Protein AF-0000000086699459 (afdb_homodimer)

Nearest PDB structures (foldseek):
  5i9f-assembly1_A  TM=3.959E-01  e=1.604E+00  unidentified
  6een-assembly1_D  TM=3.517E-01  e=1.457E+00  Zea mays
  6een-assembly1_C  TM=3.742E-01  e=2.592E+00  Zea mays
  8j8p-assembly1_C  TM=2.616E-01  e=1.682E+00  Saccharomyces eubayanus
  5l9t-assembly1_Y  TM=3.105E-01  e=9.938E+00  Homo sapiens

Organism: Caligus rogercresseyi (NCBI:txid217165)

Secondary structure (DSSP, 8-state):
-HHHHHHHHHHHHHHHHHHT-TTS-SSHHHHHHHTTTHHHHHHHHHTTS-SSSSPSSHHHHHHHTT---TT-TT--HHHHHHHHHHHHHHHHSTTS-HHHHHHHHHHHHHGGGGGT--HHHHHHHHHHHHHHHT-HHHHHHHHT-TTS-GGGS-HHHHHHHHHHHHHTT-HHHHHHHHHHH-----SHHHHHH-/-HHHHHHHHHHHHHHHHHHT-TTS-SSHHHHHHHTTTHHHHHHHHHTTS-SSSSPSSHHHHHHHTT---TT-TT--HHHHHHHHHHHHHHHHSTTS-HHHHHHHHHHHHHGGGGGT--HHHHHHHHHHHHHHHT-HHHHHHHHT-TTS-GGGS-HHHHHHHHHHHHHTT-HHHHHHHHHHH-----SHHHHHH-

Solvent-accessible surface area (backbone atoms only — not comparable to full-atom values): 21496 Å² total; per-residue (Å²): 105,59,66,59,46,52,51,49,47,55,58,40,47,60,40,34,64,75,71,67,51,83,87,47,55,83,35,54,65,54,48,60,48,52,49,49,46,66,57,47,28,49,45,16,34,73,58,73,33,87,32,50,81,55,59,60,36,68,59,39,50,56,49,50,63,58,61,70,51,85,83,40,84,66,55,38,72,55,57,48,49,46,53,52,47,49,51,38,50,56,60,56,35,67,86,42,41,75,60,50,53,51,50,48,48,52,47,47,58,62,30,48,62,77,62,73,36,52,68,29,58,48,44,49,44,52,20,39,50,28,47,65,72,61,39,52,68,64,15,49,58,42,66,64,33,80,66,44,47,71,91,73,57,48,72,70,51,49,50,33,53,37,48,56,27,44,61,70,72,30,57,66,59,28,48,51,48,44,68,73,66,52,67,83,72,84,48,72,67,44,55,72,76,103,103,59,66,59,47,52,51,48,47,54,57,41,48,59,41,33,63,75,71,67,50,84,88,47,54,82,37,54,66,56,47,60,48,53,48,50,46,65,56,47,27,49,46,17,33,74,59,72,30,88,32,50,81,54,59,61,37,69,61,38,49,56,49,49,62,57,61,70,50,85,84,39,86,63,55,38,74,55,57,48,50,45,54,53,46,47,50,37,50,55,60,59,35,67,85,42,41,74,60,50,54,50,48,50,49,51,46,49,60,64,30,48,61,78,64,73,36,54,66,28,54,49,44,47,44,51,19,40,48,27,47,64,71,63,39,51,69,63,15,49,58,41,66,65,33,81,66,44,47,71,91,73,58,48,71,69,52,49,50,32,54,37,47,57,28,42,60,68,72,30,57,67,58,27,48,52,48,44,68,73,67,54,66,84,72,83,49,71,67,44,55,73,75,102

Sequence (388 aa):
LSATYKSKRSSISTLHRDWGYSEVPLLLIDGLCSQFGSKLCSNFERDGGDGLYPPPTLFSLLSSYLIDDHRSAQINDVGKHRLIHYLFLDMADKRCSEEIWSELIDRLIQFPSAFSVPPSLIKLTQAFWLLDQGDFEEAMGMLLDPLILDKDIKAWEHRAIIVAFLVQDQPKAALKYSRIRKPPVRDAFDIKLHLSATYKSKRSSISTLHRDWGYSEVPLLLIDGLCSQFGSKLCSNFERDGGDGLYPPPTLFSLLSSYLIDDHRSAQINDVGKHRLIHYLFLDMADKRCSEEIWSELIDRLIQFPSAFSVPPSLIKLTQAFWLLDQGDFEEAMGMLLDPLILDKDIKAWEHRAIIVAFLVQDQPKAALKYSRIRKPPVRDAFDIKLH

Structure (mmCIF, N/CA/C/O backbone):
data_AF-0000000086699459-model_v1
#
loop_
_entity.id
_entity.type
_entity.pdbx_description
1 polymer 'AT hook containing transcription factor 1'
#
loop_
_atom_site.group_PDB
_atom_site.id
_atom_site.type_symbol
_atom_site.label_atom_id
_atom_site.label_alt_id
_atom_site.label_comp_id
_atom_site.label_asym_id
_atom_site.label_entity_id
_atom_site.label_seq_id
_atom_site.pdbx_PDB_ins_code
_atom_site.Cartn_x
_atom_site.Cartn_y
_atom_site.Cartn_z
_atom_site.occupancy
_atom_site.B_iso_or_equiv
_atom_site.auth_seq_id
_atom_site.auth_comp_id
_atom_site.auth_asym_id
_atom_site.auth_atom_id
_atom_site.pdbx_PDB_model_num
ATOM 1 N N . LEU A 1 1 ? 10.516 5.758 12.312 1 79.75 1 LEU A N 1
ATOM 2 C CA . LEU A 1 1 ? 9.516 6.809 12.188 1 79.75 1 LEU A CA 1
ATOM 3 C C . LEU A 1 1 ? 8.711 6.949 13.477 1 79.75 1 LEU A C 1
ATOM 5 O O . LEU A 1 1 ? 8.492 8.062 13.953 1 79.75 1 LEU A O 1
ATOM 9 N N . SER A 1 2 ? 8.359 5.84 14.086 1 82.12 2 SER A N 1
ATOM 10 C CA . SER A 1 2 ? 7.523 5.895 15.281 1 82.12 2 SER A CA 1
ATOM 11 C C . SER A 1 2 ? 8.203 6.68 16.406 1 82.12 2 SER A C 1
ATOM 13 O O . SER A 1 2 ? 7.59 7.559 17.016 1 82.12 2 SER A O 1
ATOM 15 N N . ALA A 1 3 ? 9.477 6.379 16.609 1 83.56 3 ALA A N 1
ATOM 16 C CA . ALA A 1 3 ? 10.219 7.078 17.656 1 83.56 3 ALA A CA 1
ATOM 17 C C . ALA A 1 3 ? 10.344 8.57 17.344 1 83.56 3 ALA A C 1
ATOM 19 O O . ALA A 1 3 ? 10.258 9.406 18.234 1 83.56 3 ALA A O 1
ATOM 20 N N . THR A 1 4 ? 10.578 8.875 16.078 1 86.38 4 THR A N 1
ATOM 21 C CA . THR A 1 4 ? 10.719 10.258 15.625 1 86.38 4 THR A CA 1
ATOM 22 C C . THR A 1 4 ? 9.43 11.039 15.875 1 86.38 4 THR A C 1
ATOM 24 O O . THR A 1 4 ? 9.469 12.156 16.391 1 86.38 4 THR A O 1
ATOM 27 N N . TYR A 1 5 ? 8.281 10.469 15.57 1 92 5 TYR A N 1
ATOM 28 C CA . TYR A 1 5 ? 7.012 11.172 15.727 1 92 5 TYR A CA 1
ATOM 29 C C . TYR A 1 5 ? 6.609 11.258 17.188 1 92 5 TYR A C 1
ATOM 31 O O . TYR A 1 5 ? 6 12.242 17.625 1 92 5 TYR A O 1
ATOM 39 N N . LYS A 1 6 ? 6.938 10.266 17.969 1 91.5 6 LYS A N 1
ATOM 40 C CA . LYS A 1 6 ? 6.695 10.336 19.406 1 91.5 6 LYS A CA 1
ATOM 41 C C . LYS A 1 6 ? 7.492 11.477 20.031 1 91.5 6 LYS A C 1
ATOM 43 O O . LYS A 1 6 ? 6.969 12.219 20.859 1 91.5 6 LYS A O 1
ATOM 48 N N . SER A 1 7 ? 8.758 11.531 19.641 1 92.88 7 SER A N 1
ATOM 49 C CA . SER A 1 7 ? 9.609 12.602 20.141 1 92.88 7 SER A CA 1
ATOM 50 C C . SER A 1 7 ? 9.094 13.969 19.703 1 92.88 7 SER A C 1
ATOM 52 O O . SER A 1 7 ? 9.086 14.922 20.484 1 92.88 7 SER A O 1
ATOM 54 N N . LYS A 1 8 ? 8.68 14.031 18.484 1 92.62 8 LYS A N 1
ATOM 55 C CA . LYS A 1 8 ? 8.164 15.289 17.953 1 92.62 8 LYS A CA 1
ATOM 56 C C . LYS A 1 8 ? 6.906 15.727 18.703 1 92.62 8 LYS A C 1
ATOM 58 O O . LYS A 1 8 ? 6.766 16.891 19.047 1 92.62 8 LYS A O 1
ATOM 63 N N . ARG A 1 9 ? 5.996 14.828 18.969 1 94.44 9 ARG A N 1
ATOM 64 C CA . ARG A 1 9 ? 4.77 15.125 19.703 1 94.44 9 ARG A CA 1
ATOM 65 C C . ARG A 1 9 ? 5.078 15.586 21.125 1 94.44 9 ARG A C 1
ATOM 67 O O . ARG A 1 9 ? 4.445 16.516 21.625 1 94.44 9 ARG A O 1
ATOM 74 N N . SER A 1 10 ? 6.031 14.938 21.703 1 93.75 10 SER A N 1
ATOM 75 C CA . SER A 1 10 ? 6.422 15.328 23.062 1 93.75 10 SER A CA 1
ATOM 76 C C . SER A 1 10 ? 6.953 16.75 23.094 1 93.75 10 SER A C 1
ATOM 78 O O . SER A 1 10 ? 6.609 17.531 23.984 1 93.75 10 SER A O 1
ATOM 80 N N . SER A 1 11 ? 7.801 17.078 22.156 1 92.12 11 SER A N 1
ATOM 81 C CA . SER A 1 11 ? 8.383 18.406 22.078 1 92.12 11 SER A CA 1
ATOM 82 C C . SER A 1 11 ? 7.309 19.469 21.844 1 92.12 11 SER A C 1
ATOM 84 O O . SER A 1 11 ? 7.312 20.531 22.469 1 92.12 11 SER A O 1
ATOM 86 N N . ILE A 1 12 ? 6.379 19.141 20.938 1 92.31 12 ILE A N 1
ATOM 87 C CA . ILE A 1 12 ? 5.363 20.109 20.547 1 92.31 12 ILE A CA 1
ATOM 88 C C . ILE A 1 12 ? 4.336 20.266 21.672 1 92.31 12 ILE A C 1
ATOM 90 O O . ILE A 1 12 ? 3.83 21.359 21.906 1 92.31 12 ILE A O 1
ATOM 94 N N . SER A 1 13 ? 4.043 19.156 22.312 1 92.81 13 SER A N 1
ATOM 95 C CA . SER A 1 13 ? 3.098 19.188 23.422 1 92.81 13 SER A CA 1
ATOM 96 C C . SER A 1 13 ? 3.537 20.188 24.484 1 92.81 13 SER A C 1
ATOM 98 O O . SER A 1 13 ? 2.709 20.906 25.062 1 92.81 13 SER A O 1
ATOM 100 N N . THR A 1 14 ? 4.805 20.25 24.797 1 90.06 14 THR A N 1
ATOM 101 C CA . THR A 1 14 ? 5.348 21.188 25.766 1 90.06 14 THR A CA 1
ATOM 102 C C . THR A 1 14 ? 5.145 22.625 25.297 1 90.06 14 THR A C 1
ATOM 104 O O . THR A 1 14 ? 4.777 23.5 26.094 1 90.06 14 THR A O 1
ATOM 107 N N . LEU A 1 15 ? 5.32 22.844 24.062 1 87.56 15 LEU A N 1
ATOM 108 C CA . LEU A 1 15 ? 5.188 24.172 23.5 1 87.56 15 LEU A CA 1
ATOM 109 C C . LEU A 1 15 ? 3.725 24.609 23.469 1 87.56 15 LEU A C 1
ATOM 111 O O . LEU A 1 15 ? 3.416 25.781 23.688 1 87.56 15 LEU A O 1
ATOM 115 N N . HIS A 1 16 ? 2.807 23.641 23.141 1 88.56 16 HIS A N 1
ATOM 116 C CA . HIS A 1 16 ? 1.375 23.906 23.078 1 88.56 16 HIS A CA 1
ATOM 117 C C . HIS A 1 16 ? 0.837 24.328 24.453 1 88.56 16 HIS A C 1
ATOM 119 O O . HIS A 1 16 ? -0.044 25.188 24.531 1 88.56 16 HIS A O 1
ATOM 125 N N . ARG A 1 17 ? 1.306 23.641 25.438 1 84.38 17 ARG A N 1
ATOM 126 C CA . ARG A 1 17 ? 0.855 23.938 26.797 1 84.38 17 ARG A CA 1
ATOM 127 C C . ARG A 1 17 ? 1.131 25.391 27.156 1 84.38 17 ARG A C 1
ATOM 129 O O . ARG A 1 17 ? 0.325 26.031 27.828 1 84.38 17 ARG A O 1
ATOM 136 N N . ASP A 1 18 ? 2.156 25.891 26.641 1 81.69 18 ASP A N 1
ATOM 137 C CA . ASP A 1 18 ? 2.555 27.266 26.922 1 81.69 18 ASP A CA 1
ATOM 138 C C . ASP A 1 18 ? 1.623 28.266 26.25 1 81.69 18 ASP A C 1
ATOM 140 O O . ASP A 1 18 ? 1.415 29.375 26.75 1 81.69 18 ASP A O 1
ATOM 144 N N . TRP A 1 19 ? 1.028 27.844 25.141 1 80.31 19 TRP A N 1
ATOM 145 C CA . TRP A 1 19 ? 0.213 28.75 24.344 1 80.31 19 TRP A CA 1
ATOM 146 C C . TRP A 1 19 ? -1.271 28.531 24.609 1 80.31 19 TRP A C 1
ATOM 148 O O . TRP A 1 19 ? -2.107 29.359 24.234 1 80.31 19 TRP A O 1
ATOM 158 N N . GLY A 1 20 ? -1.615 27.469 25.297 1 79 20 GLY A N 1
ATOM 159 C CA . GLY A 1 20 ? -2.996 27.219 25.672 1 79 20 GLY A CA 1
ATOM 160 C C . GLY A 1 20 ? -3.846 26.719 24.516 1 79 20 GLY A C 1
ATOM 161 O O . GLY A 1 20 ? -5.051 26.984 24.469 1 79 20 GLY A O 1
ATOM 162 N N . TYR A 1 21 ? -3.289 26.094 23.469 1 79.81 21 TYR A N 1
ATOM 163 C CA . TYR A 1 21 ? -4.02 25.625 22.297 1 79.81 21 TYR A CA 1
ATOM 164 C C . TYR A 1 21 ? -4.34 24.141 22.406 1 79.81 21 TYR A C 1
ATOM 166 O O . TYR A 1 21 ? -3.977 23.359 21.531 1 79.81 21 TYR A O 1
ATOM 174 N N . SER A 1 22 ? -5.227 23.734 23.344 1 79.25 22 SER A N 1
ATOM 175 C CA . SER A 1 22 ? -5.48 22.328 23.625 1 79.25 22 SER A CA 1
ATOM 176 C C . SER A 1 22 ? -6.406 21.719 22.562 1 79.25 22 SER A C 1
ATOM 178 O O . SER A 1 22 ? -6.438 20.5 22.391 1 79.25 22 SER A O 1
ATOM 180 N N . GLU A 1 23 ? -7.074 22.469 21.766 1 84.12 23 GLU A N 1
ATOM 181 C CA . GLU A 1 23 ? -8.07 21.969 20.828 1 84.12 23 GLU A CA 1
ATOM 182 C C . GLU A 1 23 ? -7.457 21.703 19.453 1 84.12 23 GLU A C 1
ATOM 184 O O . GLU A 1 23 ? -8.102 21.109 18.594 1 84.12 23 GLU A O 1
ATOM 189 N N . VAL A 1 24 ? -6.25 22.141 19.297 1 90.5 24 VAL A N 1
ATOM 190 C CA . VAL A 1 24 ? -5.59 21.984 18 1 90.5 24 VAL A CA 1
ATOM 191 C C . VAL A 1 24 ? -4.668 20.766 18.031 1 90.5 24 VAL A C 1
ATOM 193 O O . VAL A 1 24 ? -4.004 20.516 19.047 1 90.5 24 VAL A O 1
ATOM 196 N N . PRO A 1 25 ? -4.703 19.922 17 1 93.94 25 PRO A N 1
ATOM 197 C CA . PRO A 1 25 ? -3.785 18.781 16.969 1 93.94 25 PRO A CA 1
ATOM 198 C C . PRO A 1 25 ? -2.32 19.203 17.062 1 93.94 25 PRO A C 1
ATOM 200 O O . PRO A 1 25 ? -1.94 20.234 16.516 1 93.94 25 PRO A O 1
ATOM 203 N N . LEU A 1 26 ? -1.496 18.453 17.719 1 93.81 26 LEU A N 1
ATOM 204 C CA . LEU A 1 26 ? -0.077 18.75 17.875 1 93.81 26 LEU A CA 1
ATOM 205 C C . LEU A 1 26 ? 0.626 18.75 16.516 1 93.81 26 LEU A C 1
ATOM 207 O O . LEU A 1 26 ? 1.468 19.609 16.25 1 93.81 26 LEU A O 1
ATOM 211 N N . LEU A 1 27 ? 0.265 17.703 15.766 1 96 27 LEU A N 1
ATOM 212 C CA . LEU A 1 27 ? 0.782 17.594 14.406 1 96 27 LEU A CA 1
ATOM 213 C C . LEU A 1 27 ? -0.353 17.625 13.383 1 96 27 LEU A C 1
ATOM 215 O O . LEU A 1 27 ? -1.468 17.188 13.68 1 96 27 LEU A O 1
ATOM 219 N N . LEU A 1 28 ? -0.063 18.188 12.266 1 96.94 28 LEU A N 1
ATOM 220 C CA . LEU A 1 28 ? -1.088 18.25 11.234 1 96.94 28 LEU A CA 1
ATOM 221 C C . LEU A 1 28 ? -1.52 16.859 10.797 1 96.94 28 LEU A C 1
ATOM 223 O O . LEU A 1 28 ? -2.695 16.641 10.5 1 96.94 28 LEU A O 1
ATOM 227 N N . ILE A 1 29 ? -0.609 15.875 10.797 1 96.06 29 ILE A N 1
ATOM 228 C CA . ILE A 1 29 ? -0.936 14.5 10.43 1 96.06 29 ILE A CA 1
ATOM 229 C C . ILE A 1 29 ? -1.913 13.914 11.453 1 96.06 29 ILE A C 1
ATOM 231 O O . ILE A 1 29 ? -2.758 13.086 11.102 1 96.06 29 ILE A O 1
ATOM 235 N N . ASP A 1 30 ? -1.796 14.383 12.742 1 95.56 30 ASP A N 1
ATOM 236 C CA . ASP A 1 30 ? -2.758 13.922 13.742 1 95.56 30 ASP A CA 1
ATOM 237 C C . ASP A 1 30 ? -4.168 14.398 13.398 1 95.56 30 ASP A C 1
ATOM 239 O O . ASP A 1 30 ? -5.141 13.664 13.594 1 95.56 30 ASP A O 1
ATOM 243 N N . GLY A 1 31 ? -4.258 15.578 12.961 1 94.38 31 GLY A N 1
ATOM 244 C CA . GLY A 1 31 ? -5.543 16.094 12.516 1 94.38 31 GLY A CA 1
ATOM 245 C C . GLY A 1 31 ? -6.105 15.352 11.32 1 94.38 31 GLY A C 1
ATOM 246 O O . GLY A 1 31 ? -7.301 15.062 11.273 1 94.38 31 GLY A O 1
ATOM 247 N N . LEU A 1 32 ? -5.258 15.062 10.344 1 92.44 32 LEU A N 1
ATOM 248 C CA . LEU A 1 32 ? -5.688 14.289 9.18 1 92.44 32 LEU A CA 1
ATOM 249 C C . LEU A 1 32 ? -6.211 12.922 9.602 1 92.44 32 LEU A C 1
ATOM 251 O O . LEU A 1 32 ? -7.258 12.477 9.117 1 92.44 32 LEU A O 1
ATOM 255 N N . CYS A 1 33 ? -5.527 12.281 10.531 1 92 33 CYS A N 1
ATOM 256 C CA . CYS A 1 33 ? -5.898 10.953 10.992 1 92 33 CYS A CA 1
ATOM 257 C C . CYS A 1 33 ? -7.219 10.992 11.758 1 92 33 CYS A C 1
ATOM 259 O O . CYS A 1 33 ? -8 10.047 11.695 1 92 33 CYS A O 1
ATOM 261 N N . SER A 1 34 ? -7.422 12.102 12.43 1 90.56 34 SER A N 1
ATOM 262 C CA . SER A 1 34 ? -8.633 12.211 13.242 1 90.56 34 SER A CA 1
ATOM 263 C C . SER A 1 34 ? -9.883 12.211 12.367 1 90.56 34 SER A C 1
ATOM 265 O O . SER A 1 34 ? -10.977 11.891 12.844 1 90.56 34 SER A O 1
ATOM 267 N N . GLN A 1 35 ? -9.711 12.547 11.117 1 86.56 35 GLN A N 1
ATOM 268 C CA . GLN A 1 35 ? -10.844 12.57 10.195 1 86.56 35 GLN A CA 1
ATOM 269 C C . GLN A 1 35 ? -11.367 11.156 9.93 1 86.56 35 GLN A C 1
ATOM 271 O O . GLN A 1 35 ? -12.484 10.984 9.445 1 86.56 35 GLN A O 1
ATOM 276 N N . PHE A 1 36 ? -10.547 10.156 10.219 1 84.31 36 PHE A N 1
ATOM 277 C CA . PHE A 1 36 ? -10.922 8.766 9.992 1 84.31 36 PHE A CA 1
ATOM 278 C C . PHE A 1 36 ? -11.695 8.203 11.172 1 84.31 36 PHE A C 1
ATOM 280 O O . PHE A 1 36 ? -12.078 7.031 11.172 1 84.31 36 PHE A O 1
ATOM 287 N N . GLY A 1 37 ? -11.961 9.094 12.148 1 81.38 37 GLY A N 1
ATOM 288 C CA . GLY A 1 37 ? -12.633 8.609 13.344 1 81.38 37 GLY A CA 1
ATOM 289 C C . GLY A 1 37 ? -11.758 7.695 14.188 1 81.38 37 GLY A C 1
ATOM 290 O O . GLY A 1 37 ? -10.531 7.766 14.125 1 81.38 37 GLY A O 1
ATOM 291 N N . SER A 1 38 ? -12.422 6.867 14.938 1 86.56 38 SER A N 1
ATOM 292 C CA . SER A 1 38 ? -11.688 6.027 15.875 1 86.56 38 SER A CA 1
ATOM 293 C C . SER A 1 38 ? -11.164 4.766 15.195 1 86.56 38 SER A C 1
ATOM 295 O O . SER A 1 38 ? -10.297 4.074 15.742 1 86.56 38 SER A O 1
ATOM 297 N N . LYS A 1 39 ? -11.633 4.539 14.031 1 83.75 39 LYS A N 1
ATOM 298 C CA . LYS A 1 39 ? -11.312 3.281 13.359 1 83.75 39 LYS A CA 1
ATOM 299 C C . LYS A 1 39 ? -9.836 3.217 12.984 1 83.75 39 LYS A C 1
ATOM 301 O O . LYS A 1 39 ? -9.203 2.166 13.109 1 83.75 39 LYS A O 1
ATOM 306 N N . LEU A 1 40 ? -9.352 4.332 12.484 1 87.75 40 LEU A N 1
ATOM 307 C CA . LEU A 1 40 ? -7.941 4.359 12.109 1 87.75 40 LEU A CA 1
ATOM 308 C C . LEU A 1 40 ? -7.051 4.113 13.32 1 87.75 40 LEU A C 1
ATOM 310 O O . LEU A 1 40 ? -6.094 3.34 13.242 1 87.75 40 LEU A O 1
ATOM 314 N N . CYS A 1 41 ? -7.41 4.805 14.398 1 89.88 41 CYS A N 1
ATOM 315 C CA . CYS A 1 41 ? -6.672 4.629 15.648 1 89.88 41 CYS A CA 1
ATOM 316 C C . CYS A 1 41 ? -6.711 3.178 16.109 1 89.88 41 CYS A C 1
ATOM 318 O O . CYS A 1 41 ? -5.676 2.609 16.469 1 89.88 41 CYS A O 1
ATOM 320 N N . SER A 1 42 ? -7.852 2.633 16.047 1 88.38 42 SER A N 1
ATOM 321 C CA . SER A 1 42 ? -8.031 1.243 16.453 1 88.38 42 SER A CA 1
ATOM 322 C C . SER A 1 42 ? -7.219 0.302 15.578 1 88.38 42 SER A C 1
ATOM 324 O O . SER A 1 42 ? -6.637 -0.668 16.062 1 88.38 42 SER A O 1
ATOM 326 N N . ASN A 1 43 ? -7.25 0.607 14.312 1 82 43 ASN A N 1
ATOM 327 C CA . ASN A 1 43 ? -6.48 -0.207 13.375 1 82 43 ASN A CA 1
ATOM 328 C C . ASN A 1 43 ? -4.988 -0.167 13.695 1 82 43 ASN A C 1
ATOM 330 O O . ASN A 1 43 ? -4.316 -1.201 13.68 1 82 43 ASN A O 1
ATOM 334 N N . PHE A 1 44 ? -4.469 1.024 13.953 1 86 44 PHE A N 1
ATOM 335 C CA . PHE A 1 44 ? -3.051 1.186 14.258 1 86 44 PHE A CA 1
ATOM 336 C C . PHE A 1 44 ? -2.691 0.464 15.547 1 86 44 PHE A C 1
ATOM 338 O O . PHE A 1 44 ? -1.628 -0.152 15.648 1 86 44 PHE A O 1
ATOM 345 N N . GLU A 1 45 ? -3.598 0.491 16.484 1 88.31 45 GLU A N 1
ATOM 346 C CA . GLU A 1 45 ? -3.367 -0.17 17.766 1 88.31 45 GLU A CA 1
ATOM 347 C C . GLU A 1 45 ? -3.391 -1.688 17.625 1 88.31 45 GLU A C 1
ATOM 349 O O . GLU A 1 45 ? -2.572 -2.389 18.219 1 88.31 45 GLU A O 1
ATOM 354 N N . ARG A 1 46 ? -4.305 -2.109 16.922 1 81.19 46 ARG A N 1
ATOM 355 C CA . ARG A 1 46 ? -4.445 -3.543 16.703 1 81.19 46 ARG A CA 1
ATOM 356 C C . ARG A 1 46 ? -3.178 -4.125 16.078 1 81.19 46 ARG A C 1
ATOM 358 O O . ARG A 1 46 ? -2.795 -5.254 16.391 1 81.19 46 ARG A O 1
ATOM 365 N N . ASP A 1 47 ? -2.539 -3.252 15.375 1 73.69 47 ASP A N 1
ATOM 366 C CA . ASP A 1 47 ? -1.36 -3.727 14.656 1 73.69 47 ASP A CA 1
ATOM 367 C C . ASP A 1 47 ? -0.081 -3.404 15.43 1 73.69 47 ASP A C 1
ATOM 369 O O . ASP A 1 47 ? 1.011 -3.408 14.852 1 73.69 47 ASP A O 1
ATOM 373 N N . GLY A 1 48 ? -0.16 -3.059 16.656 1 78.88 48 GLY A N 1
ATOM 374 C CA . GLY A 1 48 ? 1 -2.93 17.531 1 78.88 48 GLY A CA 1
ATOM 375 C C . GLY A 1 48 ? 1.469 -1.495 17.688 1 78.88 48 GLY A C 1
ATOM 376 O O . GLY A 1 48 ? 2.527 -1.243 18.266 1 78.88 48 GLY A O 1
ATOM 377 N N . GLY A 1 49 ? 0.785 -0.62 17.078 1 86.25 49 GLY A N 1
ATOM 378 C CA . GLY A 1 49 ? 1.124 0.784 17.25 1 86.25 49 GLY A CA 1
ATOM 379 C C . GLY A 1 49 ? 0.456 1.42 18.453 1 86.25 49 GLY A C 1
ATOM 380 O O . GLY A 1 49 ? -0.13 0.723 19.281 1 86.25 49 GLY A O 1
ATOM 381 N N . ASP A 1 50 ? 0.61 2.67 18.625 1 92.12 50 ASP A N 1
ATOM 382 C CA . ASP A 1 50 ? 0.015 3.396 19.75 1 92.12 50 ASP A CA 1
ATOM 383 C C . ASP A 1 50 ? -1.255 4.125 19.312 1 92.12 50 ASP A C 1
ATOM 385 O O . ASP A 1 50 ? -1.755 4.992 20.031 1 92.12 50 ASP A O 1
ATOM 389 N N . GLY A 1 51 ? -1.717 3.863 18.062 1 92.44 51 GLY A N 1
ATOM 390 C CA . GLY A 1 51 ? -2.959 4.445 17.594 1 92.44 51 GLY A CA 1
ATOM 391 C C . GLY A 1 51 ? -2.752 5.742 16.828 1 92.44 51 GLY A C 1
ATOM 392 O O . GLY A 1 51 ? -3.703 6.305 16.281 1 92.44 51 GLY A O 1
ATOM 393 N N . LEU A 1 52 ? -1.525 6.211 16.844 1 94.25 52 LEU A N 1
ATOM 394 C CA . LEU A 1 52 ? -1.205 7.453 16.156 1 94.25 52 LEU A CA 1
ATOM 395 C C . LEU A 1 52 ? -0.332 7.188 14.93 1 94.25 52 LEU A C 1
ATOM 397 O O . LEU A 1 52 ? 0.197 6.082 14.773 1 94.25 52 LEU A O 1
ATOM 401 N N . TYR A 1 53 ? -0.322 8.086 14.016 1 92.94 53 TYR A N 1
ATOM 402 C CA . TYR A 1 53 ? 0.628 8.016 12.914 1 92.94 53 TYR A CA 1
ATOM 403 C C . TYR A 1 53 ? 2.059 7.91 13.43 1 92.94 53 TYR A C 1
ATOM 405 O O . TYR A 1 53 ? 2.418 8.555 14.414 1 92.94 53 TYR A O 1
ATOM 413 N N . PRO A 1 54 ? 2.953 7.219 12.875 1 89.19 54 PRO A N 1
ATOM 414 C CA . PRO A 1 54 ? 2.846 6.504 11.602 1 89.19 54 PRO A CA 1
ATOM 415 C C . PRO A 1 54 ? 2.219 5.117 11.758 1 89.19 54 PRO A C 1
ATOM 417 O O . PRO A 1 54 ? 2.125 4.598 12.875 1 89.19 54 PRO A O 1
ATOM 420 N N . PRO A 1 55 ? 1.58 4.629 10.602 1 83.44 55 PRO A N 1
ATOM 421 C CA . PRO A 1 55 ? 1.128 3.234 10.641 1 83.44 55 PRO A CA 1
ATOM 422 C C . PRO A 1 55 ? 2.24 2.266 11.039 1 83.44 55 PRO A C 1
ATOM 424 O O . PRO A 1 55 ? 3.34 2.322 10.484 1 83.44 55 PRO A O 1
ATOM 427 N N . PRO A 1 56 ? 1.975 1.427 11.992 1 75.5 56 PRO A N 1
ATOM 428 C CA . PRO A 1 56 ? 3.031 0.534 12.469 1 75.5 56 PRO A CA 1
ATOM 429 C C . PRO A 1 56 ? 3.482 -0.469 11.414 1 75.5 56 PRO A C 1
ATOM 431 O O . PRO A 1 56 ? 4.609 -0.969 11.469 1 75.5 56 PRO A O 1
ATOM 434 N N . THR A 1 57 ? 2.564 -0.763 10.469 1 64.31 57 THR A N 1
ATOM 435 C CA . THR A 1 57 ? 2.883 -1.693 9.391 1 64.31 57 THR A CA 1
ATOM 436 C C . THR A 1 57 ? 2.268 -1.228 8.07 1 64.31 57 THR A C 1
ATOM 438 O O . THR A 1 57 ? 1.376 -0.376 8.062 1 64.31 57 THR A O 1
ATOM 441 N N . LEU A 1 58 ? 2.836 -1.694 7.023 1 61.28 58 LEU A N 1
ATOM 442 C CA . LEU A 1 58 ? 2.221 -1.396 5.734 1 61.28 58 LEU A CA 1
ATOM 443 C C . LEU A 1 58 ? 0.786 -1.911 5.684 1 61.28 58 LEU A C 1
ATOM 445 O O . LEU A 1 58 ? -0.076 -1.3 5.047 1 61.28 58 LEU A O 1
ATOM 449 N N . PHE A 1 59 ? 0.581 -2.926 6.465 1 61.53 59 PHE A N 1
ATOM 450 C CA . PHE A 1 59 ? -0.768 -3.475 6.531 1 61.53 59 PHE A CA 1
ATOM 451 C C . PHE A 1 59 ? -1.731 -2.471 7.152 1 61.53 59 PHE A C 1
ATOM 453 O O . PHE A 1 59 ? -2.861 -2.318 6.688 1 61.53 59 PHE A O 1
ATOM 460 N N . SER A 1 60 ? -1.234 -1.93 8.219 1 69.44 60 SER A N 1
ATOM 461 C CA . SER A 1 60 ? -2.082 -0.939 8.875 1 69.44 60 SER A CA 1
ATOM 462 C C . SER A 1 60 ? -2.43 0.204 7.93 1 69.44 60 SER A C 1
ATOM 464 O O . SER A 1 60 ? -3.537 0.743 7.977 1 69.44 60 SER A O 1
ATOM 466 N N . LEU A 1 61 ? -1.473 0.489 7.113 1 71.5 61 LEU A N 1
ATOM 467 C CA . LEU A 1 61 ? -1.721 1.526 6.117 1 71.5 61 LEU A CA 1
ATOM 468 C C . LEU A 1 61 ? -2.752 1.063 5.094 1 71.5 61 LEU A C 1
ATOM 470 O O . LEU A 1 61 ? -3.699 1.792 4.789 1 71.5 61 LEU A O 1
ATOM 474 N N . LEU A 1 62 ? -2.537 -0.106 4.562 1 65.25 62 LEU A N 1
ATOM 475 C CA . LEU A 1 62 ? -3.441 -0.661 3.562 1 65.25 62 LEU A CA 1
ATOM 476 C C . LEU A 1 62 ? -4.84 -0.852 4.141 1 65.25 62 LEU A C 1
ATOM 478 O O . LEU A 1 62 ? -5.836 -0.599 3.461 1 65.25 62 LEU A O 1
ATOM 482 N N . SER A 1 63 ? -4.906 -1.284 5.43 1 65.12 63 SER A N 1
ATOM 483 C CA . SER A 1 63 ? -6.191 -1.491 6.086 1 65.12 63 SER A CA 1
ATOM 484 C C . SER A 1 63 ? -6.961 -0.181 6.223 1 65.12 63 SER A C 1
ATOM 486 O O . SER A 1 63 ? -8.195 -0.179 6.262 1 65.12 63 SER A O 1
ATOM 488 N N . SER A 1 64 ? -6.215 0.896 6.336 1 73.56 64 SER A N 1
ATOM 489 C CA . SER A 1 64 ? -6.879 2.193 6.41 1 73.56 64 SER A CA 1
ATOM 490 C C . SER A 1 64 ? -7.715 2.461 5.164 1 73.56 64 SER A C 1
ATOM 492 O O . SER A 1 64 ? -8.719 3.176 5.223 1 73.56 64 SER A O 1
ATOM 494 N N . TYR A 1 65 ? -7.352 1.877 4.051 1 65.88 65 TYR A N 1
ATOM 495 C CA . TYR A 1 65 ? -8.102 2.041 2.812 1 65.88 65 TYR A CA 1
ATOM 496 C C . TYR A 1 65 ? -9.453 1.327 2.893 1 65.88 65 TYR A C 1
ATOM 498 O O . TYR A 1 65 ? -10.383 1.672 2.168 1 65.88 65 TYR A O 1
ATOM 506 N N . LEU A 1 66 ? -9.43 0.349 3.734 1 64.19 66 LEU A N 1
ATOM 507 C CA . LEU A 1 66 ? -10.641 -0.453 3.826 1 64.19 66 LEU A CA 1
ATOM 508 C C . LEU A 1 66 ? -11.633 0.167 4.812 1 64.19 66 LEU A C 1
ATOM 510 O O . LEU A 1 66 ? -12.75 -0.328 4.973 1 64.19 66 LEU A O 1
ATOM 514 N N . ILE A 1 67 ? -11.031 1.149 5.469 1 67.88 67 ILE A N 1
ATOM 515 C CA . ILE A 1 67 ? -11.938 1.796 6.41 1 67.88 67 ILE A CA 1
ATOM 516 C C . ILE A 1 67 ? -13.117 2.406 5.66 1 67.88 67 ILE A C 1
ATOM 518 O O . ILE A 1 67 ? -12.93 3.232 4.762 1 67.88 67 ILE A O 1
ATOM 522 N N . ASP A 1 68 ? -14.219 1.644 5.469 1 60.78 68 ASP A N 1
ATOM 523 C CA . ASP A 1 68 ? -15.438 2.127 4.828 1 60.78 68 ASP A CA 1
ATOM 524 C C . ASP A 1 68 ? -16.469 2.574 5.867 1 60.78 68 ASP A C 1
ATOM 526 O O . ASP A 1 68 ? -16.859 1.792 6.734 1 60.78 68 ASP A O 1
ATOM 530 N N . ASP A 1 69 ? -16.266 3.639 6.539 1 55.19 69 ASP A N 1
ATOM 531 C CA . ASP A 1 69 ? -17.438 4.027 7.316 1 55.19 69 ASP A CA 1
ATOM 532 C C . ASP A 1 69 ? -18.422 4.812 6.461 1 55.19 69 ASP A C 1
ATOM 534 O O . ASP A 1 69 ? -18.234 6.004 6.223 1 55.19 69 ASP A O 1
ATOM 538 N N . HIS A 1 70 ? -19.188 4.008 5.598 1 50.94 70 HIS A N 1
ATOM 539 C CA . HIS A 1 70 ? -20.312 4.594 4.879 1 50.94 70 HIS A CA 1
ATOM 540 C C . HIS A 1 70 ? -21 5.66 5.715 1 50.94 70 HIS A C 1
ATOM 542 O O . HIS A 1 70 ? -21.812 6.434 5.191 1 50.94 70 HIS A O 1
ATOM 548 N N . ARG A 1 71 ? -21.016 5.453 6.922 1 48.59 71 ARG A N 1
ATOM 549 C CA . ARG A 1 71 ? -21.844 6.344 7.73 1 48.59 71 ARG A CA 1
ATOM 550 C C . ARG A 1 71 ? -21.141 7.68 7.969 1 48.59 71 ARG A C 1
ATOM 552 O O . ARG A 1 71 ? -21.766 8.641 8.414 1 48.59 71 ARG A O 1
ATOM 559 N N . SER A 1 72 ? -19.828 7.637 7.766 1 51.12 72 SER A N 1
ATOM 560 C CA . SER A 1 72 ? -19.203 8.922 8.07 1 51.12 72 SER A CA 1
ATOM 561 C C . SER A 1 72 ? -18.766 9.641 6.797 1 51.12 72 SER A C 1
ATOM 563 O O . SER A 1 72 ? -17.984 9.094 6.008 1 51.12 72 SER A O 1
ATOM 565 N N . ALA A 1 73 ? -19.484 10.555 6.355 1 51.06 73 ALA A N 1
ATOM 566 C CA . ALA A 1 73 ? -19.281 11.469 5.234 1 51.06 73 ALA A CA 1
ATOM 567 C C . ALA A 1 73 ? -17.859 12.031 5.227 1 51.06 73 ALA A C 1
ATOM 569 O O . ALA A 1 73 ? -17.391 12.508 4.195 1 51.06 73 ALA A O 1
ATOM 570 N N . GLN A 1 74 ? -17.156 11.766 6.41 1 57.47 74 GLN A N 1
ATOM 571 C CA . GLN A 1 74 ? -15.891 12.484 6.559 1 57.47 74 GLN A CA 1
ATOM 572 C C . GLN A 1 74 ? -14.719 11.68 6.008 1 57.47 74 GLN A C 1
ATOM 574 O O . GLN A 1 74 ? -13.734 12.242 5.543 1 57.47 74 GLN A O 1
ATOM 579 N N . ILE A 1 75 ? -15.047 10.367 5.996 1 61.19 75 ILE A N 1
ATOM 580 C CA . ILE A 1 75 ? -13.977 9.523 5.488 1 61.19 75 ILE A CA 1
ATOM 581 C C . ILE A 1 75 ? -14.133 9.328 3.982 1 61.19 75 ILE A C 1
ATOM 583 O O . ILE A 1 75 ? -15.125 8.75 3.527 1 61.19 75 ILE A O 1
ATOM 587 N N . ASN A 1 76 ? -13.445 10.141 3.283 1 71.56 76 ASN A N 1
ATOM 588 C CA . ASN A 1 76 ? -13.539 10 1.833 1 71.56 76 ASN A CA 1
ATOM 589 C C . ASN A 1 76 ? -12.234 9.508 1.229 1 71.56 76 ASN A C 1
ATOM 591 O O . ASN A 1 76 ? -11.219 9.406 1.926 1 71.56 76 ASN A O 1
ATOM 595 N N . ASP A 1 77 ? -12.32 9.047 0.096 1 70.94 77 ASP A N 1
ATOM 596 C CA . ASP A 1 77 ? -11.188 8.461 -0.609 1 70.94 77 ASP A CA 1
ATOM 597 C C . ASP A 1 77 ? -10.008 9.422 -0.652 1 70.94 77 ASP A C 1
ATOM 599 O O . ASP A 1 77 ? -8.852 9 -0.565 1 70.94 77 ASP A O 1
ATOM 603 N N . VAL A 1 78 ? -10.352 10.727 -0.635 1 77.44 78 VAL A N 1
ATOM 604 C CA . VAL A 1 78 ? -9.297 11.734 -0.734 1 77.44 78 VAL A CA 1
ATOM 605 C C . VAL A 1 78 ? -8.477 11.75 0.552 1 77.44 78 VAL A C 1
ATOM 607 O O . VAL A 1 78 ? -7.246 11.812 0.508 1 77.44 78 VAL A O 1
ATOM 610 N N . GLY A 1 79 ? -9.188 11.68 1.699 1 82.31 79 GLY A N 1
ATOM 611 C CA . GLY A 1 79 ? -8.492 11.617 2.975 1 82.31 79 GLY A CA 1
ATOM 612 C C . GLY A 1 79 ? -7.559 10.422 3.084 1 82.31 79 GLY A C 1
ATOM 613 O O . GLY A 1 79 ? -6.438 10.555 3.588 1 82.31 79 GLY A O 1
ATOM 614 N N . LYS A 1 80 ? -8.031 9.344 2.592 1 78.38 80 LYS A N 1
ATOM 615 C CA . LYS A 1 80 ? -7.215 8.133 2.594 1 78.38 80 LYS A CA 1
ATOM 616 C C . LYS A 1 80 ? -5.961 8.305 1.742 1 78.38 80 LYS A C 1
ATOM 618 O O . LYS A 1 80 ? -4.867 7.922 2.154 1 78.38 80 LYS A O 1
ATOM 623 N N . HIS A 1 81 ? -6.145 8.875 0.611 1 75.31 81 HIS A N 1
ATOM 624 C CA . HIS A 1 81 ? -5.02 9.102 -0.291 1 75.31 81 HIS A CA 1
ATOM 625 C C . HIS A 1 81 ? -4.02 10.086 0.312 1 75.31 81 HIS A C 1
ATOM 627 O O . HIS A 1 81 ? -2.811 9.938 0.119 1 75.31 81 HIS A O 1
ATOM 633 N N . ARG A 1 82 ? -4.531 11.094 1.041 1 83.44 82 ARG A N 1
ATOM 634 C CA . ARG A 1 82 ? -3.641 12.07 1.671 1 83.44 82 ARG A CA 1
ATOM 635 C C . ARG A 1 82 ? -2.789 11.406 2.752 1 83.44 82 ARG A C 1
ATOM 637 O O . ARG A 1 82 ? -1.607 11.727 2.898 1 83.44 82 ARG A O 1
ATOM 644 N N . LEU A 1 83 ? -3.379 10.523 3.5 1 85.25 83 LEU A N 1
ATOM 645 C CA . LEU A 1 83 ? -2.637 9.797 4.527 1 85.25 83 LEU A CA 1
ATOM 646 C C . LEU A 1 83 ? -1.505 8.992 3.904 1 85.25 83 LEU A C 1
ATOM 648 O O . LEU A 1 83 ? -0.382 8.992 4.414 1 85.25 83 LEU A O 1
ATOM 652 N N . ILE A 1 84 ? -1.765 8.312 2.84 1 77.56 84 ILE A N 1
ATOM 653 C CA . ILE A 1 84 ? -0.77 7.508 2.143 1 77.56 84 ILE A CA 1
ATOM 654 C C . ILE A 1 84 ? 0.319 8.414 1.567 1 77.56 84 ILE A C 1
ATOM 656 O O . ILE A 1 84 ? 1.507 8.094 1.648 1 77.56 84 ILE A O 1
ATOM 660 N N . HIS A 1 85 ? -0.161 9.484 0.938 1 79 85 HIS A N 1
ATOM 661 C CA . HIS A 1 85 ? 0.785 10.461 0.401 1 79 85 HIS A CA 1
ATOM 662 C C . HIS A 1 85 ? 1.725 10.969 1.488 1 79 85 HIS A C 1
ATOM 664 O O . HIS A 1 85 ? 2.936 11.055 1.277 1 79 85 HIS A O 1
ATOM 670 N N . TYR A 1 86 ? 1.203 11.328 2.633 1 86.06 86 TYR A N 1
ATOM 671 C CA . TYR A 1 86 ? 1.998 11.797 3.762 1 86.06 86 TYR A CA 1
ATOM 672 C C . TYR A 1 86 ? 3.053 10.773 4.152 1 86.06 86 TYR A C 1
ATOM 674 O O . TYR A 1 86 ? 4.211 11.117 4.391 1 86.06 86 TYR A O 1
ATOM 682 N N . LEU A 1 87 ? 2.652 9.516 4.227 1 81.81 87 LEU A N 1
ATOM 683 C CA . LEU A 1 87 ? 3.586 8.453 4.574 1 81.81 87 LEU A CA 1
ATOM 684 C C . LEU A 1 87 ? 4.699 8.352 3.535 1 81.81 87 LEU A C 1
ATOM 686 O O . LEU A 1 87 ? 5.859 8.117 3.883 1 81.81 87 LEU A O 1
ATOM 690 N N . PHE A 1 88 ? 4.285 8.5 2.26 1 74 88 PHE A N 1
ATOM 691 C CA . PHE A 1 88 ? 5.27 8.43 1.187 1 74 88 PHE A CA 1
ATOM 692 C C . PHE A 1 88 ? 6.289 9.555 1.312 1 74 88 PHE A C 1
ATOM 694 O O . PHE A 1 88 ? 7.473 9.359 1.023 1 74 88 PHE A O 1
ATOM 701 N N . LEU A 1 89 ? 5.816 10.742 1.68 1 79.5 89 LEU A N 1
ATOM 702 C CA . LEU A 1 89 ? 6.727 11.859 1.905 1 79.5 89 LEU A CA 1
ATOM 703 C C . LEU A 1 89 ? 7.723 11.531 3.014 1 79.5 89 LEU A C 1
ATOM 705 O O . LEU A 1 89 ? 8.906 11.852 2.9 1 79.5 89 LEU A O 1
ATOM 709 N N . ASP A 1 90 ? 7.27 10.867 4.109 1 80.94 90 ASP A N 1
ATOM 710 C CA . ASP A 1 90 ? 8.156 10.438 5.188 1 80.94 90 ASP A CA 1
ATOM 711 C C . ASP A 1 90 ? 9.195 9.445 4.684 1 80.94 90 ASP A C 1
ATOM 713 O O . ASP A 1 90 ? 10.375 9.531 5.043 1 80.94 90 ASP A O 1
ATOM 717 N N . MET A 1 91 ? 8.695 8.578 3.887 1 71.94 91 MET A N 1
ATOM 718 C CA . MET A 1 91 ? 9.57 7.52 3.395 1 71.94 91 MET A CA 1
ATOM 719 C C . MET A 1 91 ? 10.602 8.07 2.41 1 71.94 91 MET A C 1
ATOM 721 O O . MET A 1 91 ? 11.711 7.555 2.311 1 71.94 91 MET A O 1
ATOM 725 N N . ALA A 1 92 ? 10.109 9.023 1.646 1 65.56 92 ALA A N 1
ATOM 726 C CA . ALA A 1 92 ? 10.969 9.617 0.625 1 65.56 92 ALA A CA 1
ATOM 727 C C . ALA A 1 92 ? 12.016 10.531 1.256 1 65.56 92 ALA A C 1
ATOM 729 O O . ALA A 1 92 ? 13.039 10.836 0.633 1 65.56 92 ALA A O 1
ATOM 730 N N . ASP A 1 93 ? 11.531 11.039 2.371 1 66.81 93 ASP A N 1
ATOM 731 C CA . ASP A 1 93 ? 12.477 11.945 3.025 1 66.81 93 ASP A CA 1
ATOM 732 C C . ASP A 1 93 ? 13.797 11.242 3.328 1 66.81 93 ASP A C 1
ATOM 734 O O . ASP A 1 93 ? 13.805 10.156 3.906 1 66.81 93 ASP A O 1
ATOM 738 N N . LYS A 1 94 ? 14.703 11.57 2.326 1 56.84 94 LYS A N 1
ATOM 739 C CA . LYS A 1 94 ? 16.062 11.07 2.223 1 56.84 94 LYS A CA 1
ATOM 740 C C . LYS A 1 94 ? 16.656 10.773 3.602 1 56.84 94 LYS A C 1
ATOM 742 O O . LYS A 1 94 ? 17.562 9.953 3.734 1 56.84 94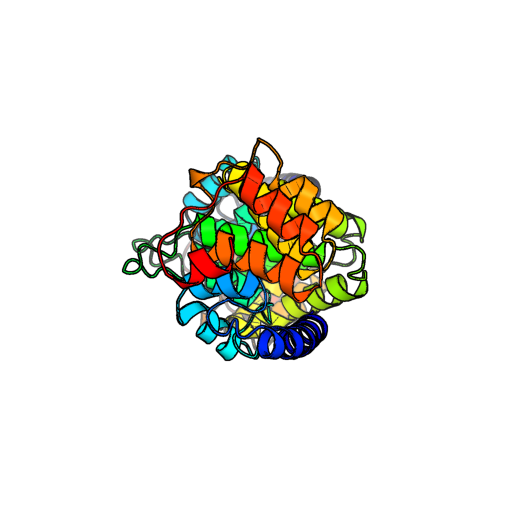 LYS A O 1
ATOM 747 N N . ARG A 1 95 ? 16.203 11.578 4.434 1 50.41 95 ARG A N 1
ATOM 748 C CA . ARG A 1 95 ? 16.812 11.258 5.723 1 50.41 95 ARG A CA 1
ATOM 749 C C . ARG A 1 95 ? 16.422 9.859 6.18 1 50.41 95 ARG A C 1
ATOM 751 O O . ARG A 1 95 ? 16.969 9.344 7.156 1 50.41 95 ARG A O 1
ATOM 758 N N . CYS A 1 96 ? 15.312 9.453 5.543 1 51.19 96 CYS A N 1
ATOM 759 C CA . CYS A 1 96 ? 14.977 8.055 5.793 1 51.19 96 CYS A CA 1
ATOM 760 C C . CYS A 1 96 ? 15.953 7.125 5.082 1 51.19 96 CYS A C 1
ATOM 762 O O . CYS A 1 96 ? 16.125 7.207 3.861 1 51.19 96 CYS A O 1
ATOM 764 N N . SER A 1 97 ? 16.844 6.625 5.613 1 51.62 97 SER A N 1
ATOM 765 C CA . SER A 1 97 ? 17.984 5.789 5.25 1 51.62 97 SER A CA 1
ATOM 766 C C . SER A 1 97 ? 17.531 4.52 4.531 1 51.62 97 SER A C 1
ATOM 768 O O . SER A 1 97 ? 16.375 4.105 4.656 1 51.62 97 SER A O 1
ATOM 770 N N . GLU A 1 98 ? 18.281 4.199 3.482 1 54.12 98 GLU A N 1
ATOM 771 C CA . GLU A 1 98 ? 18.234 2.854 2.922 1 54.12 98 GLU A CA 1
ATOM 772 C C . GLU A 1 98 ? 17.812 1.835 3.977 1 54.12 98 GLU A C 1
ATOM 774 O O . GLU A 1 98 ? 17.109 0.862 3.668 1 54.12 98 GLU A O 1
ATOM 779 N N . GLU A 1 99 ? 18.109 2.246 5.098 1 54.88 99 GLU A N 1
ATOM 780 C CA . GLU A 1 99 ? 17.859 1.329 6.203 1 54.88 99 GLU A CA 1
ATOM 781 C C . GLU A 1 99 ? 16.359 1.266 6.527 1 54.88 99 GLU A C 1
ATOM 783 O O . GLU A 1 99 ? 15.82 0.186 6.781 1 54.88 99 GLU A O 1
ATOM 788 N N . ILE A 1 100 ? 15.703 2.322 6.414 1 54.47 100 ILE A N 1
ATOM 789 C CA . ILE A 1 100 ? 14.289 2.361 6.766 1 54.47 100 ILE A CA 1
ATOM 790 C C . ILE A 1 100 ? 13.477 1.61 5.715 1 54.47 100 ILE A C 1
ATOM 792 O O . ILE A 1 100 ? 12.578 0.832 6.051 1 54.47 100 ILE A O 1
ATOM 796 N N . TRP A 1 101 ? 13.891 1.833 4.551 1 54.69 101 TRP A N 1
ATOM 797 C CA . TRP A 1 101 ? 13.203 1.12 3.482 1 54.69 101 TRP A CA 1
ATOM 798 C C . TRP A 1 101 ? 13.438 -0.383 3.586 1 54.69 101 TRP A C 1
ATOM 800 O O . TRP A 1 101 ? 12.516 -1.179 3.396 1 54.69 101 TRP A O 1
ATOM 810 N N . SER A 1 102 ? 14.711 -0.625 3.812 1 54.25 102 SER A N 1
ATOM 811 C CA . SER A 1 102 ? 15.039 -2.037 3.988 1 54.25 102 SER A CA 1
ATOM 812 C C . SER A 1 102 ? 14.227 -2.654 5.125 1 54.25 102 SER A C 1
ATOM 814 O O . SER A 1 102 ? 13.719 -3.77 4.992 1 54.25 102 SER A O 1
ATOM 816 N N . GLU A 1 103 ? 14.07 -1.923 6.125 1 56.66 103 GLU A N 1
ATOM 817 C CA . GLU A 1 103 ? 13.312 -2.41 7.273 1 56.66 103 GLU A CA 1
ATOM 818 C C . GLU A 1 103 ? 11.828 -2.533 6.941 1 56.66 103 GLU A C 1
ATOM 820 O O . GLU A 1 103 ? 11.18 -3.496 7.352 1 56.66 103 GLU A O 1
ATOM 825 N N . LEU A 1 104 ? 11.359 -1.592 6.246 1 54.38 104 LEU A N 1
ATOM 826 C CA . LEU A 1 104 ? 9.953 -1.619 5.859 1 54.38 104 LEU A CA 1
ATOM 827 C C . LEU A 1 104 ? 9.664 -2.807 4.949 1 54.38 104 LEU A C 1
ATOM 829 O O . LEU A 1 104 ? 8.664 -3.506 5.133 1 54.38 104 LEU A O 1
ATOM 833 N N . ILE A 1 105 ? 10.555 -2.965 4.074 1 52.69 105 ILE A N 1
ATOM 834 C CA . ILE A 1 105 ? 10.422 -4.086 3.152 1 52.69 105 ILE A CA 1
ATOM 835 C C . ILE A 1 105 ? 10.484 -5.402 3.926 1 52.69 105 ILE A C 1
ATOM 837 O O . ILE A 1 105 ? 9.68 -6.309 3.691 1 52.69 105 ILE A O 1
ATOM 841 N N . ASP A 1 106 ? 11.461 -5.445 4.832 1 53.34 106 ASP A N 1
ATOM 842 C CA . ASP A 1 106 ? 11.602 -6.645 5.652 1 53.34 106 ASP A CA 1
ATOM 843 C C . ASP A 1 106 ? 10.328 -6.91 6.449 1 53.34 106 ASP A C 1
ATOM 845 O O . ASP A 1 106 ? 9.891 -8.055 6.562 1 53.34 106 ASP A O 1
ATOM 849 N N . ARG A 1 107 ? 9.828 -5.902 6.906 1 52.91 107 ARG A N 1
ATOM 850 C CA . ARG A 1 107 ? 8.609 -6.035 7.707 1 52.91 107 ARG A CA 1
ATOM 851 C C . ARG A 1 107 ? 7.418 -6.406 6.836 1 52.91 107 ARG A C 1
ATOM 853 O O . ARG A 1 107 ? 6.547 -7.172 7.258 1 52.91 107 ARG A O 1
ATOM 860 N N . LEU A 1 108 ? 7.406 -5.809 5.684 1 52.06 108 LEU A N 1
ATOM 861 C CA . LEU A 1 108 ? 6.32 -6.117 4.758 1 52.06 108 LEU A CA 1
ATOM 862 C C . LEU A 1 108 ? 6.34 -7.59 4.367 1 52.06 108 LEU A C 1
ATOM 864 O O . LEU A 1 108 ? 5.285 -8.211 4.23 1 52.06 108 LEU A O 1
ATOM 868 N N . ILE A 1 109 ? 7.488 -8.062 4.266 1 50.34 109 ILE A N 1
ATOM 869 C CA . ILE A 1 109 ? 7.668 -9.461 3.895 1 50.34 109 ILE A CA 1
ATOM 870 C C . ILE A 1 109 ? 7.215 -10.367 5.043 1 50.34 109 ILE A C 1
ATOM 872 O O . ILE A 1 109 ? 6.684 -11.453 4.812 1 50.34 109 ILE A O 1
ATOM 876 N N . GLN A 1 110 ? 7.551 -9.93 6.176 1 49.09 110 GLN A N 1
ATOM 877 C CA . GLN A 1 110 ? 7.215 -10.734 7.344 1 49.09 110 GLN A CA 1
ATOM 878 C C . GLN A 1 110 ? 5.73 -10.617 7.684 1 49.09 110 GLN A C 1
ATOM 880 O O . GLN A 1 110 ? 5.207 -11.406 8.477 1 49.09 110 GLN A O 1
ATOM 885 N N . PHE A 1 111 ? 5.07 -9.719 7.172 1 49.97 111 PHE A N 1
ATOM 886 C CA . PHE A 1 111 ? 3.754 -9.203 7.531 1 49.97 111 PHE A CA 1
ATOM 887 C C . PHE A 1 111 ? 2.668 -10.227 7.207 1 49.97 111 PHE A C 1
ATOM 889 O O . PHE A 1 111 ? 1.552 -10.133 7.723 1 49.97 111 PHE A O 1
ATOM 896 N N . PRO A 1 112 ? 2.83 -11.148 6.266 1 52.75 112 PRO A N 1
ATOM 897 C CA . PRO A 1 112 ? 1.551 -11.812 6 1 52.75 112 PRO A CA 1
ATOM 898 C C . PRO A 1 112 ? 0.873 -12.312 7.27 1 52.75 112 PRO A C 1
ATOM 900 O O . PRO A 1 112 ? -0.358 -12.359 7.34 1 52.75 112 PRO A O 1
ATOM 903 N N . SER A 1 113 ? 1.688 -12.586 8.195 1 48.59 113 SER A N 1
ATOM 904 C CA . SER A 1 113 ? 1.048 -13.039 9.43 1 48.59 113 SER A CA 1
ATOM 905 C C . SER A 1 113 ? 0.205 -11.93 10.047 1 48.59 113 SER A C 1
ATOM 907 O O . SER A 1 113 ? -0.84 -12.203 10.648 1 48.59 113 SER A O 1
ATOM 909 N N . ALA A 1 114 ? 0.597 -10.805 9.805 1 45.94 114 ALA A N 1
ATOM 910 C CA . ALA A 1 114 ? -0.128 -9.68 10.398 1 45.94 114 ALA A CA 1
ATOM 911 C C . ALA A 1 114 ? -1.454 -9.445 9.68 1 45.94 114 ALA A C 1
ATOM 913 O O . ALA A 1 114 ? -2.371 -8.836 10.234 1 45.94 114 ALA A O 1
ATOM 914 N N . PHE A 1 115 ? -1.599 -10.102 8.523 1 51.31 115 PHE A N 1
ATOM 915 C CA . PHE A 1 115 ? -2.793 -9.844 7.723 1 51.31 115 PHE A CA 1
ATOM 916 C C . PHE A 1 115 ? -3.773 -11.008 7.828 1 51.31 115 PHE A C 1
ATOM 918 O O . PHE A 1 115 ? -4.566 -11.242 6.914 1 51.31 115 PHE A O 1
ATOM 925 N N . SER A 1 116 ? -3.631 -11.625 8.859 1 60.59 116 SER A N 1
ATOM 926 C CA . SER A 1 116 ? -4.566 -12.719 9.078 1 60.59 116 SER A CA 1
ATOM 927 C C . SER A 1 116 ? -4.527 -13.719 7.926 1 60.59 116 SER A C 1
ATOM 929 O O . SER A 1 116 ? -5.551 -14.32 7.582 1 60.59 116 SER A O 1
ATOM 931 N N . VAL A 1 117 ? -3.426 -13.602 7.133 1 72.25 117 VAL A N 1
ATOM 932 C CA . VAL A 1 117 ? -3.262 -14.672 6.156 1 72.25 117 VAL A CA 1
ATOM 933 C C . VAL A 1 117 ? -2.756 -15.938 6.852 1 72.25 117 VAL A C 1
ATOM 935 O O . VAL A 1 117 ? -1.729 -15.906 7.531 1 72.25 117 VAL A O 1
ATOM 938 N N . PRO A 1 118 ? -3.516 -17.016 6.73 1 78.56 118 PRO A N 1
ATOM 939 C CA . PRO A 1 118 ? -3.049 -18.266 7.348 1 78.56 118 PRO A CA 1
ATOM 940 C C . PRO A 1 118 ? -1.656 -18.672 6.875 1 78.56 118 PRO A C 1
ATOM 942 O O . PRO A 1 118 ? -1.323 -18.5 5.699 1 78.56 118 PRO A O 1
ATOM 945 N N . PRO A 1 119 ? -0.833 -19.203 7.758 1 81.75 119 PRO A N 1
ATOM 946 C CA . PRO A 1 119 ? 0.526 -19.609 7.402 1 81.75 119 PRO A CA 1
ATOM 947 C C . PRO A 1 119 ? 0.565 -20.5 6.164 1 81.75 119 PRO A C 1
ATOM 949 O O . PRO A 1 119 ? 1.478 -20.391 5.344 1 81.75 119 PRO A O 1
ATOM 952 N N . SER A 1 120 ? -0.415 -21.312 6.039 1 89.5 120 SER A N 1
ATOM 953 C CA . SER A 1 120 ? -0.537 -22.188 4.883 1 89.5 120 SER A CA 1
ATOM 954 C C . SER A 1 120 ? -0.537 -21.406 3.58 1 89.5 120 SER A C 1
ATOM 956 O O . SER A 1 120 ? 0.187 -21.734 2.643 1 89.5 120 SER A O 1
ATOM 958 N N . LEU A 1 121 ? -1.246 -20.344 3.605 1 88.25 121 LEU A N 1
ATOM 959 C CA . LEU A 1 121 ? -1.422 -19.547 2.393 1 88.25 121 LEU A CA 1
ATOM 960 C C . LEU A 1 121 ? -0.235 -18.609 2.174 1 88.25 121 LEU A C 1
ATOM 962 O O . LEU A 1 121 ? 0.103 -18.297 1.032 1 88.25 121 LEU A O 1
ATOM 966 N N . ILE A 1 122 ? 0.414 -18.234 3.23 1 84.06 122 ILE A N 1
ATOM 967 C CA . ILE A 1 122 ? 1.648 -17.469 3.105 1 84.06 122 ILE A CA 1
ATOM 968 C C . ILE A 1 122 ? 2.701 -18.312 2.377 1 84.06 122 ILE A C 1
ATOM 970 O O . ILE A 1 122 ? 3.285 -17.859 1.39 1 84.06 122 ILE A O 1
ATOM 974 N N . LYS A 1 123 ? 2.885 -19.516 2.828 1 88.38 123 LYS A N 1
ATOM 975 C CA . LYS A 1 123 ? 3.877 -20.406 2.238 1 88.38 123 LYS A CA 1
ATOM 976 C C . LYS A 1 123 ? 3.504 -20.781 0.805 1 88.38 123 LYS A C 1
ATOM 978 O O . LYS A 1 123 ? 4.375 -20.891 -0.06 1 88.38 123 LYS A O 1
ATOM 983 N N . LEU A 1 124 ? 2.215 -20.984 0.625 1 94.38 124 LEU A N 1
ATOM 984 C CA . LEU A 1 124 ? 1.751 -21.312 -0.72 1 94.38 124 LEU A CA 1
ATOM 985 C C . LEU A 1 124 ? 2.035 -20.156 -1.682 1 94.38 124 LEU A C 1
ATOM 987 O O . LEU A 1 124 ? 2.477 -20.391 -2.811 1 94.38 124 LEU A O 1
ATOM 991 N N . THR A 1 125 ? 1.8 -18.938 -1.25 1 92.12 125 THR A N 1
ATOM 992 C CA . THR A 1 125 ? 2.07 -17.766 -2.072 1 92.12 125 THR A CA 1
ATOM 993 C C . THR A 1 125 ? 3.564 -17.641 -2.363 1 92.12 125 THR A C 1
ATOM 995 O O . THR A 1 125 ? 3.959 -17.297 -3.48 1 92.12 125 THR A O 1
ATOM 998 N N . GLN A 1 126 ? 4.391 -17.922 -1.361 1 88.75 126 GLN A N 1
ATOM 999 C CA . GLN A 1 126 ? 5.836 -17.906 -1.555 1 88.75 126 GLN A CA 1
ATOM 1000 C C . GLN A 1 126 ? 6.262 -18.953 -2.586 1 88.75 126 GLN A C 1
ATOM 1002 O O . GLN A 1 126 ? 7.125 -18.688 -3.424 1 88.75 126 GLN A O 1
ATOM 1007 N N . ALA A 1 127 ? 5.645 -20.094 -2.51 1 95.81 127 ALA A N 1
ATOM 1008 C CA . ALA A 1 127 ? 5.949 -21.156 -3.471 1 95.81 127 ALA A CA 1
ATOM 1009 C C . ALA A 1 127 ? 5.574 -20.734 -4.887 1 95.81 127 ALA A C 1
ATOM 1011 O O . ALA A 1 127 ? 6.32 -20.984 -5.836 1 95.81 127 ALA A O 1
ATOM 1012 N N . PHE A 1 128 ? 4.402 -20.062 -5.02 1 97 128 PHE A N 1
ATOM 1013 C CA . PHE A 1 128 ? 3.982 -19.547 -6.316 1 97 128 PHE A CA 1
ATOM 1014 C C . PHE A 1 128 ? 5.023 -18.578 -6.871 1 97 128 PHE A C 1
ATOM 1016 O O . PHE A 1 128 ? 5.379 -18.641 -8.047 1 97 128 PHE A O 1
ATOM 10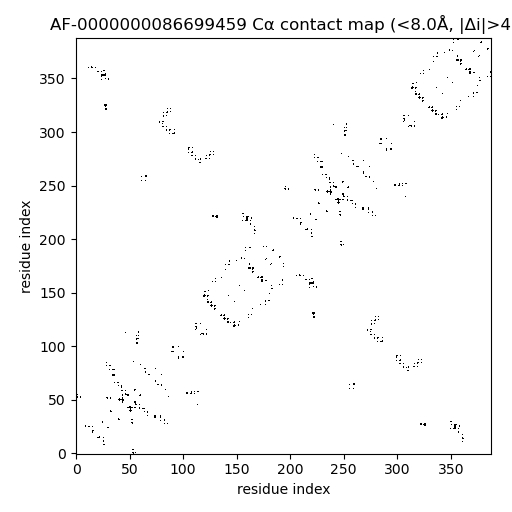23 N N . TRP A 1 129 ? 5.441 -17.719 -6.008 1 93.5 129 TRP A N 1
ATOM 1024 C CA . TRP A 1 129 ? 6.426 -16.719 -6.41 1 93.5 129 TRP A CA 1
ATOM 1025 C C . TRP A 1 129 ? 7.723 -17.375 -6.859 1 93.5 129 TRP A C 1
ATOM 1027 O O . TRP A 1 129 ? 8.289 -17.016 -7.891 1 93.5 129 TRP A O 1
ATOM 1037 N N . LEU A 1 130 ? 8.188 -18.359 -6.145 1 93.94 130 LEU A N 1
ATOM 1038 C CA . LEU A 1 130 ? 9.414 -19.078 -6.48 1 93.94 130 LEU A CA 1
ATOM 1039 C C . LEU A 1 130 ? 9.273 -19.781 -7.828 1 93.94 130 LEU A C 1
ATOM 1041 O O . LEU A 1 130 ? 10.203 -19.75 -8.641 1 93.94 130 LEU A O 1
ATOM 1045 N N . LEU A 1 131 ? 8.094 -20.375 -8.055 1 96.5 131 LEU A N 1
ATOM 1046 C CA . LEU A 1 131 ? 7.855 -21.031 -9.336 1 96.5 131 LEU A CA 1
ATOM 1047 C C . LEU A 1 131 ? 7.914 -20.031 -10.484 1 96.5 131 LEU A C 1
ATOM 1049 O O . LEU A 1 131 ? 8.547 -20.281 -11.508 1 96.5 131 LEU A O 1
ATOM 1053 N N . ASP A 1 132 ? 7.281 -18.922 -10.266 1 95.69 132 ASP A N 1
ATOM 1054 C CA . ASP A 1 132 ? 7.242 -17.891 -11.305 1 95.69 132 ASP A CA 1
ATOM 1055 C C . ASP A 1 132 ? 8.633 -17.328 -11.562 1 95.69 132 ASP A C 1
ATOM 1057 O O . ASP A 1 132 ? 8.945 -16.906 -12.68 1 95.69 132 ASP A O 1
ATOM 1061 N N . GLN A 1 133 ? 9.5 -17.344 -10.484 1 90.56 133 GLN A N 1
ATOM 1062 C CA . GLN A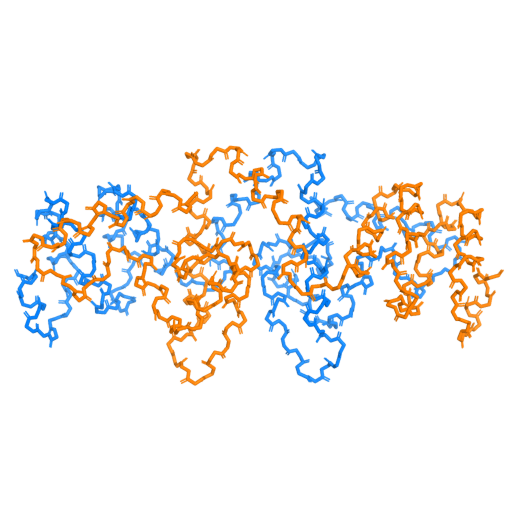 1 133 ? 10.859 -16.828 -10.633 1 90.56 133 GLN A CA 1
ATOM 1063 C C . GLN A 1 133 ? 11.789 -17.891 -11.211 1 90.56 133 GLN A C 1
ATOM 1065 O O . GLN A 1 133 ? 12.945 -17.609 -11.523 1 90.56 133 GLN A O 1
ATOM 1070 N N . GLY A 1 134 ? 11.273 -19.109 -11.305 1 92.25 134 GLY A N 1
ATOM 1071 C CA . GLY A 1 134 ? 12.062 -20.172 -11.898 1 92.25 134 GLY A CA 1
ATOM 1072 C C . GLY A 1 134 ? 12.93 -20.906 -10.891 1 92.25 134 GLY A C 1
ATOM 1073 O O . GLY A 1 134 ? 13.828 -21.656 -11.273 1 92.25 134 GLY A O 1
ATOM 1074 N N . ASP A 1 135 ? 12.742 -20.625 -9.664 1 92.69 135 ASP A N 1
ATOM 1075 C CA . ASP A 1 135 ? 13.461 -21.344 -8.617 1 92.69 135 ASP A CA 1
ATOM 1076 C C . ASP A 1 135 ? 12.703 -22.609 -8.211 1 92.69 135 ASP A C 1
ATOM 1078 O O . ASP A 1 135 ? 12.195 -22.703 -7.09 1 92.69 135 ASP A O 1
ATOM 1082 N N . PHE A 1 136 ? 12.766 -23.641 -9.039 1 95.12 136 PHE A N 1
ATOM 1083 C CA . PHE A 1 136 ? 11.906 -24.812 -8.945 1 95.12 136 PHE A CA 1
ATOM 1084 C C . PHE A 1 136 ? 12.297 -25.672 -7.742 1 95.12 136 PHE A C 1
ATOM 1086 O O . PHE A 1 136 ? 11.43 -26.266 -7.09 1 95.12 136 PHE A O 1
ATOM 1093 N N . GLU A 1 137 ? 13.586 -25.734 -7.496 1 94.62 137 GLU A N 1
ATOM 1094 C CA . GLU A 1 137 ? 14.023 -26.547 -6.367 1 94.62 137 GLU A CA 1
ATOM 1095 C C . GLU A 1 137 ? 13.516 -25.969 -5.047 1 94.62 137 GLU A C 1
ATOM 1097 O O . GLU A 1 137 ? 12.945 -26.688 -4.23 1 94.62 137 GLU A O 1
ATOM 1102 N N . GLU A 1 138 ? 13.734 -24.688 -4.875 1 94.31 138 GLU A N 1
ATOM 1103 C CA . GLU A 1 138 ? 13.25 -24.047 -3.656 1 94.31 138 GLU A CA 1
ATOM 1104 C C . GLU A 1 138 ? 11.727 -24.078 -3.584 1 94.31 138 GLU A C 1
ATOM 1106 O O . GLU A 1 138 ? 11.156 -24.219 -2.502 1 94.31 138 GLU A O 1
ATOM 1111 N N . ALA A 1 139 ? 11.039 -23.906 -4.734 1 96.56 139 ALA A N 1
ATOM 1112 C CA . ALA A 1 139 ? 9.578 -23.953 -4.785 1 96.56 139 ALA A CA 1
ATOM 1113 C C . ALA A 1 139 ? 9.055 -25.312 -4.324 1 96.56 139 ALA A C 1
ATOM 1115 O O . ALA A 1 139 ? 8.102 -25.391 -3.549 1 96.56 139 ALA A O 1
ATOM 1116 N N . MET A 1 140 ? 9.75 -26.328 -4.812 1 96.62 140 MET A N 1
ATOM 1117 C CA . MET A 1 140 ? 9.336 -27.672 -4.43 1 96.62 140 MET A CA 1
ATOM 1118 C C . MET A 1 140 ? 9.453 -27.875 -2.924 1 96.62 140 MET A C 1
ATOM 1120 O O . MET A 1 140 ? 8.539 -28.406 -2.291 1 96.62 140 MET A O 1
ATOM 1124 N N . GLY A 1 141 ? 10.594 -27.484 -2.42 1 95.81 141 GLY A N 1
ATOM 1125 C CA . GLY A 1 141 ? 10.758 -27.547 -0.977 1 95.81 141 GLY A CA 1
ATOM 1126 C C . GLY A 1 141 ? 9.656 -26.844 -0.217 1 95.81 141 GLY A C 1
ATOM 1127 O O . GLY A 1 141 ? 9.148 -27.359 0.782 1 95.81 141 GLY A O 1
ATOM 1128 N N . MET A 1 142 ? 9.227 -25.703 -0.713 1 94.25 142 MET A N 1
ATOM 1129 C CA . MET A 1 142 ? 8.18 -24.906 -0.075 1 94.25 142 MET A CA 1
ATOM 1130 C C . MET A 1 142 ? 6.812 -25.578 -0.238 1 94.25 142 MET A C 1
ATOM 1132 O O . MET A 1 142 ? 6.02 -25.609 0.703 1 94.25 142 MET A O 1
ATOM 1136 N N . LEU A 1 143 ? 6.535 -26.125 -1.384 1 97.06 143 LEU A N 1
ATOM 1137 C CA . LEU A 1 143 ? 5.25 -26.734 -1.7 1 97.06 143 LEU A CA 1
ATOM 1138 C C . LEU A 1 143 ? 5.016 -27.984 -0.839 1 97.06 143 LEU A C 1
ATOM 1140 O O . LEU A 1 143 ? 3.867 -28.359 -0.593 1 97.06 143 LEU A O 1
ATOM 1144 N N . LEU A 1 144 ? 6.125 -28.547 -0.459 1 95.94 144 LEU A N 1
ATOM 1145 C CA . LEU A 1 144 ? 6.004 -29.781 0.303 1 95.94 144 LEU A CA 1
ATOM 1146 C C . LEU A 1 144 ? 6.066 -29.516 1.802 1 95.94 144 LEU A C 1
ATOM 1148 O O . LEU A 1 144 ? 5.961 -30.438 2.613 1 95.94 144 LEU A O 1
ATOM 1152 N N . ASP A 1 145 ? 6.164 -28.281 2.172 1 93.12 145 ASP A N 1
ATOM 1153 C CA . ASP A 1 145 ? 6.152 -27.906 3.582 1 93.12 145 ASP A CA 1
ATOM 1154 C C . ASP A 1 145 ? 4.844 -28.328 4.25 1 93.12 145 ASP A C 1
ATOM 1156 O O . ASP A 1 145 ? 3.76 -28.047 3.732 1 93.12 145 ASP A O 1
ATOM 1160 N N . PRO A 1 146 ? 4.914 -28.969 5.391 1 93.44 146 PRO A N 1
ATOM 1161 C CA . PRO A 1 146 ? 3.707 -29.453 6.07 1 93.44 146 PRO A CA 1
ATOM 1162 C C . PRO A 1 146 ? 2.789 -28.312 6.516 1 93.44 146 PRO A C 1
ATOM 1164 O O . PRO A 1 146 ? 1.605 -28.531 6.781 1 93.44 146 PRO A O 1
ATOM 1167 N N . LEU A 1 147 ? 3.301 -27.188 6.57 1 90.69 147 LEU A N 1
ATOM 1168 C CA . LEU A 1 147 ? 2.48 -26.031 6.953 1 90.69 147 LEU A CA 1
ATOM 1169 C C . LEU A 1 147 ? 1.449 -25.719 5.875 1 90.69 147 LEU A C 1
ATOM 1171 O O . LEU A 1 147 ? 0.449 -25.047 6.141 1 90.69 147 LEU A O 1
ATOM 1175 N N . ILE A 1 148 ? 1.767 -26.141 4.645 1 94 148 ILE A N 1
ATOM 1176 C CA . ILE A 1 148 ? 0.787 -25.969 3.578 1 94 148 ILE A CA 1
ATOM 1177 C C . ILE A 1 148 ? -0.284 -27.047 3.668 1 94 148 ILE A C 1
ATOM 1179 O O . ILE A 1 148 ? 0.02 -28.234 3.57 1 94 148 ILE A O 1
ATOM 1183 N N . LEU A 1 149 ? -1.45 -26.625 3.857 1 94.5 149 LEU A N 1
ATOM 1184 C CA . LEU A 1 149 ? -2.564 -27.547 4 1 94.5 149 LEU A CA 1
ATOM 1185 C C . LEU A 1 149 ? -3.18 -27.875 2.645 1 94.5 149 LEU A C 1
ATOM 1187 O O . LEU A 1 149 ? -3.365 -26.984 1.813 1 94.5 149 LEU A O 1
ATOM 1191 N N . ASP A 1 150 ? -3.518 -29.078 2.418 1 95.06 150 ASP A N 1
ATOM 1192 C CA . ASP A 1 150 ? -4.078 -29.547 1.151 1 95.06 150 ASP A CA 1
ATOM 1193 C C . ASP A 1 150 ? -5.371 -28.797 0.821 1 95.06 150 ASP A C 1
ATOM 1195 O O . ASP A 1 150 ? -5.629 -28.469 -0.341 1 95.06 150 ASP A O 1
ATOM 1199 N N . LYS A 1 151 ? -6.191 -28.516 1.84 1 93.56 151 LYS A N 1
ATOM 1200 C CA . LYS A 1 151 ? -7.484 -27.875 1.635 1 93.56 151 LYS A CA 1
ATOM 1201 C C . LYS A 1 151 ? -7.32 -26.469 1.086 1 93.56 151 LYS A C 1
ATOM 1203 O O . LYS A 1 151 ? -8.266 -25.891 0.546 1 93.56 151 LYS A O 1
ATOM 1208 N N . ASP A 1 152 ? -6.086 -25.922 1.245 1 93.5 152 ASP A N 1
ATOM 1209 C CA . ASP A 1 152 ? -5.859 -24.531 0.869 1 93.5 152 ASP A CA 1
ATOM 1210 C C . ASP A 1 152 ? -5.422 -24.406 -0.59 1 93.5 152 ASP A C 1
ATOM 1212 O O . ASP A 1 152 ? -5.414 -23.312 -1.159 1 93.5 152 ASP A O 1
ATOM 1216 N N . ILE A 1 153 ? -5.027 -25.547 -1.205 1 96 153 ILE A N 1
ATOM 1217 C CA . ILE A 1 153 ? -4.598 -25.516 -2.6 1 96 153 ILE A CA 1
ATOM 1218 C C . ILE A 1 153 ? -5.793 -25.781 -3.512 1 96 153 ILE A C 1
ATOM 1220 O O . ILE A 1 153 ? -6.352 -26.875 -3.516 1 96 153 ILE A O 1
ATOM 1224 N N . LYS A 1 154 ? -6.172 -24.797 -4.227 1 92.94 154 LYS A N 1
ATOM 1225 C CA . LYS A 1 154 ? -7.328 -24.891 -5.109 1 92.94 154 LYS A CA 1
ATOM 1226 C C . LYS A 1 154 ? -7.012 -25.734 -6.344 1 92.94 154 LYS A C 1
ATOM 1228 O O . LYS A 1 154 ? -5.844 -25.969 -6.66 1 92.94 154 LYS A O 1
ATOM 1233 N N . ALA A 1 155 ? -7.969 -26.109 -7.066 1 92.38 155 ALA A N 1
ATOM 1234 C CA . ALA A 1 155 ? -7.828 -27 -8.219 1 92.38 155 ALA A CA 1
ATOM 1235 C C . ALA A 1 155 ? -6.957 -26.359 -9.297 1 92.38 155 ALA A C 1
ATOM 1237 O O . ALA A 1 155 ? -6.051 -27 -9.836 1 92.38 155 ALA A O 1
ATOM 1238 N N . TRP A 1 156 ? -7.254 -25.109 -9.609 1 92.38 156 TRP A N 1
ATOM 1239 C CA . TRP A 1 156 ? -6.477 -24.469 -10.656 1 92.38 156 TRP A CA 1
ATOM 1240 C C . TRP A 1 156 ? -5.016 -24.328 -10.242 1 92.38 156 TRP A C 1
ATOM 1242 O O . TRP A 1 156 ? -4.117 -24.328 -11.086 1 92.38 156 TRP A O 1
ATOM 1252 N N . GLU A 1 157 ? -4.82 -24.156 -8.906 1 96.19 157 GLU A N 1
ATOM 1253 C CA . GLU A 1 157 ? -3.457 -24 -8.398 1 96.19 157 GLU A CA 1
ATOM 1254 C C . GLU A 1 157 ? -2.654 -25.281 -8.555 1 96.19 157 GLU A C 1
ATOM 1256 O O . GLU A 1 157 ? -1.483 -25.25 -8.945 1 96.19 157 GLU A O 1
ATOM 1261 N N . HIS A 1 158 ? -3.322 -26.406 -8.258 1 95.5 158 HIS A N 1
ATOM 1262 C CA . HIS A 1 158 ? -2.682 -27.703 -8.492 1 95.5 158 HIS A CA 1
ATOM 1263 C C . HIS A 1 158 ? -2.246 -27.844 -9.945 1 95.5 158 HIS A C 1
ATOM 1265 O O . HIS A 1 158 ? -1.104 -28.219 -10.227 1 95.5 158 HIS A O 1
ATOM 1271 N N . ARG A 1 159 ? -3.127 -27.516 -10.797 1 94.25 159 ARG A N 1
ATOM 1272 C CA . ARG A 1 159 ? -2.854 -27.625 -12.227 1 94.25 159 ARG A CA 1
ATOM 1273 C C . ARG A 1 159 ? -1.694 -26.734 -12.633 1 94.25 159 ARG A C 1
ATOM 1275 O O . ARG A 1 159 ? -0.781 -27.172 -13.336 1 94.25 159 ARG A O 1
ATOM 1282 N N . ALA A 1 160 ? -1.805 -25.516 -12.156 1 95.56 160 ALA A N 1
ATOM 1283 C CA . ALA A 1 160 ? -0.782 -24.531 -12.516 1 95.56 160 ALA A CA 1
ATOM 1284 C C . ALA A 1 160 ? 0.59 -24.953 -12.008 1 95.56 160 ALA A C 1
ATOM 1286 O O . ALA A 1 160 ? 1.599 -24.781 -12.695 1 95.56 160 ALA A O 1
ATOM 1287 N N . ILE A 1 161 ? 0.625 -25.484 -10.812 1 97.12 161 ILE A N 1
ATOM 1288 C CA . ILE A 1 161 ? 1.874 -25.938 -10.203 1 97.12 161 ILE A CA 1
ATOM 1289 C C . ILE A 1 161 ? 2.471 -27.078 -11.031 1 97.12 161 ILE A C 1
ATOM 1291 O O . ILE A 1 161 ? 3.646 -27.031 -11.398 1 97.12 161 ILE A O 1
ATOM 1295 N N . ILE A 1 162 ? 1.691 -28.094 -11.391 1 95.69 162 ILE A N 1
ATOM 1296 C CA . ILE A 1 162 ? 2.152 -29.25 -12.148 1 95.69 162 ILE A CA 1
ATOM 1297 C C . ILE A 1 162 ? 2.646 -28.797 -13.523 1 95.69 162 ILE A C 1
ATOM 1299 O O . ILE A 1 162 ? 3.742 -29.172 -13.945 1 95.69 162 ILE A O 1
ATOM 1303 N N . VAL A 1 163 ? 1.86 -28 -14.188 1 94.5 163 VAL A N 1
ATOM 1304 C CA . VAL A 1 163 ? 2.207 -27.547 -15.523 1 94.5 163 VAL A CA 1
ATOM 1305 C C . VAL A 1 163 ? 3.484 -26.703 -15.477 1 94.5 163 VAL A C 1
ATOM 1307 O O . VAL A 1 163 ? 4.32 -26.781 -16.375 1 94.5 163 VAL A O 1
ATOM 1310 N N . ALA A 1 164 ? 3.611 -25.844 -14.414 1 95.19 164 ALA A N 1
ATOM 1311 C CA . ALA A 1 164 ? 4.82 -25.031 -14.266 1 95.19 164 ALA A CA 1
ATOM 1312 C C . ALA A 1 164 ? 6.07 -25.906 -14.266 1 95.19 164 ALA A C 1
ATOM 1314 O O . ALA A 1 164 ? 7.07 -25.578 -14.898 1 95.19 164 ALA A O 1
ATOM 1315 N N . PHE A 1 165 ? 6.016 -27.078 -13.609 1 95.19 165 PHE A N 1
ATOM 1316 C CA . PHE A 1 165 ? 7.141 -28.016 -13.594 1 95.19 165 PHE A CA 1
ATOM 1317 C C . PHE A 1 165 ? 7.336 -28.656 -14.961 1 95.19 165 PHE A C 1
ATOM 1319 O O . PHE A 1 165 ? 8.461 -28.766 -15.438 1 95.19 165 PHE A O 1
ATOM 1326 N N . LEU A 1 166 ? 6.254 -29.031 -15.578 1 92.88 166 LEU A N 1
ATOM 1327 C CA . LEU A 1 166 ? 6.312 -29.75 -16.844 1 92.88 166 LEU A CA 1
ATOM 1328 C C . LEU A 1 166 ? 6.879 -28.875 -17.953 1 92.88 166 LEU A C 1
ATOM 1330 O O . LEU A 1 166 ? 7.73 -29.312 -18.719 1 92.88 166 LEU A O 1
ATOM 1334 N N . VAL A 1 167 ? 6.387 -27.656 -18 1 91.25 167 VAL A N 1
ATOM 1335 C CA . VAL A 1 167 ? 6.781 -26.75 -19.078 1 91.25 167 VAL A CA 1
ATOM 1336 C C . VAL A 1 167 ? 8.266 -26.422 -18.953 1 91.25 167 VAL A C 1
ATOM 1338 O O . VAL A 1 167 ? 8.922 -26.109 -19.953 1 91.25 167 VAL A O 1
ATOM 1341 N N . GLN A 1 168 ? 8.758 -26.484 -17.781 1 89.38 168 GLN A N 1
ATOM 1342 C CA . GLN A 1 168 ? 10.172 -26.203 -17.562 1 89.38 168 GLN A CA 1
ATOM 1343 C C . GLN A 1 168 ? 11 -27.484 -17.578 1 89.38 168 GLN A C 1
ATOM 1345 O O . GLN A 1 168 ? 12.125 -27.516 -17.062 1 89.38 168 GLN A O 1
ATOM 1350 N N . ASP A 1 169 ? 10.414 -28.578 -18.031 1 90.56 169 ASP A N 1
ATOM 1351 C CA . ASP A 1 169 ? 11.062 -29.859 -18.25 1 90.56 169 ASP A CA 1
ATOM 1352 C C . ASP A 1 169 ? 11.531 -30.469 -16.938 1 90.56 169 ASP A C 1
ATOM 1354 O O . ASP A 1 169 ? 12.68 -30.906 -16.812 1 90.56 169 ASP A O 1
ATOM 1358 N N . GLN A 1 170 ? 10.664 -30.312 -15.938 1 92.75 170 GLN A N 1
ATOM 1359 C CA . GLN A 1 170 ? 10.898 -30.938 -14.633 1 92.75 170 GLN A CA 1
ATOM 1360 C C . GLN A 1 170 ? 9.82 -31.969 -14.32 1 92.75 170 GLN A C 1
ATOM 1362 O O . GLN A 1 170 ? 9.102 -31.844 -13.32 1 92.75 170 GLN A O 1
ATOM 1367 N N . PRO A 1 171 ? 9.727 -33.062 -15.18 1 92.94 171 PRO A N 1
ATOM 1368 C CA . PRO A 1 171 ? 8.656 -34.031 -15 1 92.94 171 PRO A CA 1
ATOM 1369 C C . PRO A 1 171 ? 8.766 -34.781 -13.68 1 92.94 171 PRO A C 1
ATOM 1371 O O . PRO A 1 171 ? 7.754 -35.188 -13.094 1 92.94 171 PRO A O 1
ATOM 1374 N N . LYS A 1 172 ? 10.031 -35.031 -13.203 1 95.06 172 LYS A N 1
ATOM 1375 C CA . LYS A 1 172 ? 10.211 -35.688 -11.922 1 95.06 172 LYS A CA 1
ATOM 1376 C C . LYS A 1 172 ? 9.641 -34.875 -10.773 1 95.06 172 LYS A C 1
ATOM 1378 O O . LYS A 1 172 ? 9.031 -35.406 -9.852 1 95.06 172 LYS A O 1
ATOM 1383 N N . ALA A 1 173 ? 9.875 -33.594 -10.906 1 95.69 173 ALA A N 1
ATOM 1384 C CA . ALA A 1 173 ? 9.328 -32.688 -9.891 1 95.69 173 ALA A CA 1
ATOM 1385 C C . ALA A 1 173 ? 7.805 -32.656 -9.938 1 95.69 173 ALA A C 1
ATOM 1387 O O . ALA A 1 173 ? 7.141 -32.656 -8.898 1 95.69 173 ALA A O 1
ATOM 1388 N N . ALA A 1 174 ? 7.227 -32.656 -11.125 1 95.31 174 ALA A N 1
ATOM 1389 C CA . ALA A 1 174 ? 5.777 -32.719 -11.289 1 95.31 174 ALA A CA 1
ATOM 1390 C C . ALA A 1 174 ? 5.195 -33.969 -10.664 1 95.31 174 ALA A C 1
ATOM 1392 O O . ALA A 1 174 ? 4.18 -33.906 -9.969 1 95.31 174 ALA A O 1
ATOM 1393 N N . LEU A 1 175 ? 5.898 -35.062 -10.914 1 95.06 175 LEU A N 1
ATOM 1394 C CA . LEU A 1 175 ? 5.457 -36.344 -10.375 1 95.06 175 LEU A CA 1
ATOM 1395 C C . LEU A 1 175 ? 5.559 -36.344 -8.852 1 95.06 175 LEU A C 1
ATOM 1397 O O . LEU A 1 175 ? 4.656 -36.812 -8.164 1 95.06 175 LEU A O 1
ATOM 1401 N N . LYS A 1 176 ? 6.684 -35.875 -8.367 1 96.06 176 LYS A N 1
ATOM 1402 C CA . LYS A 1 176 ? 6.883 -35.812 -6.922 1 96.06 176 LYS A CA 1
ATOM 1403 C C . LYS A 1 176 ? 5.773 -35 -6.258 1 96.06 176 LYS A C 1
ATOM 1405 O O . LYS A 1 176 ? 5.223 -35.406 -5.234 1 96.06 176 LYS A O 1
ATOM 1410 N N . TYR A 1 177 ? 5.453 -33.875 -6.84 1 97.12 177 TYR A N 1
ATOM 1411 C CA . TYR A 1 177 ? 4.363 -33.062 -6.324 1 97.12 177 TYR A CA 1
ATOM 1412 C C . TYR A 1 177 ? 3.051 -33.812 -6.316 1 97.12 177 TYR A C 1
ATOM 1414 O O . TYR A 1 177 ? 2.328 -33.844 -5.316 1 97.12 177 TYR A O 1
ATOM 1422 N N . SER A 1 178 ? 2.744 -34.469 -7.395 1 95.25 178 SER A N 1
ATOM 1423 C CA . SER A 1 178 ? 1.488 -35.188 -7.547 1 95.25 178 SER A CA 1
ATOM 1424 C C . SER A 1 178 ? 1.382 -36.344 -6.539 1 95.25 178 SER A C 1
ATOM 1426 O O . SER A 1 178 ? 0.304 -36.594 -6 1 95.25 178 SER A O 1
ATOM 1428 N N . ARG A 1 179 ? 2.471 -36.969 -6.324 1 94.62 179 ARG A N 1
ATOM 1429 C CA . ARG A 1 179 ? 2.486 -38.094 -5.426 1 94.62 179 ARG A CA 1
ATOM 1430 C C . ARG A 1 179 ? 2.295 -37.656 -3.977 1 94.62 179 ARG A C 1
ATOM 1432 O O . ARG A 1 179 ? 1.643 -38.375 -3.195 1 94.62 179 ARG A O 1
ATOM 1439 N N . ILE A 1 180 ? 2.855 -36.594 -3.646 1 95 180 ILE A N 1
ATOM 1440 C CA . ILE A 1 180 ? 2.859 -36.156 -2.252 1 95 180 ILE A CA 1
ATOM 1441 C C . ILE A 1 180 ? 1.575 -35.406 -1.94 1 95 180 ILE A C 1
ATOM 1443 O O . ILE A 1 180 ? 0.926 -35.656 -0.922 1 95 180 ILE A O 1
ATOM 1447 N N . ARG A 1 181 ? 1.173 -34.469 -2.852 1 95.56 181 ARG A N 1
ATOM 1448 C CA . ARG A 1 181 ? 0.017 -33.625 -2.58 1 95.56 181 ARG A CA 1
ATOM 1449 C C . ARG A 1 181 ? -1.269 -34.281 -3.084 1 95.56 181 ARG A C 1
ATOM 1451 O O . ARG A 1 181 ? -2.363 -33.906 -2.654 1 95.56 181 ARG A O 1
ATOM 1458 N N . LYS A 1 182 ? -1.191 -35.156 -3.941 1 93.38 182 LYS A N 1
ATOM 1459 C CA . LYS A 1 182 ? -2.324 -35.906 -4.457 1 93.38 182 LYS A CA 1
ATOM 1460 C C . LYS A 1 182 ? -3.48 -35 -4.84 1 93.38 182 LYS A C 1
ATOM 1462 O O . LYS A 1 182 ? -4.586 -35.125 -4.312 1 93.38 182 LYS A O 1
ATOM 1467 N N . PRO A 1 183 ? -3.252 -34.125 -5.816 1 94.31 183 PRO A N 1
ATOM 1468 C CA . PRO A 1 183 ? -4.332 -33.219 -6.242 1 94.31 183 PRO A CA 1
ATOM 1469 C C . PRO A 1 183 ? -5.578 -33.969 -6.691 1 94.31 183 PRO A C 1
ATOM 1471 O O . PRO A 1 183 ? -5.473 -35.062 -7.297 1 94.31 183 PRO A O 1
ATOM 1474 N N . PRO A 1 184 ? -6.738 -33.375 -6.352 1 91.62 184 PRO A N 1
ATOM 1475 C CA . PRO A 1 184 ? -7.969 -34.031 -6.809 1 91.62 184 PRO A CA 1
ATOM 1476 C C . PRO A 1 184 ? -8.102 -34.031 -8.328 1 91.62 184 PRO A C 1
ATOM 1478 O O . PRO A 1 184 ? -7.711 -33.062 -8.992 1 91.62 184 PRO A O 1
ATOM 1481 N N . VAL A 1 185 ? -8.508 -35.156 -8.883 1 89.12 185 VAL A N 1
ATOM 1482 C CA . VAL A 1 185 ? -8.773 -35.25 -10.32 1 89.12 185 VAL A CA 1
ATOM 1483 C C . VAL A 1 185 ? -10.234 -34.906 -10.602 1 89.12 185 VAL A C 1
ATOM 1485 O O . VAL A 1 185 ? -11.141 -35.625 -10.211 1 89.12 185 VAL A O 1
ATOM 1488 N N . ARG A 1 186 ? -10.422 -33.812 -11.188 1 85.88 186 ARG A N 1
ATOM 1489 C CA . ARG A 1 186 ? -11.789 -33.312 -11.367 1 85.88 186 ARG A CA 1
ATOM 1490 C C . ARG A 1 186 ? -12.234 -33.469 -12.82 1 85.88 186 ARG A C 1
ATOM 1492 O O . ARG A 1 186 ? -13.43 -33.594 -13.094 1 85.88 186 ARG A O 1
ATOM 1499 N N . ASP A 1 187 ? -11.258 -33.344 -13.789 1 86 187 ASP A N 1
ATOM 1500 C CA . ASP A 1 187 ? -11.602 -33.438 -15.203 1 86 187 ASP A CA 1
ATOM 1501 C C . ASP A 1 187 ? -10.477 -34.125 -15.992 1 86 187 ASP A C 1
ATOM 1503 O O . ASP A 1 187 ? -9.492 -34.562 -15.422 1 86 187 ASP A O 1
ATOM 1507 N N . ALA A 1 188 ? -10.789 -34.188 -17.266 1 82.5 188 ALA A N 1
ATOM 1508 C CA . ALA A 1 188 ? -9.875 -34.938 -18.156 1 82.5 188 ALA A CA 1
ATOM 1509 C C . ALA A 1 188 ? -8.492 -34.281 -18.156 1 82.5 188 ALA A C 1
ATOM 1511 O O . ALA A 1 188 ? -7.484 -35 -18.297 1 82.5 188 ALA A O 1
ATOM 1512 N N . PHE A 1 189 ? -8.477 -33.094 -18.016 1 84.06 189 PHE A N 1
ATOM 1513 C CA . PHE A 1 189 ? -7.195 -32.375 -18 1 84.06 189 PHE A CA 1
ATOM 1514 C C . PHE A 1 189 ? -6.352 -32.844 -16.812 1 84.06 189 PHE A C 1
ATOM 1516 O O . PHE A 1 189 ? -5.141 -33.031 -16.938 1 84.06 189 PHE A O 1
ATOM 1523 N N . ASP A 1 190 ? -7.02 -33.031 -15.742 1 87.06 190 ASP A N 1
ATOM 1524 C CA . ASP A 1 190 ? -6.324 -33.469 -14.531 1 87.06 190 ASP A CA 1
ATOM 1525 C C . ASP A 1 190 ? -5.727 -34.844 -14.711 1 87.06 190 ASP A C 1
ATOM 1527 O O . ASP A 1 190 ? -4.652 -35.156 -14.188 1 87.06 190 ASP A O 1
ATOM 1531 N N . ILE A 1 191 ? -6.457 -35.625 -15.5 1 82.62 191 ILE A N 1
ATOM 1532 C CA . ILE A 1 191 ? -5.988 -37 -15.766 1 82.62 191 ILE A CA 1
ATOM 1533 C C . ILE A 1 191 ? -4.699 -36.938 -16.578 1 82.62 191 ILE A C 1
ATOM 1535 O O . ILE A 1 191 ? -3.762 -37.688 -16.312 1 82.62 191 ILE A O 1
ATOM 1539 N N . LYS A 1 192 ? -4.641 -36 -17.469 1 81.38 192 LYS A N 1
ATOM 1540 C CA . LYS A 1 192 ? -3.479 -35.875 -18.344 1 81.38 192 LYS A CA 1
ATOM 1541 C C . LYS A 1 192 ? -2.25 -35.438 -17.562 1 81.38 192 LYS A C 1
ATOM 1543 O O . LYS A 1 192 ? -1.116 -35.719 -17.953 1 81.38 192 LYS A O 1
ATOM 1548 N N . LEU A 1 193 ? -2.516 -34.75 -16.469 1 81.56 193 LEU A N 1
ATOM 1549 C CA . LEU A 1 193 ? -1.424 -34.188 -15.672 1 81.56 193 LEU A CA 1
ATOM 1550 C C . LEU A 1 193 ? -0.873 -35.219 -14.695 1 81.56 193 LEU A C 1
ATOM 1552 O O . LEU A 1 193 ? 0.167 -35 -14.07 1 81.56 193 LEU A O 1
ATOM 1556 N N . HIS A 1 194 ? -1.644 -36.312 -14.578 1 76.06 194 HIS A N 1
ATOM 1557 C CA . HIS A 1 194 ? -1.229 -37.406 -13.672 1 76.06 194 HIS A CA 1
ATOM 1558 C C . HIS A 1 194 ? -0.741 -38.594 -14.453 1 76.06 194 HIS A C 1
ATOM 1560 O O . HIS A 1 194 ? 0.21 -39.281 -14.039 1 76.06 194 HIS A O 1
ATOM 1566 N N . LEU B 1 1 ? 10.016 -4.219 -13.148 1 79.75 1 LEU B N 1
ATOM 1567 C CA . LEU B 1 1 ? 9.227 -5.426 -12.93 1 79.75 1 LEU B CA 1
ATOM 1568 C C . LEU B 1 1 ? 8.328 -5.711 -14.133 1 79.75 1 LEU B C 1
ATOM 1570 O O . LEU B 1 1 ? 8.25 -6.848 -14.602 1 79.75 1 LEU B O 1
ATOM 1574 N N . SER B 1 2 ? 7.738 -4.684 -14.688 1 82.12 2 SER B N 1
ATOM 1575 C CA . SER B 1 2 ? 6.801 -4.891 -15.789 1 82.12 2 SER B CA 1
ATOM 1576 C C . SER B 1 2 ? 7.48 -5.559 -16.984 1 82.12 2 SER B C 1
ATOM 1578 O O . SER B 1 2 ? 6.965 -6.531 -17.531 1 82.12 2 SER B O 1
ATOM 1580 N N . ALA B 1 3 ? 8.656 -5.047 -17.328 1 83.44 3 ALA B N 1
ATOM 1581 C CA . ALA B 1 3 ? 9.391 -5.625 -18.453 1 83.44 3 ALA B CA 1
ATOM 1582 C C . ALA B 1 3 ? 9.797 -7.066 -18.156 1 83.44 3 ALA B C 1
ATOM 1584 O O . ALA B 1 3 ? 9.758 -7.918 -19.047 1 83.44 3 ALA B O 1
ATOM 1585 N N . THR B 1 4 ? 10.219 -7.324 -16.922 1 86.38 4 THR B N 1
ATOM 1586 C CA . THR B 1 4 ? 10.641 -8.656 -16.516 1 86.38 4 THR B CA 1
ATOM 1587 C C . THR B 1 4 ? 9.484 -9.648 -16.625 1 86.38 4 THR B C 1
ATOM 1589 O O . THR B 1 4 ? 9.656 -10.75 -17.156 1 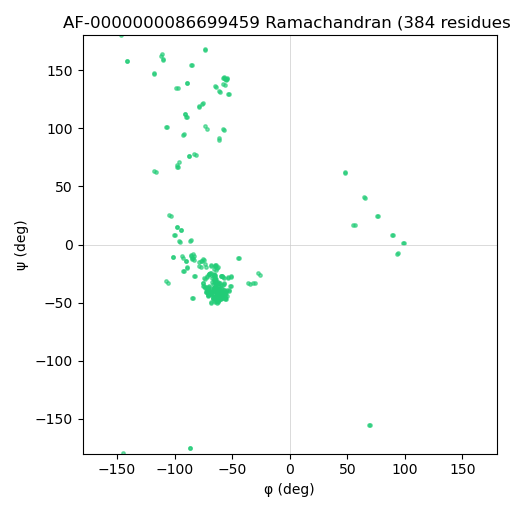86.38 4 THR B O 1
ATOM 1592 N N . TYR B 1 5 ? 8.281 -9.281 -16.188 1 91.94 5 TYR B N 1
ATOM 1593 C CA . TYR B 1 5 ? 7.141 -10.188 -16.219 1 91.94 5 TYR B CA 1
ATOM 1594 C C . TYR B 1 5 ? 6.605 -10.344 -17.641 1 91.94 5 TYR B C 1
ATOM 1596 O O . TYR B 1 5 ? 6.125 -11.422 -18.016 1 91.94 5 TYR B O 1
ATOM 1604 N N . LYS B 1 6 ? 6.684 -9.312 -18.438 1 91.5 6 LYS B N 1
ATOM 1605 C CA . LYS B 1 6 ? 6.309 -9.438 -19.844 1 91.5 6 LYS B CA 1
ATOM 1606 C C . LYS B 1 6 ? 7.215 -10.43 -20.562 1 91.5 6 LYS B C 1
ATOM 1608 O O . LYS B 1 6 ? 6.738 -11.266 -21.344 1 91.5 6 LYS B O 1
ATOM 1613 N N . SER B 1 7 ? 8.5 -10.266 -20.297 1 92.75 7 SER B N 1
ATOM 1614 C CA . SER B 1 7 ? 9.461 -11.188 -20.906 1 92.75 7 SER B CA 1
ATOM 1615 C C . SER B 1 7 ? 9.227 -12.617 -20.422 1 92.75 7 SER B C 1
ATOM 1617 O O . SER B 1 7 ? 9.305 -13.555 -21.219 1 92.75 7 SER B O 1
ATOM 1619 N N . LYS B 1 8 ? 8.977 -12.742 -19.172 1 92.5 8 LYS B N 1
ATOM 1620 C CA . LYS B 1 8 ? 8.727 -14.062 -18.594 1 92.5 8 LYS B CA 1
ATOM 1621 C C . LYS B 1 8 ? 7.492 -14.711 -19.219 1 92.5 8 LYS B C 1
ATOM 1623 O O . LYS B 1 8 ? 7.512 -15.891 -19.562 1 92.5 8 LYS B O 1
ATOM 1628 N N . ARG B 1 9 ? 6.426 -13.977 -19.375 1 94.38 9 ARG B N 1
ATOM 1629 C CA . ARG B 1 9 ? 5.195 -14.484 -19.969 1 94.38 9 ARG B CA 1
ATOM 1630 C C . ARG B 1 9 ? 5.426 -14.891 -21.422 1 94.38 9 ARG B C 1
ATOM 1632 O O . ARG B 1 9 ? 4.906 -15.914 -21.875 1 94.38 9 ARG B O 1
ATOM 1639 N N . SER B 1 10 ? 6.188 -14.094 -22.094 1 93.75 10 SER B N 1
ATOM 1640 C CA . SER B 1 10 ? 6.496 -14.414 -23.484 1 93.75 10 SER B CA 1
ATOM 1641 C C . SER B 1 10 ? 7.25 -15.734 -23.594 1 93.75 10 SER B C 1
ATOM 1643 O O . SER B 1 10 ? 6.949 -16.562 -24.453 1 93.75 10 SER B O 1
ATOM 1645 N N . SER B 1 11 ? 8.227 -15.914 -22.766 1 92 11 SER B N 1
ATOM 1646 C CA . SER B 1 11 ? 9.031 -17.141 -22.766 1 92 11 SER B CA 1
ATOM 1647 C C . SER B 1 11 ? 8.18 -18.359 -22.422 1 92 11 SER B C 1
ATOM 1649 O O . SER B 1 11 ? 8.289 -19.391 -23.062 1 92 11 SER B O 1
ATOM 1651 N N . ILE B 1 12 ? 7.309 -18.172 -21.422 1 92.25 12 ILE B N 1
ATOM 1652 C CA . ILE B 1 12 ? 6.512 -19.297 -20.938 1 92.25 12 ILE B CA 1
ATOM 1653 C C . ILE B 1 12 ? 5.418 -19.641 -21.938 1 92.25 12 ILE B C 1
ATOM 1655 O O . ILE B 1 12 ? 5.074 -20.797 -22.125 1 92.25 12 ILE B O 1
ATOM 1659 N N . SER B 1 13 ? 4.879 -18.578 -22.547 1 92.69 13 SER B N 1
ATOM 1660 C CA . SER B 1 13 ? 3.84 -18.797 -23.562 1 92.69 13 SER B CA 1
ATOM 1661 C C . SER B 1 13 ? 4.324 -19.719 -24.672 1 92.69 13 SER B C 1
ATOM 1663 O O . SER B 1 13 ? 3.568 -20.562 -25.156 1 92.69 13 SER B O 1
ATOM 1665 N N . THR B 1 14 ? 5.535 -19.562 -25.094 1 89.88 14 THR B N 1
ATOM 1666 C CA . THR B 1 14 ? 6.121 -20.422 -26.125 1 89.88 14 THR B CA 1
ATOM 1667 C C . THR B 1 14 ? 6.203 -21.859 -25.656 1 89.88 14 THR B C 1
ATOM 1669 O O . THR B 1 14 ? 5.902 -22.781 -26.422 1 89.88 14 THR B O 1
ATOM 1672 N N . LEU B 1 15 ? 6.543 -22.031 -24.453 1 87.38 15 LEU B N 1
ATOM 1673 C CA . LEU B 1 15 ? 6.691 -23.359 -23.891 1 87.38 15 LEU B CA 1
ATOM 1674 C C . LEU B 1 15 ? 5.332 -24.031 -23.719 1 87.38 15 LEU B C 1
ATOM 1676 O O . LEU B 1 15 ? 5.199 -25.234 -23.906 1 87.38 15 LEU B O 1
ATOM 1680 N N . HIS B 1 16 ? 4.312 -23.234 -23.281 1 88.5 16 HIS B N 1
ATOM 1681 C CA . HIS B 1 16 ? 2.957 -23.734 -23.078 1 88.5 16 HIS B CA 1
ATOM 1682 C C . HIS B 1 16 ? 2.357 -24.25 -24.375 1 88.5 16 HIS B C 1
ATOM 1684 O O . HIS B 1 16 ? 1.629 -25.25 -24.375 1 88.5 16 HIS B O 1
ATOM 1690 N N . ARG B 1 17 ? 2.604 -23.5 -25.391 1 84.25 17 ARG B N 1
ATOM 1691 C CA . ARG B 1 17 ? 2.068 -23.875 -26.703 1 84.25 17 ARG B CA 1
ATOM 1692 C C . ARG B 1 17 ? 2.547 -25.281 -27.094 1 84.25 17 ARG B C 1
ATOM 1694 O O . ARG B 1 17 ? 1.791 -26.047 -27.688 1 84.25 17 ARG B O 1
ATOM 1701 N N . ASP B 1 18 ? 3.686 -25.578 -26.703 1 81.69 18 ASP B N 1
ATOM 1702 C CA . ASP B 1 18 ? 4.277 -26.875 -27.062 1 81.69 18 ASP B CA 1
ATOM 1703 C C . ASP B 1 18 ? 3.602 -28.016 -26.297 1 81.69 18 ASP B C 1
ATOM 1705 O O . ASP B 1 18 ? 3.529 -29.141 -26.797 1 81.69 18 ASP B O 1
ATOM 1709 N N . TRP B 1 19 ? 3.068 -27.672 -25.125 1 80.31 19 TRP B N 1
ATOM 1710 C CA . TRP B 1 19 ? 2.51 -28.719 -24.266 1 80.31 19 TRP B CA 1
ATOM 1711 C C . TRP B 1 19 ? 0.989 -28.75 -24.375 1 80.31 19 TRP B C 1
ATOM 1713 O O . TRP B 1 19 ? 0.35 -29.703 -23.922 1 80.31 19 TRP B O 1
ATOM 1723 N N . GLY B 1 20 ? 0.395 -27.766 -25 1 78.75 20 GLY B N 1
ATOM 1724 C CA . GLY B 1 20 ? -1.042 -27.75 -25.219 1 78.75 20 GLY B CA 1
ATOM 1725 C C . GLY B 1 20 ? -1.833 -27.391 -23.984 1 78.75 20 GLY B C 1
ATOM 1726 O O . GLY B 1 20 ? -2.959 -27.859 -23.797 1 78.75 20 GLY B O 1
ATOM 1727 N N . TYR B 1 21 ? -1.276 -26.656 -22.984 1 79.44 21 TYR B N 1
ATOM 1728 C CA . TYR B 1 21 ? -1.942 -26.312 -21.734 1 79.44 21 TYR B CA 1
ATOM 1729 C C . TYR B 1 21 ? -2.52 -24.906 -21.797 1 79.44 21 TYR B C 1
ATOM 1731 O O . TYR B 1 21 ? -2.229 -24.062 -20.938 1 79.44 21 TYR B O 1
ATOM 1739 N N . SER B 1 22 ? -3.537 -24.656 -22.656 1 79.06 22 SER B N 1
ATOM 1740 C CA . SER B 1 22 ? -4.051 -23.312 -22.875 1 79.06 22 SER B CA 1
ATOM 1741 C C . SER B 1 22 ? -4.953 -22.859 -21.734 1 79.06 22 SER B C 1
ATOM 1743 O O . SER B 1 22 ? -5.168 -21.656 -21.547 1 79.06 22 SER B O 1
ATOM 1745 N N . GLU B 1 23 ? -5.398 -23.719 -20.875 1 84.06 23 GLU B N 1
ATOM 1746 C CA . GLU B 1 23 ? -6.363 -23.391 -19.828 1 84.06 23 GLU B CA 1
ATOM 1747 C C . GLU B 1 23 ? -5.66 -23 -18.531 1 84.06 23 GLU B C 1
ATOM 1749 O O . GLU B 1 23 ? -6.301 -22.531 -17.594 1 84.06 23 GLU B O 1
ATOM 1754 N N . VAL B 1 24 ? -4.383 -23.25 -18.5 1 90.44 24 VAL B N 1
ATOM 1755 C CA . VAL B 1 24 ? -3.625 -22.969 -17.281 1 90.44 24 VAL B CA 1
ATOM 1756 C C . VAL B 1 24 ? -2.93 -21.609 -17.406 1 90.44 24 VAL B C 1
ATOM 1758 O O . VAL B 1 24 ? -2.426 -21.266 -18.469 1 90.44 24 VAL B O 1
ATOM 1761 N N . PRO B 1 25 ? -3.006 -20.781 -16.359 1 93.94 25 PRO B N 1
ATOM 1762 C CA . PRO B 1 25 ? -2.297 -19.5 -16.422 1 93.94 25 PRO B CA 1
ATOM 1763 C C . PRO B 1 25 ? -0.797 -19.656 -16.656 1 93.94 25 PRO B C 1
ATOM 1765 O O . PRO B 1 25 ? -0.192 -20.609 -16.156 1 93.94 25 PRO B O 1
ATOM 1768 N N . LEU B 1 26 ? -0.194 -18.797 -17.391 1 93.75 26 LEU B N 1
ATOM 1769 C CA . LEU B 1 26 ? 1.232 -18.859 -17.688 1 93.75 26 LEU B CA 1
ATOM 1770 C C . LEU B 1 26 ? 2.062 -18.734 -16.422 1 93.75 26 LEU B C 1
ATOM 1772 O O . LEU B 1 26 ? 3.059 -19.438 -16.25 1 93.75 26 LEU B O 1
ATOM 1776 N N . LEU B 1 27 ? 1.608 -17.75 -15.633 1 95.94 27 LEU B N 1
ATOM 1777 C CA . LEU B 1 27 ? 2.242 -17.547 -14.328 1 95.94 27 LEU B CA 1
ATOM 1778 C C . LEU B 1 27 ? 1.241 -17.766 -13.203 1 95.94 27 LEU B C 1
ATOM 1780 O O . LEU B 1 27 ? 0.044 -17.516 -13.367 1 95.94 27 LEU B O 1
ATOM 1784 N N . LEU B 1 28 ? 1.741 -18.25 -12.125 1 96.88 28 LEU B N 1
ATOM 1785 C CA . LEU B 1 28 ? 0.857 -18.484 -10.984 1 96.88 28 LEU B CA 1
ATOM 1786 C C . LEU B 1 28 ? 0.243 -17.188 -10.492 1 96.88 28 LEU B C 1
ATOM 1788 O O . LEU B 1 28 ? -0.917 -17.156 -10.078 1 96.88 28 LEU B O 1
ATOM 1792 N N . ILE B 1 29 ? 0.961 -16.062 -10.57 1 96.06 29 ILE B N 1
ATOM 1793 C CA . ILE B 1 29 ? 0.448 -14.758 -10.164 1 96.06 29 ILE B CA 1
ATOM 1794 C C . ILE B 1 29 ? -0.714 -14.352 -11.07 1 96.06 29 ILE B C 1
ATOM 1796 O O . ILE B 1 29 ? -1.646 -13.672 -10.633 1 96.06 29 ILE B O 1
ATOM 1800 N N . ASP B 1 30 ? -0.647 -14.789 -12.367 1 95.44 30 ASP B N 1
ATOM 1801 C CA . ASP B 1 30 ? -1.771 -14.508 -13.258 1 95.44 30 ASP B CA 1
ATOM 1802 C C . ASP B 1 30 ? -3.039 -15.211 -12.773 1 95.44 30 ASP B C 1
ATOM 1804 O O . ASP B 1 30 ? -4.133 -14.656 -12.852 1 95.44 30 ASP B O 1
ATOM 1808 N N . GLY B 1 31 ? -2.875 -16.391 -12.344 1 94.38 31 GLY B N 1
ATOM 1809 C CA . GLY B 1 31 ? -4 -17.109 -11.781 1 94.38 31 GLY B CA 1
ATOM 1810 C C . GLY B 1 31 ? -4.555 -16.469 -10.523 1 94.38 31 GLY B C 1
ATOM 1811 O O . GLY B 1 31 ? -5.77 -16.375 -10.344 1 94.38 31 GLY B O 1
ATOM 1812 N N . LEU B 1 32 ? -3.672 -16.031 -9.641 1 92.38 32 LEU B N 1
ATOM 1813 C CA . LEU B 1 32 ? -4.102 -15.344 -8.43 1 92.38 32 LEU B CA 1
ATOM 1814 C C . LEU B 1 32 ? -4.891 -14.086 -8.773 1 92.38 32 LEU B C 1
ATOM 1816 O O . LEU B 1 32 ? -5.941 -13.82 -8.188 1 92.38 32 LEU B O 1
ATOM 1820 N N . CYS B 1 33 ? -4.426 -13.336 -9.758 1 91.94 33 CYS B N 1
ATOM 1821 C CA . CYS B 1 33 ? -5.066 -12.094 -10.172 1 91.94 33 CYS B CA 1
ATOM 1822 C C . CYS B 1 33 ? -6.434 -12.359 -10.789 1 91.94 33 CYS B C 1
ATOM 1824 O O . CYS B 1 33 ? -7.355 -11.555 -10.641 1 91.94 33 CYS B O 1
ATOM 1826 N N . SER B 1 34 ? -6.512 -13.477 -11.461 1 90.44 34 SER B N 1
ATOM 1827 C CA . SER B 1 34 ? -7.762 -13.797 -12.133 1 90.44 34 SER B CA 1
ATOM 1828 C C . SER B 1 34 ? -8.898 -14 -11.133 1 90.44 34 SER B C 1
ATOM 1830 O O . SER B 1 34 ? -10.07 -13.875 -11.484 1 90.44 34 SER B O 1
ATOM 1832 N N . GLN B 1 35 ? -8.539 -14.297 -9.914 1 86.38 35 GLN B N 1
ATOM 1833 C CA . GLN B 1 35 ? -9.547 -14.5 -8.883 1 86.38 35 GLN B CA 1
ATOM 1834 C C . GLN B 1 35 ? -10.266 -13.195 -8.547 1 86.38 35 GLN B C 1
ATOM 1836 O O . GLN B 1 35 ? -11.344 -13.211 -7.941 1 86.38 35 GLN B O 1
ATOM 1841 N N . PHE B 1 36 ? -9.672 -12.07 -8.914 1 84.19 36 PHE B N 1
ATOM 1842 C CA . PHE B 1 36 ? -10.25 -10.766 -8.633 1 84.19 36 PHE B CA 1
ATOM 1843 C C . PHE B 1 36 ? -11.227 -10.352 -9.727 1 84.19 36 PHE B C 1
ATOM 1845 O O . PHE B 1 36 ? -11.805 -9.266 -9.672 1 84.19 36 PHE B O 1
ATOM 1852 N N . GLY B 1 37 ? -11.422 -11.266 -10.68 1 81.38 37 GLY B N 1
ATOM 1853 C CA . GLY B 1 37 ? -12.281 -10.914 -11.797 1 81.38 37 GLY B CA 1
ATOM 1854 C C . GLY B 1 37 ? -11.672 -9.867 -12.711 1 81.38 37 GLY B C 1
ATOM 1855 O O . GLY B 1 37 ? -10.453 -9.727 -12.773 1 81.38 37 GLY B O 1
ATOM 1856 N N . SER B 1 38 ? -12.539 -9.172 -13.375 1 86.5 38 SER B N 1
ATOM 1857 C CA . SER B 1 38 ? -12.055 -8.227 -14.375 1 86.5 38 SER B CA 1
ATOM 1858 C C . SER B 1 38 ? -11.688 -6.891 -13.742 1 86.5 38 SER B C 1
ATOM 1860 O O . SER B 1 38 ? -11.023 -6.066 -14.367 1 86.5 38 SER B O 1
ATOM 1862 N N . LYS B 1 39 ? -12.062 -6.746 -12.539 1 83.69 39 LYS B N 1
ATOM 1863 C CA . LYS B 1 39 ? -11.898 -5.449 -11.891 1 83.69 39 LYS B CA 1
ATOM 1864 C C . LYS B 1 39 ? -10.422 -5.133 -11.664 1 83.69 39 LYS B C 1
ATOM 1866 O O . LYS B 1 39 ? -9.984 -3.994 -11.852 1 83.69 39 LYS B O 1
ATOM 1871 N N . LEU B 1 40 ? -9.703 -6.152 -11.227 1 87.75 40 LEU B N 1
ATOM 187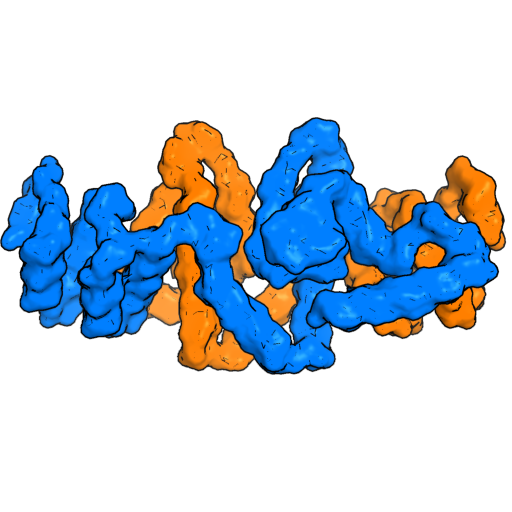2 C CA . LEU B 1 40 ? -8.281 -5.941 -11 1 87.75 40 LEU B CA 1
ATOM 1873 C C . LEU B 1 40 ? -7.574 -5.555 -12.289 1 87.75 40 LEU B C 1
ATOM 1875 O O . LEU B 1 40 ? -6.754 -4.633 -12.305 1 87.75 40 LEU B O 1
ATOM 1879 N N . CYS B 1 41 ? -7.918 -6.297 -13.344 1 89.81 41 CYS B N 1
ATOM 1880 C CA . CYS B 1 41 ? -7.352 -6.012 -14.656 1 89.81 41 CYS B CA 1
ATOM 1881 C C . CYS B 1 41 ? -7.68 -4.586 -15.094 1 89.81 41 CYS B C 1
ATOM 1883 O O . CYS B 1 41 ? -6.801 -3.857 -15.562 1 89.81 41 CYS B O 1
ATOM 1885 N N . SER B 1 42 ? -8.891 -4.246 -14.922 1 88.31 42 SER B N 1
ATOM 1886 C CA . SER B 1 42 ? -9.336 -2.906 -15.289 1 88.31 42 SER B CA 1
ATOM 1887 C C . SER B 1 42 ? -8.602 -1.838 -14.484 1 88.31 42 SER B C 1
ATOM 1889 O O . SER B 1 42 ? -8.242 -0.789 -15.023 1 88.31 42 SER B O 1
ATOM 1891 N N . ASN B 1 43 ? -8.445 -2.133 -13.227 1 81.94 43 ASN B N 1
ATOM 1892 C CA . ASN B 1 43 ? -7.73 -1.194 -12.367 1 81.94 43 ASN B CA 1
ATOM 1893 C C . ASN B 1 43 ? -6.293 -0.987 -12.836 1 81.94 43 ASN B C 1
ATOM 1895 O O . ASN B 1 43 ? -5.809 0.145 -12.891 1 81.94 43 ASN B O 1
ATOM 1899 N N . PHE B 1 44 ? -5.625 -2.084 -13.164 1 86 44 PHE B N 1
ATOM 1900 C CA . PHE B 1 44 ? -4.238 -2.008 -13.609 1 86 44 PHE B CA 1
ATOM 1901 C C . PHE B 1 44 ? -4.137 -1.247 -14.93 1 86 44 PHE B C 1
ATOM 1903 O O . PHE B 1 44 ? -3.211 -0.46 -15.125 1 86 44 PHE B O 1
ATOM 1910 N N . GLU B 1 45 ? -5.117 -1.433 -15.766 1 88.25 45 GLU B N 1
ATOM 1911 C CA . GLU B 1 45 ? -5.133 -0.752 -17.062 1 88.25 45 GLU B CA 1
ATOM 1912 C C . GLU B 1 45 ? -5.395 0.742 -16.891 1 88.25 45 GLU B C 1
ATOM 1914 O O . GLU B 1 45 ? -4.766 1.565 -17.562 1 88.25 45 GLU B O 1
ATOM 1919 N N . ARG B 1 46 ? -6.285 1.01 -16.109 1 81.25 46 ARG B N 1
ATOM 1920 C CA . ARG B 1 46 ? -6.641 2.402 -15.852 1 81.25 46 ARG B CA 1
ATOM 1921 C C . ARG B 1 46 ? -5.43 3.191 -15.359 1 81.25 46 ARG B C 1
ATOM 1923 O O . ARG B 1 46 ? -5.273 4.367 -15.695 1 81.25 46 ARG B O 1
ATOM 1930 N N . ASP B 1 47 ? -4.59 2.443 -14.727 1 73.62 47 ASP B N 1
ATOM 1931 C CA . ASP B 1 47 ? -3.443 3.111 -14.125 1 73.62 47 ASP B CA 1
ATOM 1932 C C . ASP B 1 47 ? -2.213 3.008 -15.016 1 73.62 47 ASP B C 1
ATOM 1934 O O . ASP B 1 47 ? -1.085 3.197 -14.555 1 73.62 47 ASP B O 1
ATOM 1938 N N . GLY B 1 48 ? -2.359 2.645 -16.25 1 78.94 48 GLY B N 1
ATOM 1939 C CA . GLY B 1 48 ? -1.289 2.707 -17.234 1 78.94 48 GLY B CA 1
ATOM 1940 C C . GLY B 1 48 ? -0.601 1.373 -17.453 1 78.94 48 GLY B C 1
ATOM 1941 O O . GLY B 1 48 ? 0.423 1.302 -18.125 1 78.94 48 GLY B O 1
ATOM 1942 N N . GLY B 1 49 ? -1.064 0.397 -16.781 1 86.19 49 GLY B N 1
ATOM 1943 C CA . GLY B 1 49 ? -0.512 -0.931 -16.984 1 86.19 49 GLY B CA 1
ATOM 1944 C C . GLY B 1 49 ? -1.185 -1.68 -18.125 1 86.19 49 GLY B C 1
ATOM 1945 O O . GLY B 1 49 ? -1.959 -1.097 -18.891 1 86.19 49 GLY B O 1
ATOM 1946 N N . ASP B 1 50 ? -0.853 -2.881 -18.328 1 92.06 50 ASP B N 1
ATOM 1947 C CA . ASP B 1 50 ? -1.429 -3.703 -19.391 1 92.06 50 ASP B CA 1
ATOM 1948 C C . ASP B 1 50 ? -2.508 -4.633 -18.844 1 92.06 50 ASP B C 1
ATOM 1950 O O . ASP B 1 50 ? -2.924 -5.578 -19.516 1 92.06 50 ASP B O 1
ATOM 1954 N N . GLY B 1 51 ? -2.879 -4.441 -17.547 1 92.31 51 GLY B N 1
ATOM 1955 C CA . GLY B 1 51 ? -3.949 -5.223 -16.953 1 92.31 51 GLY B CA 1
ATOM 1956 C C . GLY B 1 51 ? -3.453 -6.457 -16.234 1 92.31 51 GLY B C 1
ATOM 1957 O O . GLY B 1 51 ? -4.234 -7.172 -15.602 1 92.31 51 GLY B O 1
ATOM 1958 N N . LEU B 1 52 ? -2.174 -6.715 -16.391 1 94.25 52 LEU B N 1
ATOM 1959 C CA . LEU B 1 52 ? -1.581 -7.883 -15.742 1 94.25 52 LEU B CA 1
ATOM 1960 C C . LEU B 1 52 ? -0.642 -7.461 -14.617 1 94.25 52 LEU B C 1
ATOM 1962 O O . LEU B 1 52 ? -0.292 -6.285 -14.5 1 94.25 52 LEU B O 1
ATOM 1966 N N . TYR B 1 53 ? -0.388 -8.352 -13.727 1 92.81 53 TYR B N 1
ATOM 1967 C CA . TYR B 1 53 ? 0.649 -8.117 -12.727 1 92.81 53 TYR B CA 1
ATOM 1968 C C . TYR B 1 53 ? 1.977 -7.77 -13.391 1 92.81 53 TYR B C 1
ATOM 1970 O O . TYR B 1 53 ? 2.334 -8.352 -14.414 1 92.81 53 TYR B O 1
ATOM 1978 N N . PRO B 1 54 ? 2.793 -6.926 -12.938 1 89.25 54 PRO B N 1
ATOM 1979 C CA . PRO B 1 54 ? 2.703 -6.23 -11.648 1 89.25 54 PRO B CA 1
ATOM 1980 C C . PRO B 1 54 ? 1.843 -4.973 -11.719 1 89.25 54 PRO B C 1
ATOM 1982 O O . PRO B 1 54 ? 1.554 -4.477 -12.812 1 89.25 54 PRO B O 1
ATOM 1985 N N . PRO B 1 55 ? 1.255 -4.598 -10.492 1 83.44 55 PRO B N 1
ATOM 1986 C CA . PRO B 1 55 ? 0.576 -3.301 -10.477 1 83.44 55 PRO B CA 1
ATOM 1987 C C . PRO B 1 55 ? 1.465 -2.162 -10.969 1 83.44 55 PRO B C 1
ATOM 1989 O O . PRO B 1 55 ? 2.611 -2.035 -10.531 1 83.44 55 PRO B O 1
ATOM 1992 N N . PRO B 1 56 ? 0.956 -1.391 -11.883 1 75.69 56 PRO B N 1
ATOM 1993 C CA . PRO B 1 56 ? 1.794 -0.337 -12.461 1 75.69 56 PRO B CA 1
ATOM 1994 C C . PRO B 1 56 ? 2.18 0.734 -11.445 1 75.69 56 PRO B C 1
ATOM 1996 O O . PRO B 1 56 ? 3.193 1.415 -11.609 1 75.69 56 PRO B O 1
ATOM 1999 N N . THR B 1 57 ? 1.317 0.89 -10.398 1 64.5 57 THR B N 1
ATOM 2000 C CA . THR B 1 57 ? 1.589 1.865 -9.352 1 64.5 57 THR B CA 1
ATOM 2001 C C . THR B 1 57 ? 1.201 1.31 -7.98 1 64.5 57 THR B C 1
ATOM 2003 O O . THR B 1 57 ? 0.471 0.32 -7.891 1 64.5 57 THR B O 1
ATOM 2006 N N . LEU B 1 58 ? 1.788 1.872 -7 1 61.34 58 LEU B N 1
ATOM 2007 C CA . LEU B 1 58 ? 1.371 1.479 -5.656 1 61.34 58 LEU B CA 1
ATOM 2008 C C . LEU B 1 58 ? -0.116 1.745 -5.449 1 61.34 58 LEU B C 1
ATOM 2010 O O . LEU B 1 58 ? -0.792 1 -4.738 1 61.34 58 LEU B O 1
ATOM 2014 N N . PHE B 1 59 ? -0.581 2.721 -6.203 1 61.59 59 PHE B N 1
ATOM 2015 C CA . PHE B 1 59 ? -2.002 3.035 -6.121 1 61.59 59 PHE B CA 1
ATOM 2016 C C . PHE B 1 59 ? -2.842 1.879 -6.652 1 61.59 59 PHE B C 1
ATOM 2018 O O . PHE B 1 59 ? -3.877 1.539 -6.074 1 61.59 59 PHE B O 1
ATOM 2025 N N . SER B 1 60 ? -2.355 1.419 -7.75 1 69.44 60 SER B N 1
ATOM 2026 C CA . SER B 1 60 ? -3.088 0.296 -8.328 1 69.44 60 SER B CA 1
ATOM 2027 C C . SER B 1 60 ? -3.139 -0.884 -7.363 1 69.44 60 SER B C 1
ATOM 2029 O O . SER B 1 60 ? -4.141 -1.6 -7.305 1 69.44 60 SER B O 1
ATOM 2031 N N . LEU B 1 61 ? -2.08 -1.005 -6.66 1 71.44 61 LEU B N 1
ATOM 2032 C CA . LEU B 1 61 ? -2.047 -2.066 -5.66 1 71.44 61 LEU B CA 1
ATOM 2033 C C . LEU B 1 61 ? -3.029 -1.778 -4.531 1 71.44 61 LEU B C 1
ATOM 2035 O O . LEU B 1 61 ? -3.805 -2.654 -4.137 1 71.44 61 LEU B O 1
ATOM 2039 N N . LEU B 1 62 ? -2.953 -0.586 -4.008 1 65.19 62 LEU B N 1
ATOM 2040 C CA . LEU B 1 62 ? -3.83 -0.183 -2.912 1 65.19 62 LEU B CA 1
ATOM 2041 C C . LEU B 1 62 ? -5.293 -0.232 -3.342 1 65.19 62 LEU B C 1
ATOM 2043 O O . LEU B 1 62 ? -6.156 -0.647 -2.566 1 65.19 62 LEU B O 1
ATOM 2047 N N . SER B 1 63 ? -5.562 0.166 -4.617 1 65.25 63 SER B N 1
ATOM 2048 C CA . SER B 1 63 ? -6.926 0.151 -5.133 1 65.25 63 SER B CA 1
ATOM 2049 C C . SER B 1 63 ? -7.477 -1.271 -5.203 1 65.25 63 SER B C 1
ATOM 2051 O O . SER B 1 63 ? -8.688 -1.479 -5.117 1 65.25 63 SER B O 1
ATOM 2053 N N . SER B 1 64 ? -6.578 -2.205 -5.41 1 73.31 64 SER B N 1
ATOM 2054 C CA . SER B 1 64 ? -7.016 -3.598 -5.43 1 73.31 64 SER B CA 1
ATOM 2055 C C . SER B 1 64 ? -7.66 -3.99 -4.105 1 73.31 64 SER B C 1
ATOM 2057 O O . SER B 1 64 ? -8.531 -4.859 -4.066 1 73.31 64 SER B O 1
ATOM 2059 N N . TYR B 1 65 ? -7.281 -3.35 -3.039 1 65.69 65 TYR B N 1
ATOM 2060 C CA . TYR B 1 65 ? -7.852 -3.631 -1.729 1 65.69 65 TYR B CA 1
ATOM 2061 C C . TYR B 1 65 ? -9.297 -3.15 -1.648 1 65.69 65 TYR B C 1
ATOM 2063 O O . TYR B 1 65 ? -10.078 -3.639 -0.827 1 65.69 65 TYR B O 1
ATOM 2071 N N . LEU B 1 66 ? -9.531 -2.184 -2.467 1 64.44 66 LEU B N 1
ATOM 2072 C CA . LEU B 1 66 ? -10.867 -1.598 -2.416 1 64.44 66 LEU B CA 1
ATOM 2073 C C . LEU B 1 66 ? -11.836 -2.377 -3.299 1 64.44 66 LEU B C 1
ATOM 2075 O O . LEU B 1 66 ? -13.031 -2.074 -3.332 1 64.44 66 LEU B O 1
ATOM 2079 N N . ILE B 1 67 ? -11.164 -3.252 -4.02 1 68.44 67 ILE B N 1
ATOM 2080 C CA . ILE B 1 67 ? -12.047 -4.047 -4.867 1 68.44 67 ILE B CA 1
ATOM 2081 C C . ILE B 1 67 ? -13.016 -4.84 -3.998 1 68.44 67 ILE B C 1
ATOM 2083 O O . ILE B 1 67 ? -12.602 -5.617 -3.141 1 68.44 67 ILE B O 1
ATOM 2087 N N . ASP B 1 68 ? -14.211 -4.273 -3.697 1 60.91 68 ASP B N 1
ATOM 2088 C CA . ASP B 1 68 ? -15.258 -4.945 -2.93 1 60.91 68 ASP B CA 1
ATOM 2089 C C . ASP B 1 68 ? -16.297 -5.582 -3.854 1 60.91 68 ASP B C 1
ATOM 2091 O O . ASP B 1 68 ? -16.938 -4.883 -4.633 1 60.91 68 ASP B O 1
ATOM 2095 N N . ASP B 1 69 ? -15.961 -6.566 -4.594 1 55.09 69 ASP B N 1
ATOM 2096 C CA . ASP B 1 69 ? -17.109 -7.164 -5.262 1 55.09 69 ASP B CA 1
ATOM 2097 C C . ASP B 1 69 ? -17.844 -8.133 -4.332 1 55.09 69 ASP B C 1
ATOM 2099 O O . ASP B 1 69 ? -17.406 -9.266 -4.141 1 55.09 69 ASP B O 1
ATOM 2103 N N . HIS B 1 70 ? -18.641 -7.496 -3.389 1 51.41 70 HIS B N 1
ATOM 2104 C CA . HIS B 1 70 ? -19.547 -8.281 -2.562 1 51.41 70 HIS B CA 1
ATOM 2105 C C . HIS B 1 70 ? -20.141 -9.453 -3.348 1 51.41 70 HIS B C 1
ATOM 2107 O O . HIS B 1 70 ? -20.719 -10.367 -2.764 1 51.41 70 HIS B O 1
ATOM 2113 N N . ARG B 1 71 ? -20.328 -9.227 -4.543 1 49.09 71 ARG B N 1
ATOM 2114 C CA . ARG B 1 71 ? -21.062 -10.242 -5.281 1 49.09 71 ARG B CA 1
ATOM 2115 C C . ARG B 1 71 ? -20.188 -11.438 -5.613 1 49.09 71 ARG B C 1
ATOM 2117 O O . ARG B 1 71 ? -20.672 -12.492 -6.012 1 49.09 71 ARG B O 1
ATOM 2124 N N . SER B 1 72 ? -18.859 -11.164 -5.547 1 51.34 72 SER B N 1
ATOM 2125 C CA . SER B 1 72 ? -18.062 -12.32 -5.934 1 51.34 72 SER B CA 1
ATOM 2126 C C . SER B 1 72 ? -17.391 -12.961 -4.723 1 51.34 72 SER B C 1
ATOM 2128 O O . SER B 1 72 ? -16.672 -12.297 -3.977 1 51.34 72 SER B O 1
ATOM 2130 N N . ALA B 1 73 ? -17.906 -14 -4.246 1 51.03 73 ALA B N 1
ATOM 2131 C CA . ALA B 1 73 ? -17.453 -14.875 -3.166 1 51.03 73 ALA B CA 1
ATOM 2132 C C . ALA B 1 73 ? -15.953 -15.164 -3.285 1 51.03 73 ALA B C 1
ATOM 2134 O O . ALA B 1 73 ? -15.312 -15.555 -2.309 1 51.03 73 ALA B O 1
ATOM 2135 N N . GLN B 1 74 ? -15.414 -14.766 -4.508 1 57.25 74 GLN B N 1
ATOM 2136 C CA . GLN B 1 74 ? -14.062 -15.258 -4.777 1 57.25 74 GLN B CA 1
ATOM 2137 C C . GLN B 1 74 ? -13.008 -14.25 -4.316 1 57.25 74 GLN B C 1
ATOM 2139 O O . GLN B 1 74 ? -11.898 -14.633 -3.947 1 57.25 74 GLN B O 1
ATOM 2144 N N . ILE B 1 75 ? -13.539 -13.023 -4.246 1 60.78 75 ILE B N 1
ATOM 2145 C CA . ILE B 1 75 ? -12.586 -12 -3.832 1 60.78 75 ILE B CA 1
ATOM 2146 C C . ILE B 1 75 ? -12.641 -11.828 -2.316 1 60.78 75 ILE B C 1
ATOM 2148 O O . ILE B 1 75 ? -13.664 -11.422 -1.769 1 60.78 75 ILE B O 1
ATOM 2152 N N . ASN B 1 76 ? -11.773 -12.531 -1.689 1 71.56 76 ASN B N 1
ATOM 2153 C CA . ASN B 1 76 ? -11.75 -12.375 -0.239 1 71.56 76 ASN B CA 1
ATOM 2154 C C . ASN B 1 76 ? -10.484 -11.664 0.231 1 71.56 76 ASN B C 1
ATOM 2156 O O . ASN B 1 76 ? -9.578 -11.406 -0.567 1 71.56 76 ASN B O 1
ATOM 2160 N N . ASP B 1 77 ? -10.531 -11.219 1.377 1 70.88 77 ASP B N 1
ATOM 2161 C CA . ASP B 1 77 ? -9.445 -10.445 1.967 1 70.88 77 ASP B CA 1
ATOM 2162 C C . ASP B 1 77 ? -8.125 -11.195 1.876 1 70.88 77 ASP B C 1
ATOM 2164 O O . ASP B 1 77 ? -7.07 -10.594 1.676 1 70.88 77 ASP B O 1
ATOM 2168 N N . VAL B 1 78 ? -8.25 -12.547 1.862 1 77.19 78 VAL B N 1
ATOM 2169 C CA . VAL B 1 78 ? -7.043 -13.367 1.842 1 77.19 78 VAL B CA 1
ATOM 2170 C C . VAL B 1 78 ? -6.367 -13.25 0.477 1 77.19 78 VAL B C 1
ATOM 2172 O O . VAL B 1 78 ? -5.145 -13.117 0.392 1 77.19 78 VAL B O 1
ATOM 2175 N N . GLY B 1 79 ? -7.195 -13.312 -0.594 1 82.25 79 GLY B N 1
ATOM 2176 C CA . GLY B 1 79 ? -6.652 -13.141 -1.934 1 82.25 79 GLY B CA 1
ATOM 2177 C C . GLY B 1 79 ? -5.949 -11.812 -2.127 1 82.25 79 GLY B C 1
ATOM 2178 O O . GLY B 1 79 ? -4.883 -11.75 -2.744 1 82.25 79 GLY B O 1
ATOM 2179 N N . LYS B 1 80 ? -6.543 -10.82 -1.572 1 78.31 80 LYS B N 1
ATOM 2180 C CA . LYS B 1 80 ? -5.949 -9.492 -1.65 1 78.31 80 LYS B CA 1
ATOM 2181 C C . LYS B 1 80 ? -4.602 -9.445 -0.935 1 78.31 80 LYS B C 1
ATOM 2183 O O . LYS B 1 80 ? -3.637 -8.883 -1.455 1 78.31 80 LYS B O 1
ATOM 2188 N N . HIS B 1 81 ? -4.562 -10.023 0.206 1 75.31 81 HIS B N 1
ATOM 2189 C CA . HIS B 1 81 ? -3.328 -10.055 0.983 1 75.31 81 HIS B CA 1
ATOM 2190 C C . HIS B 1 81 ? -2.244 -10.859 0.27 1 75.31 81 HIS B C 1
ATOM 2192 O O . HIS B 1 81 ? -1.063 -10.516 0.339 1 75.31 81 HIS B O 1
ATOM 2198 N N . ARG B 1 82 ? -2.65 -11.953 -0.417 1 83.44 82 ARG B N 1
ATOM 2199 C CA . ARG B 1 82 ? -1.681 -12.766 -1.145 1 83.44 82 ARG B CA 1
ATOM 2200 C C . ARG B 1 82 ? -1.068 -11.984 -2.301 1 83.44 82 ARG B C 1
ATOM 2202 O O . ARG B 1 82 ? 0.128 -12.102 -2.574 1 83.44 82 ARG B O 1
ATOM 2209 N N . LEU B 1 83 ? -1.875 -11.219 -2.979 1 85.38 83 LEU B N 1
ATOM 2210 C CA . LEU B 1 83 ? -1.374 -10.383 -4.066 1 85.38 83 LEU B CA 1
ATOM 2211 C C . LEU B 1 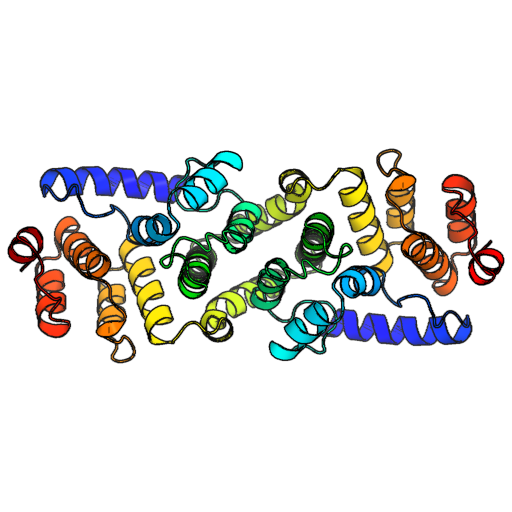83 ? -0.338 -9.391 -3.557 1 85.38 83 LEU B C 1
ATOM 2213 O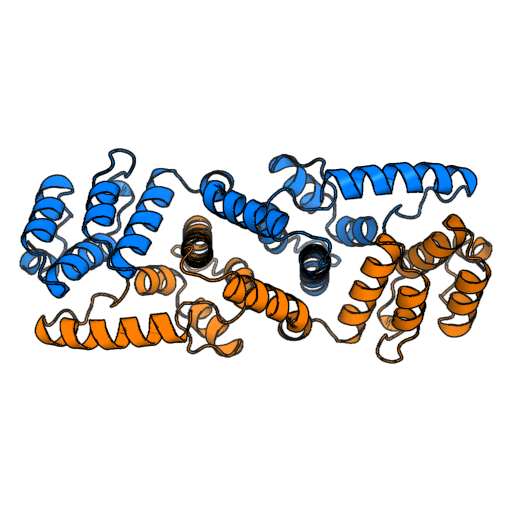 O . LEU B 1 83 ? 0.713 -9.211 -4.176 1 85.38 83 LEU B O 1
ATOM 2217 N N . ILE B 1 84 ? -0.6 -8.758 -2.457 1 77.62 84 ILE B N 1
ATOM 2218 C CA . ILE B 1 84 ? 0.311 -7.789 -1.857 1 77.62 84 ILE B CA 1
ATOM 2219 C C . ILE B 1 84 ? 1.59 -8.492 -1.409 1 77.62 84 ILE B C 1
ATOM 2221 O O . ILE B 1 84 ? 2.691 -7.977 -1.608 1 77.62 84 ILE B O 1
ATOM 2225 N N . HIS B 1 85 ? 1.374 -9.625 -0.748 1 79.38 85 HIS B N 1
ATOM 2226 C CA . HIS B 1 85 ? 2.521 -10.414 -0.323 1 79.38 85 HIS B CA 1
ATOM 2227 C C . HIS B 1 85 ? 3.416 -10.773 -1.506 1 79.38 85 HIS B C 1
ATOM 2229 O O . HIS B 1 85 ? 4.641 -10.648 -1.422 1 79.38 85 HIS B O 1
ATOM 2235 N N . TYR B 1 86 ? 2.836 -11.219 -2.588 1 86.06 86 TYR B N 1
ATOM 2236 C CA . TYR B 1 86 ? 3.58 -11.555 -3.799 1 86.06 86 TYR B CA 1
ATOM 2237 C C . TYR B 1 86 ? 4.402 -10.367 -4.281 1 86.06 86 TYR B C 1
ATOM 2239 O O . TYR B 1 86 ? 5.57 -10.523 -4.645 1 86.06 86 TYR B O 1
ATOM 2247 N N . LEU B 1 87 ? 3.789 -9.203 -4.301 1 81.94 87 LEU B N 1
ATOM 2248 C CA . LEU B 1 87 ? 4.492 -7.996 -4.73 1 81.94 87 LEU B CA 1
ATOM 2249 C C . LEU B 1 87 ? 5.672 -7.699 -3.812 1 81.94 87 LEU B C 1
ATOM 2251 O O . LEU B 1 87 ? 6.734 -7.277 -4.277 1 81.94 87 LEU B O 1
ATOM 2255 N N . PHE B 1 88 ? 5.418 -7.914 -2.506 1 74.25 88 PHE B N 1
ATOM 2256 C CA . PHE B 1 88 ? 6.488 -7.676 -1.542 1 74.25 88 PHE B CA 1
ATOM 2257 C C . PHE B 1 88 ? 7.66 -8.617 -1.788 1 74.25 88 PHE B C 1
ATOM 2259 O O . PHE B 1 88 ? 8.82 -8.227 -1.625 1 74.25 88 PHE B O 1
ATOM 2266 N N . LEU B 1 89 ? 7.363 -9.867 -2.121 1 79.81 89 LEU B N 1
ATOM 2267 C CA . LEU B 1 89 ? 8.414 -10.82 -2.453 1 79.81 89 LEU B CA 1
ATOM 2268 C C . LEU B 1 89 ? 9.227 -10.336 -3.654 1 79.81 89 LEU B C 1
ATOM 2270 O O . LEU B 1 89 ? 10.453 -10.453 -3.67 1 79.81 89 LEU B O 1
ATOM 2274 N N . ASP B 1 90 ? 8.555 -9.766 -4.688 1 81 90 ASP B N 1
ATOM 2275 C CA . ASP B 1 90 ? 9.234 -9.203 -5.848 1 81 90 ASP B CA 1
ATOM 2276 C C . ASP B 1 90 ? 10.141 -8.047 -5.441 1 81 90 ASP B C 1
ATOM 2278 O O . ASP B 1 90 ? 11.273 -7.941 -5.914 1 81 90 ASP B O 1
ATOM 2282 N N . MET B 1 91 ? 9.586 -7.254 -4.586 1 71.94 91 MET B N 1
ATOM 2283 C CA . MET B 1 91 ? 10.32 -6.059 -4.176 1 71.94 91 MET B CA 1
ATOM 2284 C C . MET B 1 91 ? 11.516 -6.426 -3.312 1 71.94 91 MET B C 1
ATOM 2286 O O . MET B 1 91 ? 12.531 -5.723 -3.318 1 71.94 91 MET B O 1
ATOM 2290 N N . ALA B 1 92 ? 11.281 -7.445 -2.52 1 66 92 ALA B N 1
ATOM 2291 C CA . ALA B 1 92 ? 12.336 -7.875 -1.601 1 66 92 ALA B CA 1
ATOM 2292 C C . ALA B 1 92 ? 13.445 -8.609 -2.344 1 66 92 ALA B C 1
ATOM 2294 O O . ALA B 1 92 ? 14.562 -8.742 -1.832 1 66 92 ALA B O 1
ATOM 2295 N N . ASP B 1 93 ? 12.945 -9.195 -3.418 1 67.06 93 ASP B N 1
ATOM 2296 C CA . ASP B 1 93 ? 13.953 -9.938 -4.172 1 67.06 93 ASP B CA 1
ATOM 2297 C C . ASP B 1 93 ? 15.102 -9.023 -4.598 1 67.06 93 ASP B C 1
ATOM 2299 O O . ASP B 1 93 ? 14.867 -7.965 -5.188 1 67.06 93 ASP B O 1
ATOM 2303 N N . LYS B 1 94 ? 16.141 -9.188 -3.721 1 57 94 LYS B N 1
ATOM 2304 C CA . LYS B 1 94 ? 17.406 -8.453 -3.764 1 57 94 LYS B CA 1
ATOM 2305 C C . LYS B 1 94 ? 17.781 -8.102 -5.199 1 57 94 LYS B C 1
ATOM 2307 O O . LYS B 1 94 ? 18.531 -7.148 -5.434 1 57 94 LYS B O 1
ATOM 2312 N N . ARG B 1 95 ? 17.391 -9 -5.957 1 50.56 95 ARG B N 1
ATOM 2313 C CA . ARG B 1 95 ? 17.797 -8.617 -7.309 1 50.56 95 ARG B CA 1
ATOM 2314 C C . ARG B 1 95 ? 17.125 -7.312 -7.73 1 50.56 95 ARG B C 1
ATOM 2316 O O . ARG B 1 95 ? 17.484 -6.734 -8.758 1 50.56 95 ARG B O 1
ATOM 2323 N N . CYS B 1 96 ? 16.047 -7.082 -6.965 1 50.91 96 CYS B N 1
ATOM 2324 C CA . CYS B 1 96 ? 15.461 -5.766 -7.195 1 50.91 96 CYS B CA 1
ATOM 2325 C C . CYS B 1 96 ? 16.328 -4.668 -6.59 1 50.91 96 CYS B C 1
ATOM 2327 O O . CYS B 1 96 ? 16.625 -4.699 -5.398 1 50.91 96 CYS B O 1
ATOM 2329 N N . SER B 1 97 ? 17.031 -4.004 -7.227 1 51.66 97 SER B N 1
ATOM 2330 C CA . SER B 1 97 ? 18.047 -2.984 -6.977 1 51.66 97 SER B CA 1
ATOM 2331 C C . SER B 1 97 ? 17.469 -1.812 -6.191 1 51.66 97 SER B C 1
ATOM 2333 O O . SER B 1 97 ? 16.25 -1.604 -6.176 1 51.66 97 SER B O 1
ATOM 2335 N N . GLU B 1 98 ? 18.266 -1.366 -5.234 1 54.22 98 GLU B N 1
ATOM 2336 C CA . GLU B 1 98 ? 18.031 -0.048 -4.648 1 54.22 98 GLU B CA 1
ATOM 2337 C C . GLU B 1 98 ? 17.344 0.881 -5.637 1 54.22 98 GLU B C 1
ATOM 2339 O O . GLU B 1 98 ? 16.531 1.727 -5.242 1 54.22 98 GLU B O 1
ATOM 2344 N N . GLU B 1 99 ? 17.578 0.525 -6.793 1 54.88 99 GLU B N 1
ATOM 2345 C CA . GLU B 1 99 ? 17.047 1.376 -7.855 1 54.88 99 GLU B CA 1
ATOM 2346 C C . GLU B 1 99 ? 15.539 1.191 -8.008 1 54.88 99 GLU B C 1
ATOM 2348 O O . GLU B 1 99 ? 14.805 2.164 -8.195 1 54.88 99 GLU B O 1
ATOM 2353 N N . ILE B 1 100 ? 15.078 0.045 -7.82 1 54.53 100 ILE B N 1
ATOM 2354 C CA . ILE B 1 100 ? 13.656 -0.229 -8.008 1 54.53 100 ILE B CA 1
ATOM 2355 C C . ILE B 1 100 ? 12.859 0.396 -6.871 1 54.53 100 ILE B C 1
ATOM 2357 O O . ILE B 1 100 ? 11.82 1.017 -7.105 1 54.53 100 ILE B O 1
ATOM 2361 N N . TRP B 1 101 ? 13.422 0.249 -5.766 1 54.41 101 TRP B N 1
ATOM 2362 C CA . TRP B 1 101 ? 12.75 0.855 -4.625 1 54.41 101 TRP B CA 1
ATOM 2363 C C . TRP B 1 101 ? 12.734 2.375 -4.746 1 54.41 101 TRP B C 1
ATOM 2365 O O . TRP B 1 101 ? 11.727 3.016 -4.449 1 54.41 101 TRP B O 1
ATOM 2375 N N . SER B 1 102 ? 13.914 2.824 -5.117 1 53.97 102 SER B N 1
ATOM 2376 C CA . SER B 1 102 ? 13.984 4.266 -5.324 1 53.97 102 SER B CA 1
ATOM 2377 C C . SER B 1 102 ? 12.969 4.73 -6.359 1 53.97 102 SER B C 1
ATOM 2379 O O . SER B 1 102 ? 12.305 5.75 -6.172 1 53.97 102 SER B O 1
ATOM 2381 N N . GLU B 1 103 ? 12.828 3.973 -7.332 1 56.38 103 GLU B N 1
ATOM 2382 C CA . GLU B 1 103 ? 11.875 4.316 -8.391 1 56.38 103 GLU B CA 1
ATOM 2383 C C . GLU B 1 103 ? 10.438 4.199 -7.895 1 56.38 103 GLU B C 1
ATOM 2385 O O . GLU B 1 103 ? 9.594 5.035 -8.227 1 56.38 103 GLU B O 1
ATOM 2390 N N . LEU B 1 104 ? 10.219 3.191 -7.164 1 54.16 104 LEU B N 1
ATOM 2391 C CA . LEU B 1 104 ? 8.875 2.996 -6.625 1 54.16 104 LEU B CA 1
ATOM 2392 C C . LEU B 1 104 ? 8.492 4.133 -5.684 1 54.16 104 LEU B C 1
ATOM 2394 O O . LEU B 1 104 ? 7.383 4.656 -5.754 1 54.16 104 LEU B O 1
ATOM 2398 N N . ILE B 1 105 ? 9.438 4.449 -4.918 1 52.41 105 ILE B N 1
ATOM 2399 C CA . ILE B 1 105 ? 9.219 5.547 -3.982 1 52.41 105 ILE B CA 1
ATOM 2400 C C . ILE B 1 105 ? 8.992 6.844 -4.754 1 52.41 105 ILE B C 1
ATOM 2402 O O . ILE B 1 105 ? 8.086 7.613 -4.43 1 52.41 105 ILE B O 1
ATOM 2406 N N . ASP B 1 106 ? 9.852 7.031 -5.75 1 52.84 106 ASP B N 1
ATOM 2407 C CA . ASP B 1 106 ? 9.703 8.227 -6.578 1 52.84 106 ASP B CA 1
ATOM 2408 C C . ASP B 1 106 ? 8.328 8.273 -7.23 1 52.84 106 ASP B C 1
ATOM 2410 O O . ASP B 1 106 ? 7.695 9.328 -7.289 1 52.84 106 ASP B O 1
ATOM 2414 N N . ARG B 1 107 ? 7.945 7.195 -7.633 1 52.75 107 ARG B N 1
ATOM 2415 C CA . ARG B 1 107 ? 6.648 7.121 -8.297 1 52.75 107 ARG B CA 1
ATOM 2416 C C . ARG B 1 107 ? 5.508 7.305 -7.305 1 52.75 107 ARG B C 1
ATOM 2418 O O . ARG B 1 107 ? 4.484 7.91 -7.629 1 52.75 107 ARG B O 1
ATOM 242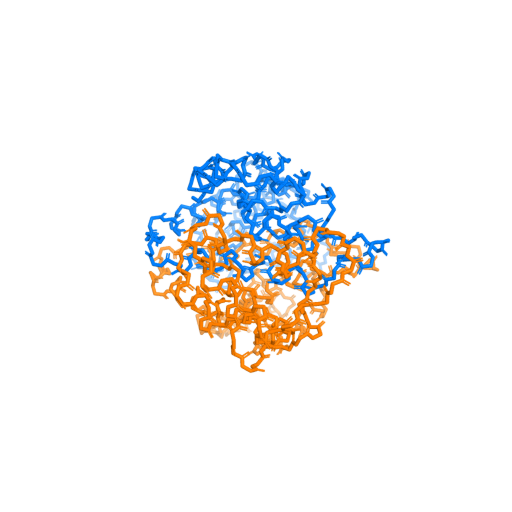5 N N . LEU B 1 108 ? 5.719 6.723 -6.176 1 51.69 108 LEU B N 1
ATOM 2426 C CA . LEU B 1 108 ? 4.703 6.859 -5.137 1 51.69 108 LEU B CA 1
ATOM 2427 C C . LEU B 1 108 ? 4.523 8.32 -4.742 1 51.69 108 LEU B C 1
ATOM 2429 O O . LEU B 1 108 ? 3.404 8.766 -4.484 1 51.69 108 LEU B O 1
ATOM 2433 N N . ILE B 1 109 ? 5.566 8.984 -4.754 1 49.75 109 ILE B N 1
ATOM 2434 C CA . ILE B 1 109 ? 5.551 10.398 -4.398 1 49.75 109 ILE B CA 1
ATOM 2435 C C . ILE B 1 109 ? 4.852 11.195 -5.5 1 49.75 109 ILE B C 1
ATOM 2437 O O . ILE B 1 109 ? 4.176 12.188 -5.219 1 49.75 109 ILE B O 1
ATOM 2441 N N . GLN B 1 110 ? 5.18 10.805 -6.668 1 48.84 110 GLN B N 1
ATOM 2442 C CA . GLN B 1 110 ? 4.609 11.539 -7.793 1 48.84 110 GLN B CA 1
ATOM 2443 C C . GLN B 1 110 ? 3.133 11.195 -7.98 1 48.84 110 GLN B C 1
ATOM 2445 O O . GLN B 1 110 ? 2.412 11.898 -8.688 1 48.84 110 GLN B O 1
ATOM 2450 N N . PHE B 1 111 ? 2.689 10.172 -7.434 1 49 111 PHE B N 1
ATOM 2451 C CA . PHE B 1 111 ? 1.44 9.469 -7.699 1 49 111 PHE B CA 1
ATOM 2452 C C . PHE B 1 111 ? 0.249 10.258 -7.176 1 49 111 PHE B C 1
ATOM 2454 O O . PHE B 1 111 ? -0.902 9.914 -7.453 1 49 111 PHE B O 1
ATOM 2461 N N . PRO B 1 112 ? 0.358 11.227 -6.242 1 52.22 112 PRO B N 1
ATOM 2462 C CA . PRO B 1 112 ? -0.98 11.633 -5.809 1 52.22 112 PRO B CA 1
ATOM 2463 C C . PRO B 1 112 ? -1.904 11.969 -6.977 1 52.22 112 PRO B C 1
ATOM 2465 O O . PRO B 1 112 ? -3.121 11.781 -6.879 1 52.22 112 PRO B O 1
ATOM 2468 N N . SER B 1 113 ? -1.271 12.367 -8.008 1 48.16 113 SER B N 1
ATOM 2469 C CA . SER B 1 113 ? -2.141 12.656 -9.141 1 48.16 113 SER B CA 1
ATOM 2470 C C . SER B 1 113 ? -2.832 11.398 -9.648 1 48.16 113 SER B C 1
ATOM 2472 O O . SER B 1 113 ? -3.973 11.453 -10.109 1 48.16 113 SER B O 1
ATOM 2474 N N . ALA B 1 114 ? -2.217 10.367 -9.438 1 46.06 114 ALA B N 1
ATOM 2475 C CA . ALA B 1 114 ? -2.791 9.117 -9.922 1 46.06 114 ALA B CA 1
ATOM 2476 C C . ALA B 1 114 ? -3.963 8.672 -9.055 1 46.06 114 ALA B C 1
ATOM 2478 O O . ALA B 1 114 ? -4.816 7.898 -9.492 1 46.06 114 ALA B O 1
ATOM 2479 N N . PHE B 1 115 ? -4.062 9.328 -7.895 1 51.78 115 PHE B N 1
ATOM 2480 C CA . PHE B 1 115 ? -5.098 8.906 -6.957 1 51.78 115 PHE B CA 1
ATOM 2481 C C . PHE B 1 115 ? -6.281 9.867 -6.984 1 51.78 115 PHE B C 1
ATOM 2483 O O . PHE B 1 115 ? -7.02 9.977 -6.004 1 51.78 115 PHE B O 1
ATOM 2490 N N . SER B 1 116 ? -6.379 10.477 -8.047 1 61 116 SER B N 1
ATOM 2491 C CA . SER B 1 116 ? -7.504 11.391 -8.18 1 61 116 SER B CA 1
ATOM 2492 C C . SER B 1 116 ? -7.523 12.406 -7.039 1 61 116 SER B C 1
ATOM 2494 O O . SER B 1 116 ? -8.594 12.828 -6.59 1 61 116 SER B O 1
ATOM 2496 N N . VAL B 1 117 ? -6.348 12.508 -6.359 1 72.31 117 VAL B N 1
ATOM 2497 C CA . VAL B 1 117 ? -6.27 13.602 -5.402 1 72.31 117 VAL B CA 1
ATOM 2498 C C . VAL B 1 117 ? -6.059 14.922 -6.145 1 72.31 117 VAL B C 1
ATOM 2500 O O . VAL B 1 117 ? -5.121 15.055 -6.93 1 72.31 117 VAL B O 1
ATOM 2503 N N . PRO B 1 118 ? -7 15.883 -5.953 1 78.62 118 PRO B N 1
ATOM 2504 C CA . PRO B 1 118 ? -6.816 17.172 -6.609 1 78.62 118 PRO B CA 1
ATOM 2505 C C . PRO B 1 118 ? -5.473 17.812 -6.281 1 78.62 118 PRO B C 1
ATOM 2507 O O . PRO B 1 118 ? -4.992 17.719 -5.148 1 78.62 118 PRO B O 1
ATOM 2510 N N . PRO B 1 119 ? -4.84 18.469 -7.234 1 81.69 119 PRO B N 1
ATOM 2511 C CA . PRO B 1 119 ? -3.541 19.094 -7.02 1 81.69 119 PRO B CA 1
ATOM 2512 C C . PRO B 1 119 ? -3.523 20 -5.789 1 81.69 119 PRO B C 1
ATOM 2514 O O . PRO B 1 119 ? -2.523 20.047 -5.066 1 81.69 119 PRO B O 1
ATOM 2517 N N . SER B 1 120 ? -4.602 20.641 -5.551 1 89.56 120 SER B N 1
ATOM 2518 C CA . SER B 1 120 ? -4.746 21.5 -4.379 1 89.56 120 SER B CA 1
ATOM 2519 C C . SER B 1 120 ? -4.48 20.734 -3.09 1 89.56 120 SER B C 1
ATOM 2521 O O . SER B 1 120 ? -3.734 21.203 -2.227 1 89.56 120 SER B O 1
ATOM 2523 N N . LEU B 1 121 ? -5.004 19.562 -3.055 1 88.12 121 LEU B N 1
ATOM 2524 C CA . LEU B 1 121 ? -4.918 18.781 -1.835 1 88.12 121 LEU B CA 1
ATOM 2525 C C . LEU B 1 121 ? -3.574 18.062 -1.747 1 88.12 121 LEU B C 1
ATOM 2527 O O . LEU B 1 121 ? -3.07 17.812 -0.65 1 88.12 121 LEU B O 1
ATOM 2531 N N . ILE B 1 122 ? -2.973 17.781 -2.859 1 84.06 122 ILE B N 1
ATOM 2532 C CA . ILE B 1 122 ? -1.622 17.234 -2.869 1 84.06 122 ILE B CA 1
ATOM 2533 C C . ILE B 1 122 ? -0.652 18.234 -2.252 1 84.06 122 ILE B C 1
ATOM 2535 O O . ILE B 1 122 ? 0.1 17.891 -1.334 1 84.06 122 ILE B O 1
ATOM 2539 N N . LYS B 1 123 ? -0.722 19.453 -2.713 1 88.31 123 LYS B N 1
ATOM 2540 C CA . LYS B 1 123 ? 0.165 20.5 -2.225 1 88.31 123 LYS B CA 1
ATOM 2541 C C . LYS B 1 123 ? -0.112 20.828 -0.758 1 88.31 123 LYS B C 1
ATOM 2543 O O . LYS B 1 123 ? 0.814 21.094 0.01 1 88.31 123 LYS B O 1
ATOM 2548 N N . LEU B 1 124 ? -1.393 20.812 -0.441 1 94.44 124 LEU B N 1
ATOM 2549 C CA . LEU B 1 124 ? -1.76 21.078 0.948 1 94.44 124 LEU B CA 1
ATOM 2550 C C . LEU B 1 124 ? -1.188 20 1.867 1 94.44 124 LEU B C 1
ATOM 2552 O O . LEU B 1 124 ? -0.673 20.312 2.945 1 94.44 124 LEU B O 1
ATOM 2556 N N . THR B 1 125 ? -1.26 18.734 1.453 1 91.94 125 THR B N 1
ATOM 2557 C CA . THR B 1 125 ? -0.71 17.641 2.234 1 91.94 125 THR B CA 1
ATOM 2558 C C . THR B 1 125 ? 0.804 17.766 2.365 1 91.94 125 THR B C 1
ATOM 2560 O O . THR B 1 125 ? 1.365 17.516 3.434 1 91.94 125 THR B O 1
ATOM 2563 N N . GLN B 1 126 ? 1.468 18.172 1.287 1 88.62 126 GLN B N 1
ATOM 2564 C CA . GLN B 1 126 ? 2.906 18.406 1.326 1 88.62 126 GLN B CA 1
ATOM 2565 C C . GLN B 1 126 ? 3.258 19.516 2.314 1 88.62 126 GLN B C 1
ATOM 2567 O O . GLN B 1 126 ? 4.238 19.406 3.055 1 88.62 126 GLN B O 1
ATOM 2572 N N . ALA B 1 127 ? 2.451 20.547 2.309 1 95.81 127 ALA B N 1
ATOM 2573 C CA . ALA B 1 127 ? 2.676 21.656 3.238 1 95.81 127 ALA B CA 1
ATOM 2574 C C . ALA B 1 127 ? 2.529 21.188 4.684 1 95.81 127 ALA B C 1
ATOM 2576 O O . ALA B 1 127 ? 3.316 21.578 5.551 1 95.81 127 ALA B O 1
ATOM 2577 N N . PHE B 1 128 ? 1.505 20.328 4.938 1 97 128 PHE B N 1
ATOM 2578 C CA . PHE B 1 128 ? 1.315 19.766 6.27 1 97 128 PHE B CA 1
ATOM 2579 C C . PHE B 1 128 ? 2.551 18.984 6.707 1 97 128 PHE B C 1
ATOM 2581 O O . PHE B 1 128 ? 3.012 19.125 7.84 1 97 128 PHE B O 1
ATOM 2588 N N . TRP B 1 129 ? 3.027 18.203 5.793 1 93.56 129 TRP B N 1
ATOM 2589 C CA . TRP B 1 129 ? 4.203 17.391 6.086 1 93.56 129 TRP B CA 1
ATOM 2590 C C . TRP B 1 129 ? 5.41 18.266 6.402 1 93.56 129 TRP B C 1
ATOM 2592 O O . TRP B 1 129 ? 6.137 18 7.363 1 93.56 129 TRP B O 1
ATOM 2602 N N . LEU B 1 130 ? 5.625 19.297 5.648 1 93.81 130 LEU B N 1
ATOM 2603 C CA . LEU B 1 130 ? 6.738 20.219 5.863 1 93.81 130 LEU B CA 1
ATOM 2604 C C . LEU B 1 130 ? 6.629 20.906 7.223 1 93.81 130 LEU B C 1
ATOM 2606 O O . LEU B 1 130 ? 7.625 21.047 7.934 1 93.81 130 LEU B O 1
ATOM 2610 N N . LEU B 1 131 ? 5.398 21.297 7.578 1 96.56 131 LEU B N 1
ATOM 2611 C CA . LEU B 1 131 ? 5.184 21.922 8.883 1 96.56 131 LEU B CA 1
ATOM 2612 C C . LEU B 1 131 ? 5.527 20.953 10.008 1 96.56 131 LEU B C 1
ATOM 2614 O O . LEU B 1 131 ? 6.211 21.328 10.961 1 96.56 131 LEU B O 1
ATOM 2618 N N . ASP B 1 132 ? 5.066 19.75 9.859 1 95.62 132 ASP B N 1
ATOM 2619 C CA . ASP B 1 132 ? 5.312 18.75 10.883 1 95.62 132 ASP B CA 1
ATOM 2620 C C . ASP B 1 132 ? 6.801 18.422 10.992 1 95.62 132 ASP B C 1
ATOM 2622 O O . ASP B 1 132 ? 7.289 18.078 12.07 1 95.62 132 ASP B O 1
ATOM 2626 N N . GLN B 1 133 ? 7.531 18.562 9.828 1 90.5 133 GLN B N 1
ATOM 2627 C CA . GLN B 1 133 ? 8.961 18.281 9.82 1 90.5 133 GLN B CA 1
ATOM 2628 C C . GLN B 1 133 ? 9.758 19.484 10.312 1 90.5 133 GLN B C 1
ATOM 2630 O O . GLN B 1 133 ? 10.977 19.406 10.508 1 90.5 133 GLN B O 1
ATOM 2635 N N . GLY B 1 134 ? 9.07 20.594 10.461 1 92.25 134 GLY B N 1
ATOM 2636 C CA . GLY B 1 134 ? 9.727 21.781 10.977 1 92.25 134 GLY B CA 1
ATOM 2637 C C . GLY B 1 134 ? 10.344 22.641 9.891 1 92.25 134 GLY B C 1
ATOM 2638 O O . GLY B 1 134 ? 11.133 23.547 10.18 1 92.25 134 GLY B O 1
ATOM 2639 N N . ASP B 1 135 ? 10.078 22.312 8.695 1 92.62 135 ASP B N 1
ATOM 2640 C CA . ASP B 1 135 ? 10.555 23.141 7.582 1 92.62 135 ASP B CA 1
ATOM 2641 C C . ASP B 1 135 ? 9.562 24.25 7.262 1 92.62 135 ASP B C 1
ATOM 2643 O O . ASP B 1 135 ? 8.93 24.25 6.203 1 92.62 135 ASP B O 1
ATOM 2647 N N . PHE B 1 136 ? 9.539 25.297 8.086 1 95.19 136 PHE B N 1
ATOM 2648 C CA . PHE B 1 136 ? 8.492 26.312 8.094 1 95.19 136 PHE B CA 1
ATOM 2649 C C . PHE B 1 136 ? 8.602 27.203 6.863 1 95.19 136 PHE B C 1
ATOM 2651 O O . PHE B 1 136 ? 7.59 27.641 6.309 1 95.19 136 PHE B O 1
ATOM 2658 N N . GLU B 1 137 ? 9.836 27.484 6.48 1 94.75 137 GLU B N 1
ATOM 2659 C CA . GLU B 1 137 ? 10.016 28.344 5.312 1 94.75 137 GLU B CA 1
ATOM 2660 C C . GLU B 1 137 ? 9.477 27.672 4.051 1 94.75 137 GLU B C 1
ATOM 2662 O O . GLU B 1 137 ? 8.711 28.281 3.301 1 94.75 137 GLU B O 1
ATOM 2667 N N . GLU B 1 138 ? 9.867 26.453 3.861 1 94.31 138 GLU B N 1
ATOM 2668 C CA . GLU B 1 138 ? 9.375 25.719 2.695 1 94.31 138 GLU B CA 1
ATOM 2669 C C . GLU B 1 138 ? 7.871 25.484 2.783 1 94.31 138 GLU B C 1
ATOM 2671 O O . GLU B 1 138 ? 7.172 25.516 1.768 1 94.31 138 GLU B O 1
ATOM 2676 N N . ALA B 1 139 ? 7.348 25.219 3.99 1 96.56 139 ALA B N 1
ATOM 2677 C CA . ALA B 1 139 ? 5.914 25.031 4.195 1 96.56 139 ALA B CA 1
ATOM 2678 C C . ALA B 1 139 ? 5.129 26.281 3.799 1 96.56 139 ALA B C 1
ATOM 2680 O O . ALA B 1 139 ? 4.098 26.188 3.133 1 96.56 139 ALA B O 1
ATOM 2681 N N . MET B 1 140 ? 5.691 27.406 4.223 1 96.69 140 MET B N 1
ATOM 2682 C CA . MET B 1 140 ? 5.02 28.656 3.9 1 96.69 140 MET B CA 1
ATOM 2683 C C . MET B 1 140 ? 4.945 28.859 2.391 1 96.69 140 MET B C 1
ATOM 2685 O O . MET B 1 140 ? 3.896 29.234 1.86 1 96.69 140 MET B O 1
ATOM 2689 N N . GLY B 1 141 ? 6.082 28.656 1.76 1 95.88 141 GLY B N 1
ATOM 2690 C CA . GLY B 1 141 ? 6.082 28.734 0.308 1 95.88 141 GLY B CA 1
ATOM 2691 C C . GLY B 1 141 ? 5.035 27.844 -0.336 1 95.88 141 GLY B C 1
ATOM 2692 O O . GLY B 1 141 ? 4.355 28.25 -1.276 1 95.88 141 GLY B O 1
ATOM 2693 N N . MET B 1 142 ? 4.848 26.656 0.195 1 94.25 142 MET B N 1
ATOM 2694 C CA . MET B 1 142 ? 3.885 25.688 -0.334 1 94.25 142 MET B CA 1
ATOM 2695 C C . MET B 1 142 ? 2.455 26.125 -0.026 1 94.25 142 MET B C 1
ATOM 2697 O O . MET B 1 142 ? 1.569 26 -0.874 1 94.25 142 MET B O 1
ATOM 2701 N N . LEU B 1 143 ? 2.209 26.641 1.154 1 97.06 143 LEU B N 1
ATOM 2702 C CA . LEU B 1 143 ? 0.881 27.031 1.607 1 97.06 143 LEU B CA 1
ATOM 2703 C C . LEU B 1 143 ? 0.353 28.203 0.786 1 97.06 143 LEU B C 1
ATOM 2705 O O . LEU B 1 143 ? -0.86 28.391 0.668 1 97.06 143 LEU B O 1
ATOM 2709 N N . LEU B 1 144 ? 1.302 28.938 0.286 1 95.94 144 LEU B N 1
ATOM 2710 C CA . LEU B 1 144 ? 0.899 30.141 -0.453 1 95.94 144 LEU B CA 1
ATOM 2711 C C . LEU B 1 144 ? 0.847 29.859 -1.95 1 95.94 144 LEU B C 1
ATOM 2713 O O . LEU B 1 144 ? 0.506 30.734 -2.74 1 95.94 144 LEU B O 1
ATOM 2717 N N . ASP B 1 145 ? 1.095 28.656 -2.328 1 93.06 145 ASP B N 1
ATOM 2718 C CA . ASP B 1 145 ? 1 28.266 -3.732 1 93.06 145 ASP B CA 1
ATOM 2719 C C . ASP B 1 145 ? -0.421 28.453 -4.258 1 93.06 145 ASP B C 1
ATOM 2721 O O . ASP B 1 145 ? -1.384 28 -3.631 1 93.06 145 ASP B O 1
ATOM 2725 N N . PRO B 1 146 ? -0.572 29.078 -5.406 1 93.44 146 PRO B N 1
ATOM 2726 C CA . PRO B 1 146 ? -1.905 29.344 -5.953 1 93.44 146 PRO B CA 1
ATOM 2727 C C . PRO B 1 146 ? -2.662 28.062 -6.309 1 93.44 146 PRO B C 1
ATOM 2729 O O . PRO B 1 146 ? -3.889 28.094 -6.449 1 93.44 146 PRO B O 1
ATOM 2732 N N . LEU B 1 147 ? -1.985 27.031 -6.418 1 90.62 147 LEU B N 1
ATOM 2733 C CA . LEU B 1 147 ? -2.639 25.766 -6.719 1 90.62 147 LEU B CA 1
ATOM 2734 C C . LEU B 1 147 ? -3.486 25.297 -5.539 1 90.62 147 LEU B C 1
ATOM 2736 O O . LEU B 1 147 ? -4.387 24.469 -5.707 1 90.62 147 LEU B O 1
ATOM 2740 N N . ILE B 1 148 ? -3.109 25.781 -4.348 1 93.94 148 ILE B N 1
ATOM 2741 C CA . ILE B 1 148 ? -3.928 25.453 -3.186 1 93.94 148 ILE B CA 1
ATOM 2742 C C . ILE B 1 148 ? -5.168 26.344 -3.158 1 93.94 148 ILE B C 1
ATOM 2744 O O . ILE B 1 148 ? -5.059 27.562 -3.084 1 93.94 148 ILE B O 1
ATOM 2748 N N . LEU B 1 149 ? -6.266 25.734 -3.225 1 94.5 149 LEU B N 1
ATOM 2749 C CA . LEU B 1 149 ? -7.527 26.453 -3.244 1 94.5 149 LEU B CA 1
ATOM 2750 C C . LEU B 1 149 ? -8.039 26.688 -1.828 1 94.5 149 LEU B C 1
ATOM 2752 O O . LEU B 1 149 ? -7.988 25.797 -0.988 1 94.5 149 LEU B O 1
ATOM 2756 N N . ASP B 1 150 ? -8.547 27.828 -1.565 1 95.06 150 ASP B N 1
ATOM 2757 C CA . ASP B 1 150 ? -9.039 28.203 -0.244 1 95.06 150 ASP B CA 1
ATOM 2758 C C . ASP B 1 150 ? -10.148 27.266 0.217 1 95.06 150 ASP B C 1
ATOM 2760 O O . ASP B 1 150 ? -10.227 26.906 1.397 1 95.06 150 ASP B O 1
ATOM 2764 N N . LYS B 1 151 ? -11.008 26.844 -0.714 1 93.5 151 LYS B N 1
ATOM 2765 C CA . LYS B 1 151 ? -12.148 26 -0.379 1 93.5 151 LYS B CA 1
ATOM 2766 C C . LYS B 1 151 ? -11.695 24.641 0.139 1 93.5 151 LYS B C 1
ATOM 2768 O O . LYS B 1 151 ? -12.469 23.922 0.769 1 93.5 151 LYS B O 1
ATOM 2773 N N . ASP B 1 152 ? -10.422 24.297 -0.154 1 93.5 152 ASP B N 1
ATOM 2774 C CA . ASP B 1 152 ? -9.93 22.969 0.187 1 93.5 152 ASP B CA 1
ATOM 2775 C C . ASP B 1 152 ? -9.328 22.953 1.591 1 93.5 152 ASP B C 1
ATOM 2777 O O . ASP B 1 152 ? -9.086 21.875 2.15 1 93.5 152 ASP B O 1
ATOM 2781 N N . ILE B 1 153 ? -9.062 24.125 2.176 1 96 153 ILE B N 1
ATOM 2782 C CA . ILE B 1 153 ? -8.492 24.188 3.518 1 96 153 ILE B CA 1
ATOM 2783 C C . ILE B 1 153 ? -9.617 24.266 4.551 1 96 153 ILE B C 1
ATOM 2785 O O . ILE B 1 153 ? -10.344 25.25 4.621 1 96 153 ILE B O 1
ATOM 2789 N N . LYS B 1 154 ? -9.742 23.234 5.301 1 92.94 154 LYS B N 1
ATOM 2790 C CA . LYS B 1 154 ? -10.805 23.141 6.301 1 92.94 154 LYS B CA 1
ATOM 2791 C C . LYS B 1 154 ? -10.508 24.047 7.496 1 92.94 154 LYS B C 1
ATOM 2793 O O . LYS B 1 154 ? -9.367 24.469 7.691 1 92.94 154 LYS B O 1
ATOM 2798 N N . ALA B 1 155 ? -11.43 24.25 8.32 1 92.38 155 ALA B N 1
ATOM 2799 C CA . ALA B 1 155 ? -11.32 25.156 9.453 1 92.38 155 ALA B CA 1
ATOM 2800 C C . ALA B 1 155 ? -10.25 24.688 10.43 1 92.38 155 ALA B C 1
ATOM 2802 O O . ALA B 1 155 ? -9.422 25.484 10.883 1 92.38 155 ALA B O 1
ATOM 2803 N N . TRP B 1 156 ? -10.297 23.422 10.758 1 92.31 156 TRP B N 1
ATOM 2804 C CA . TRP B 1 156 ? -9.312 22.922 11.719 1 92.31 156 TRP B CA 1
ATOM 2805 C C . TRP B 1 156 ? -7.902 23.016 11.148 1 92.31 156 TRP B C 1
ATOM 2807 O O . TRP B 1 156 ? -6.934 23.188 11.898 1 92.31 156 TRP B O 1
ATOM 2817 N N . GLU B 1 157 ? -7.809 22.875 9.805 1 96.19 157 GLU B N 1
ATOM 2818 C CA . GLU B 1 157 ? -6.5 22.938 9.164 1 96.19 157 GLU B CA 1
ATOM 2819 C C . GLU B 1 157 ? -5.914 24.344 9.242 1 96.19 157 GLU B C 1
ATOM 2821 O O . GLU B 1 157 ? -4.719 24.5 9.5 1 96.19 157 GLU B O 1
ATOM 2826 N N . HIS B 1 158 ? -6.797 25.344 9.023 1 95.5 158 HIS B N 1
ATOM 2827 C CA . HIS B 1 158 ? -6.363 26.719 9.195 1 95.5 158 HIS B CA 1
ATOM 2828 C C . HIS B 1 158 ? -5.809 26.953 10.602 1 95.5 158 HIS B C 1
ATOM 2830 O O . HIS B 1 158 ? -4.723 27.516 10.758 1 95.5 158 HIS B O 1
ATOM 2836 N N . ARG B 1 159 ? -6.52 26.484 11.539 1 94.25 159 ARG B N 1
ATOM 2837 C CA . ARG B 1 159 ? -6.125 26.656 12.93 1 94.25 159 ARG B CA 1
ATOM 2838 C C . ARG B 1 159 ? -4.793 25.969 13.211 1 94.25 159 ARG B C 1
ATOM 2840 O O . ARG B 1 159 ? -3.896 26.562 13.82 1 94.25 159 ARG B O 1
ATOM 2847 N N . ALA B 1 160 ? -4.738 24.75 12.734 1 95.5 160 ALA B N 1
ATOM 2848 C CA . ALA B 1 160 ? -3.535 23.953 12.977 1 95.5 160 ALA B CA 1
ATOM 2849 C C . ALA B 1 160 ? -2.314 24.594 12.328 1 95.5 160 ALA B C 1
ATOM 2851 O O . ALA B 1 160 ? -1.223 24.594 12.898 1 95.5 160 ALA B O 1
ATOM 2852 N N . ILE B 1 161 ? -2.5 25.109 11.141 1 97.12 161 ILE B N 1
ATOM 2853 C CA . ILE B 1 161 ? -1.414 25.75 10.414 1 97.12 161 ILE B CA 1
ATOM 2854 C C . ILE B 1 161 ? -0.933 26.984 11.18 1 97.12 161 ILE B C 1
ATOM 2856 O O . ILE B 1 161 ? 0.267 27.141 11.422 1 97.12 161 ILE B O 1
ATOM 2860 N N . ILE B 1 162 ? -1.834 27.875 11.625 1 95.69 162 ILE B N 1
ATOM 2861 C CA . ILE B 1 162 ? -1.498 29.094 12.336 1 95.69 162 ILE B CA 1
ATOM 2862 C C . ILE B 1 162 ? -0.796 28.75 13.648 1 95.69 162 ILE B C 1
ATOM 2864 O O . ILE B 1 162 ? 0.261 29.312 13.961 1 95.69 162 ILE B O 1
ATOM 2868 N N . VAL B 1 163 ? -1.354 27.828 14.375 1 94.56 163 VAL B N 1
ATOM 2869 C CA . VAL B 1 163 ? -0.799 27.453 15.672 1 94.56 163 VAL B CA 1
ATOM 2870 C C . VAL B 1 163 ? 0.588 26.844 15.484 1 94.56 163 VAL B C 1
ATOM 2872 O O . VAL B 1 163 ? 1.487 27.062 16.297 1 94.56 163 VAL B O 1
ATOM 2875 N N . ALA B 1 164 ? 0.748 26 14.414 1 95.19 164 ALA B N 1
ATOM 2876 C CA . ALA B 1 164 ? 2.051 25.406 14.133 1 95.19 164 ALA B CA 1
ATOM 2877 C C . ALA B 1 164 ? 3.129 26.469 14.008 1 95.19 164 ALA B C 1
ATOM 2879 O O . ALA B 1 164 ? 4.238 26.312 14.523 1 95.19 164 ALA B O 1
ATOM 2880 N N . PHE B 1 165 ? 2.811 27.625 13.367 1 95.25 165 PHE B N 1
ATOM 2881 C CA . PHE B 1 165 ? 3.758 28.719 13.234 1 95.25 165 PHE B CA 1
ATOM 2882 C C . PHE B 1 165 ? 3.984 29.406 14.578 1 95.25 165 PHE B C 1
ATOM 2884 O O . PHE B 1 165 ? 5.121 29.719 14.945 1 95.25 165 PHE B O 1
ATOM 2891 N N . LEU B 1 166 ? 2.926 29.594 15.305 1 92.94 166 LEU B N 1
ATOM 2892 C CA . LEU B 1 166 ? 2.996 30.328 16.562 1 92.94 166 LEU B CA 1
ATOM 2893 C C . LEU B 1 166 ? 3.812 29.562 17.594 1 92.94 166 LEU B C 1
ATOM 2895 O O . LEU B 1 166 ? 4.656 30.141 18.281 1 92.94 166 LEU B O 1
ATOM 2899 N N . VAL B 1 167 ? 3.541 28.297 17.703 1 91.31 167 VAL B N 1
ATOM 2900 C CA . VAL B 1 167 ? 4.191 27.469 18.719 1 91.31 167 VAL B CA 1
ATOM 2901 C C . VAL B 1 167 ? 5.688 27.391 18.438 1 91.31 167 VAL B C 1
ATOM 2903 O O . VAL B 1 167 ? 6.488 27.203 19.359 1 91.31 167 VAL B O 1
ATOM 2906 N N . GLN B 1 168 ? 6.043 27.547 17.219 1 89.44 168 GLN B N 1
ATOM 2907 C CA . GLN B 1 168 ? 7.453 27.5 16.844 1 89.44 168 GLN B CA 1
ATOM 2908 C C . GLN B 1 168 ? 8.055 28.891 16.797 1 89.44 168 GLN B C 1
ATOM 2910 O O . GLN B 1 168 ? 9.094 29.109 16.172 1 89.44 168 GLN B O 1
ATOM 2915 N N . ASP B 1 169 ? 7.348 29.859 17.328 1 90.69 169 ASP B N 1
ATOM 2916 C CA . ASP B 1 169 ? 7.789 31.234 17.484 1 90.69 169 ASP B CA 1
ATOM 2917 C C . ASP B 1 169 ? 8.008 31.906 16.125 1 90.69 169 ASP B C 1
ATOM 2919 O O . ASP B 1 169 ? 9.055 32.531 15.891 1 90.69 169 ASP B O 1
ATOM 2923 N N . GLN B 1 170 ? 7.078 31.609 15.227 1 92.81 170 GLN B N 1
ATOM 2924 C CA . GLN B 1 170 ? 7.07 32.25 13.914 1 92.81 170 GLN B CA 1
ATOM 2925 C C . GLN B 1 170 ? 5.805 33.062 13.711 1 92.81 170 GLN B C 1
ATOM 2927 O O . GLN B 1 170 ? 5.02 32.812 12.797 1 92.81 170 GLN B O 1
ATOM 2932 N N . PRO B 1 171 ? 5.613 34.156 14.578 1 92.88 171 PRO B N 1
ATOM 2933 C CA . PRO B 1 171 ? 4.379 34.938 14.516 1 92.88 171 PRO B CA 1
ATOM 2934 C C . PRO B 1 171 ? 4.227 35.688 13.195 1 92.88 171 PRO B C 1
ATOM 2936 O O . PRO B 1 171 ? 3.105 35.875 12.719 1 92.88 171 PRO B O 1
ATOM 2939 N N . LYS B 1 172 ? 5.383 36.094 12.602 1 95.06 172 LYS B N 1
ATOM 2940 C CA . LYS B 1 172 ? 5.309 36.781 11.312 1 95.06 172 LYS B CA 1
ATOM 2941 C C . LYS B 1 172 ? 4.77 35.875 10.227 1 95.06 172 LYS B C 1
ATOM 2943 O O . LYS B 1 172 ? 3.99 36.312 9.367 1 95.06 172 LYS B O 1
ATOM 2948 N N . ALA B 1 173 ? 5.23 34.625 10.328 1 95.69 173 ALA B N 1
ATOM 2949 C CA . ALA B 1 173 ? 4.738 33.656 9.367 1 95.69 173 ALA B CA 1
ATOM 2950 C C . ALA B 1 173 ? 3.25 33.375 9.578 1 95.69 173 ALA B C 1
ATOM 2952 O O . ALA B 1 173 ? 2.496 33.25 8.609 1 95.69 173 ALA B O 1
ATOM 2953 N N . ALA B 1 174 ? 2.805 33.281 10.805 1 95.38 174 ALA B N 1
ATOM 2954 C CA . ALA B 1 174 ? 1.392 33.094 11.125 1 95.38 174 ALA B CA 1
ATOM 2955 C C . ALA B 1 174 ? 0.544 34.25 10.57 1 95.38 174 ALA B C 1
ATOM 2957 O O . ALA B 1 174 ? -0.516 34 9.984 1 95.38 174 ALA B O 1
ATOM 2958 N N . LEU B 1 175 ? 1.083 35.406 10.766 1 95 175 LEU B N 1
ATOM 2959 C CA . LEU B 1 175 ? 0.382 36.594 10.281 1 95 175 LEU B CA 1
ATOM 2960 C C . LEU B 1 175 ? 0.324 36.625 8.758 1 95 175 LEU B C 1
ATOM 2962 O O . LEU B 1 175 ? -0.713 36.938 8.172 1 95 175 LEU B O 1
ATOM 2966 N N . LYS B 1 176 ? 1.461 36.375 8.148 1 96.06 176 LYS B N 1
ATOM 2967 C CA . LYS B 1 176 ? 1.52 36.312 6.688 1 96.06 176 LYS B CA 1
ATOM 2968 C C . LYS B 1 176 ? 0.494 35.312 6.137 1 96.06 176 LYS B C 1
ATOM 2970 O O . LYS B 1 176 ? -0.22 35.625 5.18 1 96.06 176 LYS B O 1
ATOM 2975 N N . TYR B 1 177 ? 0.411 34.156 6.75 1 97.12 177 TYR B N 1
ATOM 2976 C CA . TYR B 1 177 ? -0.571 33.156 6.34 1 97.12 177 TYR B CA 1
ATOM 2977 C C . TYR B 1 177 ? -1.988 33.688 6.477 1 97.12 177 TYR B C 1
ATOM 2979 O O . TYR B 1 177 ? -2.801 33.562 5.559 1 97.12 177 TYR B O 1
ATOM 2987 N N . SER B 1 178 ? -2.285 34.281 7.582 1 95.25 178 SER B N 1
ATOM 2988 C CA . SER B 1 178 ? -3.621 34.812 7.871 1 95.25 178 SER B CA 1
ATOM 2989 C C . SER B 1 178 ? -4.02 35.906 6.887 1 95.25 178 SER B C 1
ATOM 2991 O O . SER B 1 178 ? -5.176 35.969 6.469 1 95.25 178 SER B O 1
ATOM 2993 N N . ARG B 1 179 ? -3.08 36.688 6.562 1 94.62 179 ARG B N 1
ATOM 2994 C CA . ARG B 1 179 ? -3.35 37.812 5.676 1 94.62 179 ARG B CA 1
ATOM 2995 C C . ARG B 1 179 ? -3.613 37.344 4.25 1 94.62 179 ARG B C 1
ATOM 2997 O O . ARG B 1 179 ? -4.449 37.906 3.545 1 94.62 179 ARG B O 1
ATOM 3004 N N . ILE B 1 180 ? -2.91 36.375 3.859 1 95 180 ILE B N 1
ATOM 3005 C CA . ILE B 1 180 ? -2.98 35.938 2.467 1 95 180 ILE B CA 1
ATOM 3006 C C . ILE B 1 180 ? -4.145 34.969 2.285 1 95 180 ILE B C 1
ATOM 3008 O O . ILE B 1 180 ? -4.926 35.094 1.339 1 95 180 ILE B O 1
ATOM 3012 N N . ARG B 1 181 ? -4.289 33.969 3.225 1 95.5 181 ARG B N 1
ATOM 3013 C CA . ARG B 1 181 ? -5.312 32.938 3.068 1 95.5 181 ARG B CA 1
ATOM 3014 C C . ARG B 1 181 ? -6.625 33.375 3.709 1 95.5 181 ARG B C 1
ATOM 3016 O O . ARG B 1 181 ? -7.684 32.844 3.395 1 95.5 181 ARG B O 1
ATOM 3023 N N . LYS B 1 182 ? -6.613 34.281 4.559 1 93.38 182 LYS B N 1
ATOM 3024 C CA . LYS B 1 182 ? -7.797 34.875 5.191 1 93.38 182 LYS B CA 1
ATOM 3025 C C . LYS B 1 182 ? -8.742 33.781 5.688 1 93.38 182 LYS B C 1
ATOM 3027 O O . LYS B 1 182 ? -9.906 33.719 5.281 1 93.38 182 LYS B O 1
ATOM 3032 N N . PRO B 1 183 ? -8.266 32.938 6.637 1 94.38 183 PRO B N 1
ATOM 3033 C CA . PRO B 1 183 ? -9.133 31.875 7.164 1 94.38 183 PRO B CA 1
ATOM 3034 C C . PRO B 1 183 ? -10.438 32.406 7.746 1 94.38 183 PRO B C 1
ATOM 3036 O O . PRO B 1 183 ? -10.445 33.5 8.344 1 94.38 183 PRO B O 1
ATOM 3039 N N . PRO B 1 184 ? -11.516 31.656 7.52 1 91.69 184 PRO B N 1
ATOM 3040 C CA . PRO B 1 184 ? -12.781 32.094 8.109 1 91.69 184 PRO B CA 1
ATOM 3041 C C . PRO B 1 184 ? -12.758 32.094 9.641 1 91.69 184 PRO B C 1
ATOM 3043 O O . PRO B 1 184 ? -12.141 31.203 10.25 1 91.69 184 PRO B O 1
ATOM 3046 N N . VAL B 1 185 ? -13.273 33.125 10.242 1 89 185 VAL B N 1
ATOM 3047 C CA . VAL B 1 185 ? -13.406 33.188 11.688 1 89 185 VAL B CA 1
ATOM 3048 C C . VAL B 1 185 ? -14.742 32.594 12.117 1 89 185 VAL B C 1
ATOM 3050 O O . VAL B 1 185 ? -15.805 33.156 11.828 1 89 185 VAL B O 1
ATOM 3053 N N . ARG B 1 186 ? -14.711 31.5 12.727 1 86.62 186 ARG B N 1
ATOM 3054 C CA . ARG B 1 186 ? -15.945 30.797 13.047 1 86.62 186 ARG B CA 1
ATOM 3055 C C . ARG B 1 186 ? -16.25 30.875 14.539 1 86.62 186 ARG B C 1
ATOM 3057 O O . ARG B 1 186 ? -17.422 30.812 14.938 1 86.62 186 ARG B O 1
ATOM 3064 N N . ASP B 1 187 ? -15.156 30.938 15.391 1 85.81 187 ASP B N 1
ATOM 3065 C CA . ASP B 1 187 ? -15.359 30.984 16.828 1 85.81 187 ASP B CA 1
ATOM 3066 C C . ASP B 1 187 ? -14.281 31.828 17.516 1 85.81 187 ASP B C 1
ATOM 3068 O O . ASP B 1 187 ? -13.453 32.438 16.844 1 85.81 187 ASP B O 1
ATOM 3072 N N . ALA B 1 188 ? -14.477 31.859 18.797 1 82 188 ALA B N 1
ATOM 3073 C CA . ALA B 1 188 ? -13.617 32.75 19.594 1 82 188 ALA B CA 1
ATOM 3074 C C . ALA B 1 188 ? -12.156 32.344 19.453 1 82 188 ALA B C 1
ATOM 3076 O O . ALA B 1 188 ? -11.266 33.219 19.484 1 82 188 ALA B O 1
ATOM 3077 N N . PHE B 1 189 ? -11.938 31.156 19.312 1 83.88 189 PHE B N 1
ATOM 3078 C CA . PHE B 1 189 ? -10.57 30.672 19.141 1 83.88 189 PHE B CA 1
ATOM 3079 C C . PHE B 1 189 ? -9.938 31.25 17.875 1 83.88 189 PHE B C 1
ATOM 3081 O O . PHE B 1 189 ? -8.766 31.641 17.891 1 83.88 189 PHE B O 1
ATOM 3088 N N . ASP B 1 190 ? -10.734 31.328 16.891 1 86.81 190 ASP B N 1
ATOM 3089 C CA . ASP B 1 190 ? -10.25 31.875 15.625 1 86.81 190 ASP B CA 1
ATOM 3090 C C . ASP B 1 190 ? -9.875 33.344 15.758 1 86.81 190 ASP B C 1
ATOM 3092 O O . ASP B 1 190 ? -8.93 33.812 15.125 1 86.81 190 ASP B O 1
ATOM 3096 N N . ILE B 1 191 ? -10.641 34 16.625 1 82.38 191 ILE B N 1
ATOM 3097 C CA . ILE B 1 191 ? -10.383 35.406 16.859 1 82.38 191 ILE B CA 1
ATOM 3098 C C . ILE B 1 191 ? -9.023 35.594 17.531 1 82.38 191 ILE B C 1
ATOM 3100 O O . ILE B 1 191 ? -8.258 36.469 17.172 1 82.38 191 ILE B O 1
ATOM 3104 N N . LYS B 1 192 ? -8.719 34.688 18.391 1 81.31 192 LYS B N 1
ATOM 3105 C CA . LYS B 1 192 ? -7.465 34.75 19.141 1 81.31 192 LYS B CA 1
ATOM 3106 C C . LYS B 1 192 ? -6.27 34.531 18.219 1 81.31 192 LYS B C 1
ATOM 3108 O O . LYS B 1 192 ? -5.16 34.969 18.5 1 81.31 192 LYS B O 1
ATOM 3113 N N . LEU B 1 193 ? -6.523 33.781 17.156 1 81.44 193 LEU B N 1
ATOM 3114 C CA . LEU B 1 193 ? -5.445 33.406 16.25 1 81.44 193 LEU B CA 1
ATOM 3115 C C . LEU B 1 193 ? -5.18 34.531 15.234 1 81.44 193 LEU B C 1
ATOM 3117 O O . LEU B 1 193 ? -4.191 34.469 14.5 1 81.44 193 LEU B O 1
ATOM 3121 N N . HIS B 1 194 ? -6.137 35.469 15.203 1 76 194 HIS B N 1
ATOM 3122 C CA . HIS B 1 194 ? -6.004 36.562 14.273 1 76 194 HIS B CA 1
ATOM 3123 C C . HIS B 1 194 ? -5.652 37.875 15.016 1 76 194 HIS B C 1
ATOM 3125 O O . HIS B 1 194 ? -4.887 38.688 14.508 1 76 194 HIS B O 1
#

Radius of gyration: 24.56 Å; Cα contacts (8 Å, |Δi|>4): 454; chains: 2; bounding box: 40×76×54 Å

InterPro domains:
  IPR025151 ELYS-like domain [PF13934] (27-188)
  IPR052620 ELYS/MEL-28 Nuclear Assembly Factor [PTHR21583] (3-194)

pLDDT: mean 81.7, std 14.98, range [45.94, 97.12]

Foldseek 3Di:
DQVVVVVQLVVQVVVCVVVVPPPDDSDVLQVLQCLLPQVLLVLQVLLPHNSGDDRPAVVSLVVSCVSDPVVRPSDDPVSSVVNVVVVVCVCPPPVNDVVNVVVRVVCNLVCPVVVVPQPLVNLLVVLVVCLVVVVLVVSLVSLLDPSNDLVPQDQVNLVVNLVSCVVVPNNVSSVVSCVRSVHDDDDPSSVVSD/DQVVVVVQLVVQVVVCVVVVPPPDDSDVLQVLQCLLPQVLLVLQVLLPHNSGDDRPAVVSLVVSCVSPPVVRPSDDPVSSVVNVVVVVCVCPPPVNDVVNVVVRVVCNLVCPVVVVPQPLVNLLVVLVVCLVVVVLVVSLVSLLDPSNDLVPQDQVNLVVNLVSCVVVPNNVSSVVSCVRSVRDDDDPSSVVSD